Protein AF-A0A2M8EP92-F1 (afdb_monomer)

Organism: NCBI:txid1975031

pLDDT: mean 78.0, std 17.04, range [31.64, 97.44]

Structure (mmCIF, N/CA/C/O backbone):
data_AF-A0A2M8EP92-F1
#
_entry.id   AF-A0A2M8EP92-F1
#
loop_
_atom_site.group_PDB
_atom_site.id
_atom_site.type_symbol
_atom_site.label_atom_id
_atom_site.label_alt_id
_atom_site.label_comp_id
_atom_site.label_asym_id
_atom_site.label_entity_id
_atom_site.label_seq_id
_atom_site.pdbx_PDB_ins_code
_atom_site.Cartn_x
_atom_site.Cartn_y
_atom_site.Cartn_z
_atom_site.occupancy
_atom_site.B_iso_or_equiv
_atom_site.auth_seq_id
_atom_site.auth_comp_id
_atom_site.auth_asym_id
_atom_site.auth_atom_id
_atom_site.pdbx_PDB_model_num
ATOM 1 N N . MET A 1 1 ? 5.561 -8.594 29.767 1.00 44.56 1 MET A N 1
ATOM 2 C CA . MET A 1 1 ? 5.387 -9.934 30.389 1.00 44.56 1 MET A CA 1
ATOM 3 C C . MET A 1 1 ? 4.978 -10.988 29.341 1.00 44.56 1 MET A C 1
ATOM 5 O O . MET A 1 1 ? 4.382 -11.993 29.700 1.00 44.56 1 MET A O 1
ATOM 9 N N . GLU A 1 2 ? 5.309 -10.785 28.055 1.00 53.19 2 GLU A N 1
ATOM 10 C CA . GLU A 1 2 ? 4.722 -11.527 26.919 1.00 53.19 2 GLU A CA 1
ATOM 11 C C . GLU A 1 2 ? 5.662 -12.565 26.283 1.00 53.19 2 GLU A C 1
ATOM 13 O O . GLU A 1 2 ? 5.192 -13.522 25.673 1.00 53.19 2 GLU A O 1
ATOM 18 N N . LYS A 1 3 ? 6.978 -12.450 26.498 1.00 52.16 3 LYS A N 1
ATOM 19 C CA . LYS A 1 3 ? 7.992 -13.382 25.977 1.00 52.16 3 LYS A CA 1
ATOM 20 C C . LYS A 1 3 ? 7.687 -14.871 26.226 1.00 52.16 3 LYS A C 1
ATOM 22 O O . LYS A 1 3 ? 7.728 -15.642 25.270 1.00 52.16 3 LYS A O 1
ATOM 27 N N . PRO A 1 4 ? 7.272 -15.298 27.442 1.00 59.50 4 PRO A N 1
ATOM 28 C CA . PRO A 1 4 ? 6.986 -16.712 27.701 1.00 59.50 4 PRO A CA 1
ATOM 29 C C . PRO A 1 4 ? 5.768 -17.232 26.922 1.00 59.50 4 PRO A C 1
ATOM 31 O O . PRO A 1 4 ? 5.647 -18.431 26.683 1.00 59.50 4 PRO A O 1
ATOM 34 N N . HIS A 1 5 ? 4.844 -16.340 26.547 1.00 67.69 5 HIS A N 1
ATOM 35 C CA . HIS A 1 5 ? 3.663 -16.687 25.762 1.00 67.69 5 HIS A CA 1
ATOM 36 C C . HIS A 1 5 ? 4.029 -16.913 24.291 1.00 67.69 5 HIS A C 1
ATOM 38 O O . HIS A 1 5 ? 3.657 -17.941 23.725 1.00 67.69 5 HIS A O 1
ATOM 44 N N . PHE A 1 6 ? 4.816 -16.006 23.706 1.00 62.62 6 PHE A N 1
ATOM 45 C CA . PHE A 1 6 ? 5.276 -16.125 22.324 1.00 62.62 6 PHE A CA 1
ATOM 46 C C . PHE A 1 6 ? 6.257 -17.288 22.126 1.00 62.62 6 PHE A C 1
ATOM 48 O O . PHE A 1 6 ? 6.136 -18.005 21.140 1.00 62.62 6 PHE A O 1
ATOM 55 N N . GLU A 1 7 ? 7.151 -17.570 23.080 1.00 71.44 7 GLU A N 1
ATOM 56 C CA . GLU A 1 7 ? 8.031 -18.752 23.020 1.00 71.44 7 GLU A CA 1
ATOM 57 C C . GLU A 1 7 ? 7.233 -20.069 23.032 1.00 71.44 7 GLU A C 1
ATOM 59 O O . GLU A 1 7 ? 7.518 -20.995 22.265 1.00 71.44 7 GLU A O 1
ATOM 64 N N . ALA A 1 8 ? 6.182 -20.149 23.855 1.00 72.00 8 ALA A N 1
ATOM 65 C CA . ALA A 1 8 ? 5.292 -21.307 23.885 1.00 72.00 8 ALA A CA 1
ATOM 66 C C . ALA A 1 8 ? 4.497 -21.458 22.576 1.00 72.00 8 ALA A C 1
ATOM 68 O O . ALA A 1 8 ? 4.360 -22.577 22.066 1.00 72.00 8 ALA A O 1
ATOM 69 N N . GLN A 1 9 ? 4.010 -20.346 22.013 1.00 73.19 9 GLN A N 1
ATOM 70 C CA . GLN A 1 9 ? 3.308 -20.334 20.729 1.00 73.19 9 GLN A CA 1
ATOM 71 C C . GLN A 1 9 ? 4.246 -20.748 19.587 1.00 73.19 9 GLN A C 1
ATOM 73 O O . GLN A 1 9 ? 3.890 -21.623 18.800 1.00 73.19 9 GLN A O 1
ATOM 78 N N . PHE A 1 10 ? 5.476 -20.226 19.553 1.00 75.38 10 PHE A N 1
ATOM 79 C CA . PHE A 1 10 ? 6.498 -20.599 18.575 1.00 75.38 10 PHE A CA 1
ATOM 80 C C . PHE A 1 10 ? 6.762 -22.111 18.604 1.00 75.38 10 PHE A C 1
ATOM 82 O O . PHE A 1 10 ? 6.705 -22.781 17.572 1.00 75.38 10 PHE A O 1
ATOM 89 N N . GLY A 1 11 ? 6.964 -22.689 19.794 1.00 76.44 11 GLY A N 1
ATOM 90 C CA . GLY A 1 11 ? 7.165 -24.132 19.949 1.00 76.44 11 GLY A CA 1
ATOM 91 C C . GLY A 1 11 ? 5.977 -24.974 19.459 1.00 76.44 11 GLY A C 1
ATOM 92 O O . GLY A 1 11 ? 6.166 -26.034 18.855 1.00 76.44 11 GLY A O 1
ATOM 93 N N . GLN A 1 12 ? 4.743 -24.513 19.678 1.00 79.56 12 GLN A N 1
ATOM 94 C CA . GLN A 1 12 ? 3.534 -25.203 19.219 1.00 79.56 12 GLN A CA 1
ATOM 95 C C . GLN A 1 12 ? 3.358 -25.122 17.693 1.00 79.56 12 GLN A C 1
ATOM 97 O O . GLN A 1 12 ? 3.038 -26.130 17.047 1.00 79.56 12 GLN A O 1
ATOM 102 N N . THR A 1 13 ? 3.599 -23.953 17.103 1.00 73.81 13 THR A N 1
ATOM 103 C CA . THR A 1 13 ? 3.497 -23.747 15.654 1.00 73.81 13 THR A CA 1
ATOM 104 C C . THR A 1 13 ? 4.608 -24.499 14.916 1.00 73.81 13 THR A C 1
ATOM 106 O O . THR A 1 13 ? 4.336 -25.125 13.890 1.00 73.81 13 THR A O 1
ATOM 109 N N . LYS A 1 14 ? 5.816 -24.592 15.496 1.00 82.50 14 LYS A N 1
ATOM 110 C CA . LYS A 1 14 ? 6.937 -25.398 14.972 1.00 82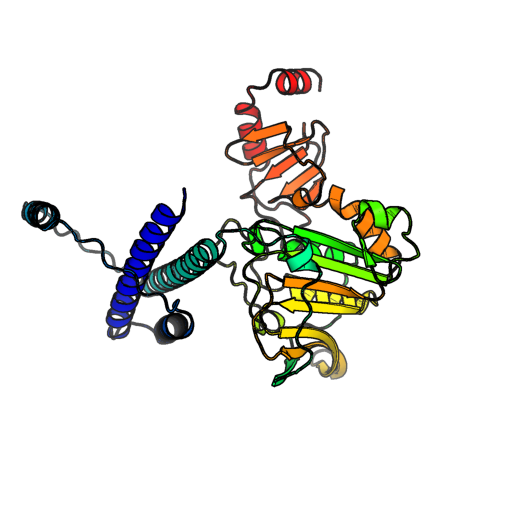.50 14 LYS A CA 1
ATOM 111 C C . LYS A 1 14 ? 6.569 -26.875 14.864 1.00 82.50 14 LYS A C 1
ATOM 113 O O . LYS A 1 14 ? 6.700 -27.466 13.795 1.00 82.50 14 LYS A O 1
ATOM 118 N N . LYS A 1 15 ? 5.974 -27.446 15.917 1.00 83.44 15 LYS A N 1
ATOM 119 C CA . LYS A 1 15 ? 5.465 -28.833 15.898 1.00 83.44 15 LYS A CA 1
ATOM 120 C C . LYS A 1 15 ? 4.376 -29.049 14.846 1.00 83.44 15 LYS A C 1
ATOM 122 O O . LYS A 1 15 ? 4.309 -30.108 14.221 1.00 83.44 15 LYS A O 1
ATOM 127 N N . THR A 1 16 ? 3.514 -28.055 14.641 1.00 76.94 16 THR A N 1
ATOM 128 C CA . THR A 1 16 ? 2.451 -28.121 13.625 1.00 76.94 16 THR A CA 1
ATOM 129 C C . THR A 1 16 ? 3.028 -28.100 12.208 1.00 76.94 16 THR A C 1
ATOM 131 O O . THR A 1 16 ? 2.568 -28.865 11.353 1.00 76.94 16 THR A O 1
ATOM 134 N N . LEU A 1 17 ? 4.065 -27.290 11.973 1.00 77.44 17 LEU A N 1
ATOM 135 C CA . LEU A 1 17 ? 4.796 -27.245 10.710 1.00 77.44 17 LEU A CA 1
ATOM 136 C C . LEU A 1 17 ? 5.496 -28.582 10.422 1.00 77.44 17 LEU A C 1
ATOM 138 O O . LEU A 1 17 ? 5.323 -29.136 9.339 1.00 77.44 17 LEU A O 1
ATOM 142 N N . GLU A 1 18 ? 6.225 -29.136 11.392 1.00 83.44 18 GLU A N 1
ATOM 143 C CA . GLU A 1 18 ? 6.926 -30.423 11.258 1.00 83.44 18 GLU A CA 1
ATOM 144 C C . GLU A 1 18 ? 5.960 -31.580 10.966 1.00 83.44 18 GLU A C 1
ATOM 146 O O . GLU A 1 18 ? 6.184 -32.373 10.050 1.00 83.44 18 GLU A O 1
ATOM 151 N N . SER A 1 19 ? 4.837 -31.633 11.688 1.00 79.19 19 SER A N 1
ATOM 152 C CA . SER A 1 19 ? 3.772 -32.613 11.455 1.00 79.19 19 SER A CA 1
ATOM 153 C C . SER A 1 19 ? 3.184 -32.501 10.044 1.00 79.19 19 SER A C 1
ATOM 155 O O . SER A 1 19 ? 2.993 -33.509 9.362 1.00 79.19 19 SER A O 1
ATOM 157 N N . SER A 1 20 ? 2.962 -31.275 9.563 1.00 73.00 20 SER A N 1
ATOM 158 C CA . SER A 1 20 ? 2.414 -31.044 8.222 1.00 73.00 20 SER A CA 1
ATOM 159 C C . SER A 1 20 ? 3.435 -31.374 7.122 1.00 73.00 20 SER A C 1
ATOM 161 O O . SER A 1 20 ? 3.061 -31.984 6.124 1.00 73.00 20 SER A O 1
ATOM 163 N N . ARG A 1 21 ? 4.735 -31.093 7.324 1.00 82.19 21 ARG A N 1
ATOM 164 C CA . ARG A 1 21 ? 5.821 -31.536 6.421 1.00 82.19 21 ARG A CA 1
ATOM 165 C C . ARG A 1 21 ? 5.873 -33.059 6.307 1.00 82.19 21 ARG A C 1
ATOM 167 O O . ARG A 1 21 ? 5.971 -33.582 5.197 1.00 82.19 21 ARG A O 1
ATOM 174 N N . ALA A 1 22 ? 5.771 -33.765 7.434 1.00 81.12 22 ALA A N 1
ATOM 175 C CA . ALA A 1 22 ? 5.728 -35.224 7.448 1.00 81.12 22 ALA A CA 1
ATOM 176 C C . ALA A 1 22 ? 4.495 -35.760 6.699 1.00 81.12 22 ALA A C 1
ATOM 178 O O . ALA A 1 22 ? 4.620 -36.672 5.881 1.00 81.12 22 ALA A O 1
ATOM 179 N N . GLU A 1 23 ? 3.320 -35.156 6.909 1.00 79.25 23 GLU A N 1
ATOM 180 C CA . GLU A 1 23 ? 2.096 -35.537 6.196 1.00 79.25 23 GLU A CA 1
ATOM 181 C C . GLU A 1 23 ? 2.206 -35.281 4.683 1.00 79.25 23 GLU A C 1
ATOM 183 O O . GLU A 1 23 ? 1.798 -36.138 3.901 1.00 79.25 23 GLU A O 1
ATOM 188 N N . ILE A 1 24 ? 2.822 -34.173 4.245 1.00 76.94 24 ILE A N 1
ATOM 189 C CA . ILE A 1 24 ? 3.097 -33.915 2.819 1.00 76.94 24 ILE A CA 1
ATOM 190 C C . ILE A 1 24 ? 4.031 -34.982 2.241 1.00 76.94 24 ILE A C 1
ATOM 192 O O . ILE A 1 24 ? 3.778 -35.490 1.147 1.00 76.94 24 ILE A O 1
ATOM 196 N N . GLY A 1 25 ? 5.092 -35.340 2.969 1.00 78.94 25 GLY A N 1
ATOM 197 C CA . GLY A 1 25 ? 6.029 -36.385 2.559 1.00 78.94 25 GLY A CA 1
ATOM 198 C C . GLY A 1 25 ? 5.345 -37.735 2.334 1.00 78.94 25 GLY A C 1
ATOM 199 O O . GLY A 1 25 ? 5.641 -38.417 1.355 1.00 78.94 25 GLY A O 1
ATOM 200 N N . GLU A 1 26 ? 4.387 -38.102 3.188 1.00 82.81 26 GLU A N 1
ATOM 201 C CA . GLU A 1 26 ? 3.560 -39.301 3.005 1.00 82.81 26 GLU A CA 1
ATOM 202 C C . GLU A 1 26 ? 2.553 -39.152 1.854 1.00 82.81 26 GLU A C 1
ATOM 204 O O . GLU A 1 26 ? 2.328 -40.096 1.096 1.00 82.81 26 GLU A O 1
ATOM 209 N N . PHE A 1 27 ? 1.973 -37.965 1.668 1.00 78.50 27 PHE A N 1
ATOM 210 C CA . PHE A 1 27 ? 1.012 -37.704 0.593 1.00 78.50 27 PHE A CA 1
ATOM 211 C C . PHE A 1 27 ? 1.658 -37.775 -0.800 1.00 78.50 27 PHE A C 1
ATOM 213 O O . PHE A 1 27 ? 1.076 -38.332 -1.727 1.00 78.50 27 PHE A O 1
ATOM 220 N N . LEU A 1 28 ? 2.901 -37.302 -0.938 1.00 78.50 28 LEU A N 1
ATOM 221 C CA . LEU A 1 28 ? 3.693 -37.378 -2.173 1.00 78.50 28 LEU A CA 1
ATOM 222 C C . LEU A 1 28 ? 4.060 -38.815 -2.590 1.00 78.50 28 LEU A C 1
ATOM 224 O O . LEU A 1 28 ? 4.405 -39.045 -3.754 1.00 78.50 28 LEU A O 1
ATOM 228 N N . LYS A 1 29 ? 3.989 -39.787 -1.673 1.00 83.81 29 LYS A N 1
ATOM 229 C CA . LYS A 1 29 ? 4.219 -41.212 -1.970 1.00 83.81 29 LYS A CA 1
ATOM 230 C C . LYS A 1 29 ? 2.990 -41.903 -2.569 1.00 83.81 29 LYS A C 1
ATOM 232 O O . LYS A 1 29 ? 3.108 -43.031 -3.035 1.00 83.81 29 LYS A O 1
ATOM 237 N N . GLN A 1 30 ? 1.820 -41.260 -2.567 1.00 80.06 30 GLN A N 1
ATOM 238 C CA . GLN A 1 30 ? 0.596 -41.847 -3.111 1.00 80.06 30 GLN A CA 1
ATOM 239 C C . GLN A 1 30 ? 0.603 -41.813 -4.646 1.00 80.06 30 GLN A C 1
ATOM 241 O O . GLN A 1 30 ? 0.799 -40.762 -5.256 1.00 80.06 30 GLN A O 1
ATOM 246 N N . GLU A 1 31 ? 0.345 -42.962 -5.278 1.00 64.25 31 GLU A N 1
ATOM 247 C CA . GLU A 1 31 ? 0.307 -43.103 -6.746 1.00 64.25 31 GLU A CA 1
ATOM 248 C C . GLU A 1 31 ? -0.888 -42.386 -7.394 1.00 64.25 31 GLU A C 1
ATOM 250 O O . GLU A 1 31 ? -0.853 -42.053 -8.573 1.00 64.25 31 GLU A O 1
ATOM 255 N N . THR A 1 32 ? -1.944 -42.116 -6.624 1.00 75.00 32 THR A N 1
ATOM 256 C CA . THR A 1 32 ? -3.181 -41.473 -7.094 1.00 75.00 32 THR A CA 1
ATOM 257 C C . THR A 1 32 ? -3.122 -39.944 -7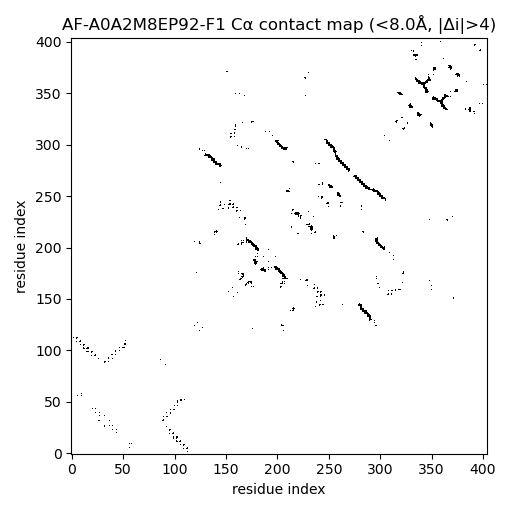.098 1.00 75.00 32 THR A C 1
ATOM 259 O O . THR A 1 32 ? -4.133 -39.301 -7.377 1.00 75.00 32 THR A O 1
ATOM 262 N N . LEU A 1 33 ? -1.984 -39.352 -6.727 1.00 71.44 33 LEU A N 1
ATOM 263 C CA . LEU A 1 33 ? -1.804 -37.904 -6.687 1.00 71.44 33 LEU A CA 1
ATOM 264 C C . LEU A 1 33 ? -1.516 -37.370 -8.093 1.00 71.44 33 LEU A C 1
ATOM 266 O O . LEU A 1 33 ? -0.592 -37.842 -8.756 1.00 71.44 33 LEU A O 1
ATOM 270 N N . ASP A 1 34 ? -2.282 -36.373 -8.533 1.00 73.94 34 ASP A N 1
ATOM 271 C CA . ASP A 1 34 ? -2.039 -35.748 -9.829 1.00 73.94 34 ASP A CA 1
ATOM 272 C C . ASP A 1 34 ? -0.737 -34.921 -9.844 1.00 73.94 34 ASP A C 1
ATOM 274 O O . ASP A 1 34 ? -0.210 -34.497 -8.810 1.00 73.94 34 ASP A O 1
ATOM 278 N N . GLU A 1 35 ? -0.201 -34.690 -11.043 1.00 64.88 35 GLU A N 1
ATOM 279 C CA . GLU A 1 35 ? 1.079 -33.998 -11.224 1.00 64.88 35 GLU A CA 1
ATOM 280 C C . GLU A 1 35 ? 1.039 -32.538 -10.738 1.00 64.88 35 GLU A C 1
ATOM 282 O O . GLU A 1 35 ? 2.035 -32.011 -10.245 1.00 64.88 35 GLU A O 1
ATOM 287 N N . ARG A 1 36 ? -0.118 -31.868 -10.822 1.00 61.09 36 ARG A N 1
ATOM 288 C CA . ARG A 1 36 ? -0.257 -30.467 -10.391 1.00 61.09 36 ARG A CA 1
ATOM 289 C C . ARG A 1 36 ? -0.182 -30.355 -8.871 1.00 61.09 36 ARG A C 1
ATOM 291 O O . ARG A 1 36 ? 0.466 -29.447 -8.349 1.00 61.09 36 ARG A O 1
ATOM 298 N N . ASP A 1 37 ? -0.818 -31.281 -8.173 1.00 59.56 37 ASP A N 1
ATOM 299 C CA . ASP A 1 37 ? -0.817 -31.395 -6.723 1.00 59.56 37 ASP A CA 1
ATOM 300 C C . ASP A 1 37 ? 0.555 -31.827 -6.206 1.00 59.56 37 ASP A C 1
ATOM 302 O O . ASP A 1 37 ? 1.039 -31.276 -5.214 1.00 59.56 37 ASP A O 1
ATOM 306 N N . ARG A 1 38 ? 1.229 -32.735 -6.924 1.00 67.69 38 ARG A N 1
ATOM 307 C CA . ARG A 1 38 ? 2.617 -33.128 -6.651 1.00 67.69 38 ARG A CA 1
ATOM 308 C C . ARG A 1 38 ? 3.555 -31.921 -6.728 1.00 67.69 38 ARG A C 1
ATOM 310 O O . ARG A 1 38 ? 4.249 -31.634 -5.755 1.00 67.69 38 ARG A O 1
ATOM 317 N N . VAL A 1 39 ? 3.503 -31.150 -7.819 1.00 60.16 39 VAL A N 1
ATOM 318 C CA . VAL A 1 39 ? 4.294 -29.915 -7.983 1.00 60.16 39 VAL A CA 1
ATOM 319 C C . VAL A 1 39 ? 3.989 -28.896 -6.879 1.00 60.16 39 VAL A C 1
ATOM 321 O O . VAL A 1 39 ? 4.915 -28.297 -6.325 1.00 60.16 39 VAL A O 1
ATOM 324 N N . ARG A 1 40 ? 2.712 -28.705 -6.517 1.00 68.56 40 ARG A N 1
ATOM 325 C CA . ARG A 1 40 ? 2.307 -27.785 -5.438 1.00 68.56 40 ARG A CA 1
ATOM 326 C C . ARG A 1 40 ? 2.942 -28.175 -4.107 1.00 68.56 40 ARG A C 1
ATOM 328 O O . ARG A 1 40 ? 3.570 -27.338 -3.465 1.00 68.56 40 ARG A O 1
ATOM 335 N N . LEU A 1 41 ? 2.794 -29.434 -3.708 1.00 59.31 41 LEU A N 1
ATOM 336 C CA . LEU A 1 41 ? 3.291 -29.946 -2.434 1.00 59.31 41 LEU A CA 1
ATOM 337 C C . LEU A 1 41 ? 4.823 -29.945 -2.358 1.00 59.31 41 LEU A C 1
ATOM 339 O O . LEU A 1 41 ? 5.383 -29.560 -1.333 1.00 59.31 41 LEU A O 1
ATOM 343 N N . THR A 1 42 ? 5.513 -30.280 -3.450 1.00 59.62 42 THR A N 1
ATOM 344 C CA . THR A 1 42 ? 6.976 -30.164 -3.528 1.00 59.62 42 THR A CA 1
ATOM 345 C C . THR A 1 42 ? 7.436 -28.715 -3.372 1.00 59.62 42 THR A C 1
ATOM 347 O O . THR A 1 42 ? 8.385 -28.449 -2.635 1.00 59.62 42 THR A O 1
ATOM 350 N N . ARG A 1 43 ? 6.739 -27.756 -3.994 1.00 52.78 43 ARG A N 1
ATOM 351 C CA . ARG A 1 43 ? 7.050 -26.329 -3.842 1.00 52.78 43 ARG A CA 1
ATOM 352 C C . ARG A 1 43 ? 6.838 -25.847 -2.407 1.00 52.78 43 ARG A C 1
ATOM 354 O O . ARG A 1 43 ? 7.641 -25.065 -1.915 1.00 52.78 43 ARG A O 1
ATOM 361 N N . VAL A 1 44 ? 5.800 -26.331 -1.721 1.00 53.50 44 VAL A N 1
ATOM 362 C CA . VAL A 1 44 ? 5.573 -26.038 -0.295 1.00 53.50 44 VAL A CA 1
ATOM 363 C C . VAL A 1 44 ? 6.741 -26.533 0.559 1.00 53.50 44 VAL A C 1
ATOM 365 O O . VAL A 1 44 ? 7.238 -25.767 1.378 1.00 53.50 44 VAL A O 1
ATOM 368 N N . LEU A 1 45 ? 7.234 -27.757 0.337 1.00 61.34 45 LEU A N 1
ATOM 369 C CA . LEU A 1 45 ? 8.395 -28.277 1.073 1.00 61.34 45 LEU A CA 1
ATOM 370 C C . LEU A 1 45 ? 9.656 -27.430 0.844 1.00 61.34 45 LEU A C 1
ATOM 372 O O . LEU A 1 45 ? 10.321 -27.060 1.811 1.00 61.34 45 LEU A O 1
ATOM 376 N N . GLN A 1 46 ? 9.932 -27.042 -0.404 1.00 55.41 46 GLN A N 1
ATOM 377 C CA . GLN A 1 46 ? 11.059 -26.160 -0.734 1.00 55.41 46 GLN A CA 1
ATOM 378 C C . GLN A 1 46 ? 10.957 -24.795 -0.039 1.00 55.41 46 GLN A C 1
ATOM 380 O O . GLN A 1 46 ? 11.961 -24.266 0.431 1.00 55.41 46 GLN A O 1
ATOM 385 N N . LEU A 1 47 ? 9.750 -24.224 0.054 1.00 45.56 47 LEU A N 1
ATOM 386 C CA . LEU A 1 47 ? 9.519 -22.984 0.799 1.00 45.56 47 LEU A CA 1
ATOM 387 C C . LEU A 1 47 ? 9.777 -23.184 2.297 1.00 45.56 47 LEU A C 1
ATOM 389 O O . LEU A 1 47 ? 10.435 -22.353 2.911 1.00 45.56 47 LEU A O 1
ATOM 393 N N . THR A 1 48 ? 9.310 -24.290 2.884 1.00 60.03 48 THR A N 1
ATOM 394 C CA . THR A 1 48 ? 9.566 -24.553 4.307 1.00 60.03 48 THR A CA 1
ATOM 395 C C . THR A 1 48 ? 11.046 -24.728 4.615 1.00 60.03 48 THR A C 1
ATOM 397 O O . THR A 1 48 ? 11.492 -24.234 5.635 1.00 60.03 48 THR A O 1
ATOM 400 N N . GLU A 1 49 ? 11.821 -25.373 3.744 1.00 65.50 49 GLU A N 1
ATOM 401 C CA . GLU A 1 49 ? 13.267 -25.535 3.952 1.00 65.50 49 GLU A CA 1
ATOM 402 C C . GLU A 1 49 ? 14.028 -24.221 3.812 1.00 65.50 49 GLU A C 1
ATOM 404 O O . GLU A 1 49 ? 14.978 -23.982 4.546 1.00 65.50 49 GLU A O 1
ATOM 409 N N . ARG A 1 50 ? 13.598 -23.362 2.887 1.00 49.72 50 ARG A N 1
ATOM 410 C CA . ARG A 1 50 ? 14.275 -22.098 2.602 1.00 49.72 50 ARG A CA 1
ATOM 411 C C . ARG A 1 50 ? 13.996 -21.004 3.632 1.00 49.72 50 ARG A C 1
ATOM 413 O O . ARG A 1 50 ? 14.831 -20.128 3.803 1.00 49.72 50 ARG A O 1
ATOM 420 N N . TYR A 1 51 ? 12.815 -21.013 4.243 1.00 47.56 51 TYR A N 1
ATOM 421 C CA . TYR A 1 51 ? 12.303 -19.879 5.022 1.00 47.56 51 TYR A CA 1
ATOM 422 C C . TYR A 1 51 ? 11.955 -20.234 6.474 1.00 47.56 51 TYR A C 1
ATOM 424 O O . TYR A 1 51 ? 11.271 -19.463 7.151 1.00 47.56 51 TYR A O 1
ATOM 432 N N . GLN A 1 52 ? 12.365 -21.414 6.945 1.00 64.19 52 GLN A N 1
ATOM 433 C CA . GLN A 1 52 ? 12.195 -21.807 8.340 1.00 64.19 52 GLN A CA 1
ATOM 434 C C . GLN A 1 52 ? 13.100 -20.947 9.240 1.00 64.19 52 GLN A C 1
ATOM 436 O O . GLN A 1 52 ? 14.284 -20.829 8.939 1.00 64.19 52 GLN A O 1
ATOM 441 N N . PRO A 1 53 ? 12.583 -20.395 10.353 1.00 61.62 53 PRO A N 1
ATOM 442 C CA . PRO A 1 53 ? 13.415 -19.634 11.278 1.00 61.62 53 PRO A CA 1
ATOM 443 C C . PRO A 1 53 ? 14.513 -20.501 11.916 1.00 61.62 53 PRO A C 1
ATOM 445 O O . PRO A 1 53 ? 14.243 -21.641 12.313 1.00 61.62 53 PRO A O 1
ATOM 448 N N . GLU A 1 54 ? 15.728 -19.962 12.071 1.00 57.75 54 GLU A N 1
ATOM 449 C CA . GLU A 1 54 ? 16.921 -20.679 12.575 1.00 57.75 54 GLU A CA 1
ATOM 450 C C . GLU A 1 54 ? 16.928 -20.901 14.104 1.00 57.75 54 GLU A C 1
ATOM 452 O O . GLU A 1 54 ? 17.935 -21.282 14.700 1.00 57.75 54 GLU A O 1
ATOM 457 N N . ARG A 1 55 ? 15.789 -20.704 14.774 1.00 62.88 55 ARG A N 1
ATOM 458 C CA . ARG A 1 55 ? 15.694 -20.739 16.235 1.00 62.88 55 ARG A CA 1
ATOM 459 C C . ARG A 1 55 ? 15.525 -22.155 16.799 1.00 62.88 55 ARG A C 1
ATOM 461 O O . ARG A 1 55 ? 14.543 -22.868 16.526 1.00 62.88 55 ARG A O 1
ATOM 468 N N . GLU A 1 56 ? 16.461 -22.551 17.658 1.00 56.47 56 GLU A N 1
ATOM 469 C CA . GLU A 1 56 ? 16.326 -23.715 18.536 1.00 56.47 56 GLU A CA 1
ATOM 470 C C . GLU A 1 56 ? 15.499 -23.344 19.775 1.00 56.47 56 GLU A C 1
ATOM 472 O O . GLU A 1 56 ? 15.725 -22.321 20.416 1.00 56.47 56 GLU A O 1
ATOM 477 N N . VAL A 1 57 ? 14.506 -24.170 20.103 1.00 55.34 57 VAL A N 1
ATOM 478 C CA . VAL A 1 57 ? 13.663 -23.998 21.294 1.00 55.34 57 VAL A CA 1
ATOM 479 C C . VAL A 1 57 ? 13.947 -25.177 22.206 1.00 55.34 57 VAL A C 1
ATOM 481 O O . VAL A 1 57 ? 13.856 -26.320 21.754 1.00 55.34 57 VAL A O 1
ATOM 484 N N . GLU A 1 58 ? 14.259 -24.927 23.477 1.00 46.00 58 GLU A N 1
ATOM 485 C CA . GLU A 1 58 ? 14.343 -26.001 24.466 1.00 46.00 58 GLU A CA 1
ATOM 486 C C . GLU A 1 58 ? 12.973 -26.679 24.606 1.00 46.00 58 GLU A C 1
ATOM 488 O O . GLU A 1 58 ? 11.967 -26.037 24.922 1.00 46.00 58 GLU A O 1
ATOM 493 N N . GLU A 1 59 ? 12.905 -27.991 24.361 1.00 42.44 59 GLU A N 1
ATOM 494 C CA . GLU A 1 59 ? 11.652 -28.719 24.531 1.00 42.44 59 GLU A CA 1
ATOM 495 C C . GLU A 1 59 ? 11.184 -28.635 25.994 1.00 42.44 59 GLU A C 1
ATOM 497 O O . GLU A 1 59 ? 11.924 -29.023 26.908 1.00 42.44 59 GLU A O 1
ATOM 502 N N . PRO A 1 60 ? 9.938 -28.200 26.263 1.00 44.00 60 PRO A N 1
ATOM 503 C CA . PRO A 1 60 ? 9.420 -28.222 27.619 1.00 44.00 60 PRO A CA 1
ATOM 504 C C . PRO A 1 60 ? 9.380 -29.674 28.100 1.00 44.00 60 PRO A C 1
ATOM 506 O O . PRO A 1 60 ? 8.773 -30.530 27.454 1.00 44.00 60 PRO A O 1
ATOM 509 N N . LYS A 1 61 ? 10.021 -29.958 29.243 1.00 37.97 61 LYS A N 1
ATOM 510 C CA . LYS A 1 61 ? 10.043 -31.285 29.881 1.00 37.97 61 LYS A CA 1
ATOM 511 C C . LYS A 1 61 ? 8.611 -31.766 30.142 1.00 37.97 61 LYS A C 1
ATOM 513 O O . LYS A 1 61 ? 8.009 -31.451 31.168 1.00 37.97 61 LYS A O 1
ATOM 518 N N . VAL A 1 62 ? 8.048 -32.534 29.209 1.00 43.22 62 VAL A N 1
ATOM 519 C CA . VAL A 1 62 ? 6.691 -33.074 29.337 1.00 43.22 62 VAL A CA 1
ATOM 520 C C . VAL A 1 62 ? 6.683 -34.127 30.441 1.00 43.22 62 VAL A C 1
ATOM 522 O O . VAL A 1 62 ? 7.409 -35.122 30.402 1.00 43.22 62 VAL A O 1
ATOM 525 N N . ASN A 1 63 ? 5.834 -33.912 31.442 1.00 46.47 63 ASN A N 1
ATOM 526 C CA . ASN A 1 63 ? 5.644 -34.840 32.547 1.00 46.47 63 ASN A CA 1
ATOM 527 C C . ASN A 1 63 ? 4.977 -36.129 32.017 1.00 46.47 63 ASN A C 1
ATOM 529 O O . ASN A 1 63 ? 3.806 -36.113 31.628 1.00 46.47 63 ASN A O 1
ATOM 533 N N . LYS A 1 64 ? 5.739 -37.236 31.980 1.00 45.53 64 LYS A N 1
ATOM 534 C CA . LYS A 1 64 ? 5.412 -38.541 31.350 1.00 45.53 64 LYS A CA 1
ATOM 535 C C . LYS A 1 64 ? 4.059 -39.155 31.755 1.00 45.53 64 LYS A C 1
ATOM 537 O O . LYS A 1 64 ? 3.575 -40.066 31.094 1.00 45.53 64 LYS A O 1
ATOM 542 N N . TRP A 1 65 ? 3.431 -38.655 32.815 1.00 44.62 65 TRP A N 1
ATOM 543 C CA . TRP A 1 65 ? 2.125 -39.111 33.290 1.00 44.62 65 TRP A CA 1
ATOM 544 C C . TRP A 1 65 ? 0.939 -38.651 32.427 1.00 44.62 65 TRP A C 1
ATOM 546 O O . TRP A 1 65 ? -0.042 -39.383 32.319 1.00 44.62 65 TRP A O 1
ATOM 556 N N . ARG A 1 66 ? 1.010 -37.482 31.767 1.00 43.78 66 ARG A N 1
ATOM 557 C CA . ARG A 1 66 ? -0.099 -36.990 30.918 1.00 43.78 66 ARG A CA 1
ATOM 558 C C . ARG A 1 66 ? -0.231 -37.762 29.600 1.00 43.78 66 ARG A C 1
ATOM 560 O O . ARG A 1 66 ? -1.347 -38.079 29.202 1.00 43.78 66 ARG A O 1
ATOM 567 N N . SER A 1 67 ? 0.883 -38.147 28.973 1.00 48.12 67 SER A N 1
ATOM 568 C CA . SER A 1 67 ? 0.870 -38.944 27.734 1.00 48.12 67 SER A CA 1
ATOM 569 C C . SER A 1 67 ? 0.363 -40.377 27.949 1.00 48.12 67 SER A C 1
ATOM 571 O O . SER A 1 67 ? -0.230 -40.972 27.046 1.00 48.12 67 SER A O 1
ATOM 573 N N . TYR A 1 68 ? 0.532 -40.923 29.158 1.00 47.91 68 TYR A N 1
ATOM 574 C CA . TYR A 1 68 ? 0.016 -42.243 29.531 1.00 47.91 68 TYR A CA 1
ATOM 575 C C . TYR A 1 68 ? -1.518 -42.254 29.680 1.00 47.91 68 TYR A C 1
ATOM 577 O O . TYR A 1 68 ? -2.185 -43.226 29.331 1.00 47.91 68 TYR A O 1
ATOM 585 N N . LEU A 1 69 ? -2.106 -41.144 30.140 1.00 46.81 69 LEU A N 1
ATOM 586 C CA . LEU A 1 69 ? -3.560 -41.002 30.269 1.00 46.81 69 LEU A CA 1
ATOM 587 C C . LEU A 1 69 ? -4.254 -40.809 28.912 1.00 46.81 69 LEU A C 1
ATOM 589 O O . LEU A 1 69 ? -5.318 -41.383 28.682 1.00 46.81 69 LEU A O 1
ATOM 593 N N . GLU A 1 70 ? -3.636 -40.072 27.984 1.00 46.94 70 GLU A N 1
ATOM 594 C CA . GLU A 1 70 ? -4.160 -39.913 26.618 1.00 46.94 70 GLU A CA 1
ATOM 595 C C . GLU A 1 70 ? -4.099 -41.211 25.801 1.00 46.94 70 GLU A C 1
ATOM 597 O O . GLU A 1 70 ? -4.982 -41.481 24.984 1.00 46.94 70 GLU A O 1
ATOM 602 N N . SER A 1 71 ? -3.085 -42.046 26.041 1.00 49.62 71 SER A N 1
ATOM 603 C CA . SER A 1 71 ? -2.977 -43.362 25.404 1.00 49.62 71 SER A CA 1
ATOM 604 C C . SER A 1 71 ? -3.970 -44.371 25.989 1.00 49.62 71 SER A C 1
ATOM 606 O O . SER A 1 71 ? -4.568 -45.125 25.223 1.00 49.62 71 SER A O 1
ATOM 608 N N . ALA A 1 72 ? -4.252 -44.328 27.296 1.00 43.41 72 ALA A N 1
ATOM 609 C CA . ALA A 1 72 ? -5.273 -45.173 27.922 1.00 43.41 72 ALA A CA 1
ATOM 610 C C . ALA A 1 72 ? -6.703 -44.865 27.427 1.00 43.41 72 ALA A C 1
ATOM 612 O O . ALA A 1 72 ? -7.502 -45.782 27.233 1.00 43.41 72 ALA A O 1
ATOM 613 N N . TYR A 1 73 ? -7.017 -43.597 27.134 1.00 44.53 73 TYR A N 1
ATOM 614 C CA . TYR A 1 73 ? -8.331 -43.198 26.605 1.00 44.53 73 TYR A CA 1
ATOM 615 C C . TYR A 1 73 ? -8.592 -43.643 25.154 1.00 44.53 73 TYR A C 1
ATOM 617 O O . TYR A 1 73 ? -9.747 -43.709 24.733 1.00 44.53 73 TYR A O 1
ATOM 625 N N . ARG A 1 74 ? -7.552 -44.011 24.388 1.00 49.56 74 ARG A N 1
ATOM 626 C CA . ARG A 1 74 ? -7.690 -44.536 23.014 1.00 49.56 74 ARG A CA 1
ATOM 627 C C . ARG A 1 74 ? -8.060 -46.026 22.943 1.00 49.56 74 ARG A C 1
ATOM 629 O O . ARG A 1 74 ? -8.343 -46.508 21.851 1.00 49.56 74 ARG A O 1
ATOM 636 N N . PHE A 1 75 ? -8.097 -46.745 24.069 1.00 42.81 75 PHE A N 1
ATOM 637 C CA . PHE A 1 75 ? -8.382 -48.190 24.115 1.00 42.81 75 PHE A CA 1
ATOM 638 C C . PHE A 1 75 ? -9.843 -48.565 24.433 1.00 42.81 75 PHE A C 1
ATOM 640 O O . PHE A 1 75 ? -10.145 -49.744 24.622 1.00 42.81 75 PHE A O 1
ATOM 647 N N . LEU A 1 76 ? -10.783 -47.612 24.439 1.00 37.41 76 LEU A N 1
ATOM 648 C CA . LEU A 1 76 ? -12.214 -47.934 24.509 1.00 37.41 76 LEU A CA 1
ATOM 649 C C . LEU A 1 76 ? -12.769 -48.284 23.112 1.00 37.41 76 LEU A C 1
ATOM 651 O O . LEU A 1 76 ? -12.584 -47.512 22.168 1.00 37.41 76 LEU A O 1
ATOM 655 N N . PRO A 1 77 ? -13.474 -49.420 22.942 1.00 37.88 77 PRO A N 1
ATOM 656 C CA . PRO A 1 77 ? -13.944 -49.856 21.634 1.00 37.88 77 PRO A CA 1
ATOM 657 C C . PRO A 1 77 ? -15.184 -49.060 21.212 1.00 37.88 77 PRO A C 1
ATOM 659 O O . PRO A 1 77 ? -16.299 -49.355 21.646 1.00 37.88 77 PRO A O 1
ATOM 662 N N . SER A 1 78 ? -15.025 -48.081 20.318 1.00 36.12 78 SER A N 1
ATOM 663 C CA . SER A 1 78 ? -16.165 -47.484 19.617 1.00 36.12 78 SER A CA 1
ATOM 664 C C . SER A 1 78 ? -16.467 -48.253 18.321 1.00 36.12 78 SER A C 1
ATOM 666 O O . SER A 1 78 ? -15.665 -48.384 17.395 1.00 36.12 78 SER A O 1
ATOM 668 N N . ARG A 1 79 ? -17.667 -48.837 18.287 1.00 34.81 79 ARG A N 1
ATOM 669 C CA . ARG A 1 79 ? -18.271 -49.509 17.133 1.00 34.81 79 ARG A CA 1
ATOM 670 C C . ARG A 1 79 ? -18.766 -48.476 16.118 1.00 34.81 79 ARG A C 1
ATOM 672 O O . ARG A 1 79 ? -19.740 -47.785 16.394 1.00 34.81 79 ARG A O 1
ATOM 679 N N . LYS A 1 80 ? -18.184 -48.491 14.917 1.00 32.69 80 LYS A N 1
ATOM 680 C CA . LYS A 1 80 ? -18.827 -48.677 13.592 1.00 32.69 80 LYS A CA 1
ATOM 681 C C . LYS A 1 80 ? -17.899 -48.102 12.518 1.00 32.69 80 LYS A C 1
ATOM 683 O O . LYS A 1 80 ? -17.662 -46.902 12.471 1.00 32.69 80 LYS A O 1
ATOM 688 N N . LYS A 1 81 ? -17.411 -48.971 11.627 1.00 39.94 81 LYS A N 1
ATOM 689 C CA . LYS A 1 81 ? -16.809 -48.566 10.352 1.00 39.94 81 LYS A CA 1
ATOM 690 C C . LYS A 1 81 ? -17.908 -47.914 9.505 1.00 39.94 81 LYS A C 1
ATOM 692 O O . LYS A 1 81 ? -18.724 -48.631 8.930 1.00 39.94 81 LYS A O 1
ATOM 697 N N . SER A 1 82 ? -17.954 -46.585 9.452 1.00 31.64 82 SER A N 1
ATOM 698 C CA . SER A 1 82 ? -18.575 -45.901 8.320 1.00 31.64 82 SER A CA 1
ATOM 699 C C . SER A 1 82 ? -17.597 -45.969 7.149 1.00 31.64 82 SER A C 1
ATOM 701 O O . SER A 1 82 ? -16.386 -45.800 7.311 1.00 31.64 82 SER A O 1
ATOM 703 N N . GLN A 1 83 ? -18.111 -46.302 5.969 1.00 33.75 83 GLN A N 1
ATOM 704 C CA . GLN A 1 83 ? -17.367 -46.175 4.723 1.00 33.75 83 GLN A CA 1
ATOM 705 C C . GLN A 1 83 ? -16.945 -44.709 4.585 1.00 33.75 83 GLN A C 1
ATOM 707 O O . GLN A 1 83 ? -17.799 -43.822 4.582 1.00 33.75 83 GLN A O 1
ATOM 712 N N . LYS A 1 84 ? -15.633 -44.449 4.533 1.00 36.94 84 LYS A N 1
ATOM 713 C CA . LYS A 1 84 ? -15.129 -43.104 4.252 1.00 36.94 84 LYS A CA 1
ATOM 714 C C . LYS A 1 84 ? -15.545 -42.741 2.824 1.00 36.94 84 LYS A C 1
ATOM 716 O O . LYS A 1 84 ? -15.274 -43.539 1.922 1.00 36.94 84 LYS A O 1
ATOM 721 N N . PRO A 1 85 ? -16.200 -41.591 2.601 1.00 38.16 85 PRO A N 1
ATOM 722 C CA . PRO A 1 85 ? -16.398 -41.101 1.251 1.00 38.16 85 PRO A CA 1
ATOM 723 C C . PRO A 1 85 ? -15.018 -40.844 0.643 1.00 38.16 85 PRO A C 1
ATOM 725 O O . PRO A 1 85 ? -14.067 -40.523 1.359 1.00 38.16 85 PRO A O 1
ATOM 728 N N . ILE A 1 86 ? -14.905 -41.033 -0.668 1.00 42.53 86 ILE A N 1
ATOM 729 C CA . ILE A 1 86 ? -13.729 -40.642 -1.442 1.00 42.53 86 ILE A CA 1
ATOM 730 C C . ILE A 1 86 ? -13.621 -39.118 -1.303 1.00 42.53 86 ILE A C 1
ATOM 732 O O . ILE A 1 86 ? -14.273 -38.366 -2.023 1.00 42.53 86 ILE A O 1
ATOM 736 N N . GLU A 1 87 ? -12.880 -38.665 -0.292 1.00 51.59 87 GLU A N 1
ATOM 737 C CA . GLU A 1 87 ? -12.458 -37.278 -0.170 1.00 51.59 87 GLU A CA 1
ATOM 738 C C . GLU A 1 87 ? -11.654 -36.949 -1.421 1.00 51.59 87 GLU A C 1
ATOM 740 O O . GLU A 1 87 ? -10.763 -37.699 -1.823 1.00 51.59 87 GLU A O 1
ATOM 745 N N . ASN A 1 88 ? -12.015 -35.843 -2.061 1.00 64.69 88 ASN A N 1
ATOM 746 C CA . ASN A 1 88 ? -11.369 -35.359 -3.265 1.00 64.69 88 ASN A CA 1
ATOM 747 C C . ASN A 1 88 ? -9.881 -35.135 -2.932 1.00 64.69 88 ASN A C 1
ATOM 749 O O . ASN A 1 88 ? -9.551 -34.187 -2.220 1.00 64.69 88 ASN A O 1
ATOM 753 N N . ILE A 1 89 ? -9.002 -36.048 -3.370 1.00 61.97 89 ILE A N 1
ATOM 754 C CA . ILE A 1 89 ? -7.561 -36.088 -3.038 1.00 61.97 89 ILE A CA 1
ATOM 755 C C . ILE A 1 89 ? -6.916 -34.718 -3.274 1.00 61.97 89 ILE A C 1
ATOM 757 O O . ILE A 1 89 ? -6.081 -34.279 -2.483 1.00 61.97 89 ILE A O 1
ATOM 761 N N . SER A 1 90 ? -7.409 -33.998 -4.285 1.00 59.44 90 SER A N 1
ATOM 762 C CA . SER A 1 90 ? -6.998 -32.633 -4.578 1.00 59.44 90 SER A CA 1
ATOM 763 C C . SER A 1 90 ? -7.408 -31.616 -3.511 1.00 59.44 90 SER A C 1
ATOM 765 O O . SER A 1 90 ? -6.576 -30.849 -3.044 1.00 59.44 90 SER A O 1
ATOM 767 N N . ALA A 1 91 ? -8.642 -31.648 -3.001 1.00 63.06 91 ALA A N 1
ATOM 768 C CA . ALA A 1 91 ? -9.043 -30.762 -1.903 1.00 63.06 91 ALA A CA 1
ATOM 769 C C . ALA A 1 91 ? -8.176 -30.979 -0.649 1.00 63.06 91 ALA A C 1
ATOM 771 O O . ALA A 1 91 ? -7.817 -30.024 0.037 1.00 63.06 91 ALA A O 1
ATOM 772 N N . ARG A 1 92 ? -7.779 -32.228 -0.379 1.00 66.62 92 ARG A N 1
ATOM 773 C CA . ARG A 1 92 ? -6.879 -32.548 0.734 1.00 66.62 92 ARG A CA 1
ATOM 774 C C . ARG A 1 92 ? -5.447 -32.063 0.487 1.00 66.62 92 ARG A C 1
ATOM 776 O O . ARG A 1 92 ? -4.833 -31.553 1.421 1.00 66.62 92 ARG A O 1
ATOM 783 N N . SER A 1 93 ? -4.933 -32.163 -0.742 1.00 59.75 93 SER A N 1
ATOM 784 C CA . SER A 1 93 ? -3.613 -31.623 -1.105 1.00 59.75 93 SER A CA 1
ATOM 785 C C . SER A 1 93 ? -3.569 -30.094 -0.963 1.00 59.75 93 SER A C 1
ATOM 787 O O . SER A 1 93 ? -2.590 -29.552 -0.450 1.00 59.75 93 SER A O 1
ATOM 789 N N . TYR A 1 94 ? -4.654 -29.404 -1.332 1.00 61.59 94 TYR A N 1
ATOM 790 C CA . TYR A 1 94 ? -4.836 -27.966 -1.123 1.00 61.59 94 TYR A CA 1
ATOM 791 C C . TYR A 1 94 ? -4.854 -27.582 0.359 1.00 61.59 94 TYR A C 1
ATOM 793 O O . TYR A 1 94 ? -4.044 -26.759 0.774 1.00 61.59 94 TYR A O 1
ATOM 801 N N . LEU A 1 95 ? -5.711 -28.209 1.170 1.00 64.06 95 LEU A N 1
ATOM 802 C CA . LEU A 1 95 ? -5.807 -27.906 2.605 1.00 64.06 95 LEU A CA 1
ATOM 803 C C . LEU A 1 95 ? -4.483 -28.157 3.338 1.00 64.06 95 LEU A C 1
ATOM 805 O O . LEU A 1 95 ? -4.107 -27.406 4.237 1.00 64.06 95 LEU A O 1
ATOM 809 N N . LEU A 1 96 ? -3.757 -29.204 2.942 1.00 63.72 96 LEU A N 1
ATOM 810 C CA . LEU A 1 96 ? -2.466 -29.538 3.529 1.00 63.72 96 LEU A CA 1
ATOM 811 C C . LEU A 1 96 ? -1.374 -28.528 3.138 1.00 63.72 96 LEU A C 1
ATOM 813 O O . LEU A 1 96 ? -0.578 -28.124 3.989 1.00 63.72 96 LEU A O 1
ATOM 817 N N . ALA A 1 97 ? -1.365 -28.079 1.879 1.00 49.03 97 ALA A N 1
ATOM 818 C CA . ALA A 1 97 ? -0.495 -27.002 1.415 1.00 49.03 97 ALA A CA 1
ATOM 819 C C . ALA A 1 97 ? -0.772 -25.690 2.169 1.00 49.03 97 ALA A C 1
ATOM 821 O O . ALA A 1 97 ? 0.160 -25.069 2.680 1.00 49.03 97 ALA A O 1
ATOM 822 N N . GLU A 1 98 ? -2.045 -25.302 2.289 1.00 57.25 98 GLU A N 1
ATOM 823 C CA . GLU A 1 98 ? -2.466 -24.086 2.994 1.00 57.25 98 GLU A CA 1
ATOM 824 C C . GLU A 1 98 ? -2.072 -24.114 4.467 1.00 57.25 98 GLU A C 1
ATOM 826 O O . GLU A 1 98 ? -1.440 -23.175 4.947 1.00 57.25 98 GLU A O 1
ATOM 831 N N . LYS A 1 99 ? -2.368 -25.211 5.174 1.00 64.44 99 LYS A N 1
ATOM 832 C CA . LYS A 1 99 ? -1.999 -25.379 6.584 1.00 64.44 99 LYS A CA 1
ATOM 833 C C . LYS A 1 99 ? -0.490 -25.239 6.794 1.00 64.44 99 LYS A C 1
ATOM 835 O O . LYS A 1 99 ? -0.062 -24.556 7.718 1.00 64.44 99 LYS A O 1
ATOM 840 N N . THR A 1 100 ? 0.311 -25.861 5.928 1.00 54.53 100 THR A N 1
ATOM 841 C CA . THR A 1 100 ? 1.779 -25.838 6.034 1.00 54.53 100 THR A CA 1
ATOM 842 C C . THR A 1 100 ? 2.332 -24.430 5.814 1.00 54.53 100 THR A C 1
ATOM 844 O O . THR A 1 100 ? 3.180 -23.974 6.578 1.00 54.53 100 THR A O 1
ATOM 847 N N . ILE A 1 101 ? 1.816 -23.710 4.812 1.00 51.22 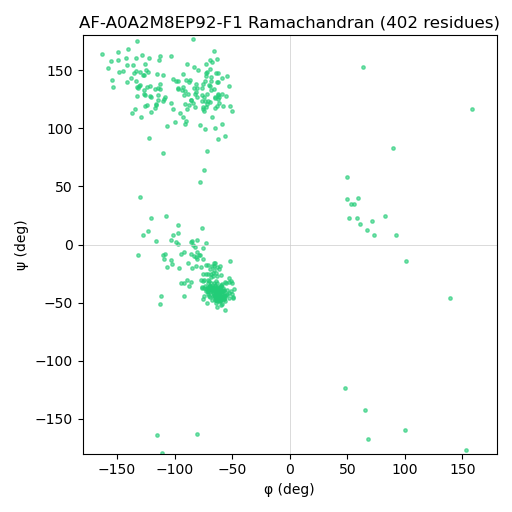101 ILE A N 1
ATOM 848 C CA . ILE A 1 101 ? 2.194 -22.315 4.554 1.00 51.22 101 ILE A CA 1
ATOM 849 C C . ILE A 1 101 ? 1.752 -21.408 5.710 1.00 51.22 101 ILE A C 1
ATOM 851 O O . ILE A 1 101 ? 2.531 -20.565 6.145 1.00 51.22 101 ILE A O 1
ATOM 855 N N . ALA A 1 102 ? 0.533 -21.578 6.225 1.00 57.44 102 ALA A N 1
ATOM 856 C CA . ALA A 1 102 ? 0.019 -20.783 7.337 1.00 57.44 102 ALA A CA 1
ATOM 857 C C . ALA A 1 102 ? 0.876 -20.953 8.600 1.00 57.44 102 ALA A C 1
ATOM 859 O O . ALA A 1 102 ? 1.256 -19.959 9.211 1.00 57.44 102 ALA A O 1
ATOM 860 N N . SER A 1 103 ? 1.261 -22.189 8.944 1.00 55.25 103 SER A N 1
ATOM 861 C CA . SER A 1 103 ? 2.162 -22.449 10.075 1.00 55.25 103 SER A CA 1
ATOM 862 C C . SER A 1 103 ? 3.555 -21.843 9.877 1.00 55.25 103 SER A C 1
ATOM 864 O O . SER A 1 103 ? 4.137 -21.349 10.837 1.00 55.25 103 SER A O 1
ATOM 866 N N . LEU A 1 104 ? 4.089 -21.840 8.650 1.00 52.56 104 LEU A N 1
ATOM 867 C CA . LEU A 1 104 ? 5.367 -21.185 8.349 1.00 52.56 104 LEU A CA 1
ATOM 868 C C . LEU A 1 104 ? 5.281 -19.662 8.539 1.00 52.56 104 LEU A C 1
ATOM 870 O O . LEU A 1 104 ? 6.153 -19.078 9.173 1.00 52.56 104 LEU A O 1
ATOM 874 N N . ARG A 1 105 ? 4.210 -19.031 8.042 1.00 57.38 105 ARG A N 1
ATOM 875 C CA . ARG A 1 105 ? 3.966 -17.587 8.211 1.00 57.38 105 ARG A CA 1
ATOM 876 C C . ARG A 1 105 ? 3.808 -17.203 9.674 1.00 57.38 105 ARG A C 1
ATOM 878 O O . ARG A 1 105 ? 4.378 -16.216 10.121 1.00 57.38 105 ARG A O 1
ATOM 885 N N . GLU A 1 106 ? 3.030 -17.984 10.417 1.00 64.38 106 GLU A N 1
ATOM 886 C CA . GLU A 1 106 ? 2.812 -17.742 11.838 1.00 64.38 106 GLU A CA 1
ATOM 887 C C . GLU A 1 106 ? 4.124 -17.863 12.624 1.00 64.38 106 GLU A C 1
ATOM 889 O O . GLU A 1 106 ? 4.378 -17.032 13.488 1.00 64.38 106 GLU A O 1
ATOM 894 N N . LEU A 1 107 ? 4.996 -18.819 12.285 1.00 66.12 107 LEU A N 1
ATOM 895 C CA . LEU A 1 107 ? 6.328 -18.914 12.889 1.00 66.12 107 LEU A CA 1
ATOM 896 C C . LEU A 1 107 ? 7.188 -17.686 12.625 1.00 66.12 107 LEU A C 1
ATOM 898 O O . LEU A 1 107 ? 7.784 -17.181 13.564 1.00 66.12 107 LEU A O 1
ATOM 902 N N . GLN A 1 108 ? 7.228 -17.197 11.387 1.00 59.06 108 GLN A N 1
ATOM 903 C CA . GLN A 1 108 ? 7.978 -15.985 11.044 1.00 59.06 108 GLN A CA 1
ATOM 904 C C . GLN A 1 108 ? 7.449 -14.765 11.794 1.00 59.06 108 GLN A C 1
ATOM 906 O O . GLN A 1 108 ? 8.220 -13.975 12.318 1.00 59.06 108 GLN A O 1
ATOM 911 N N . HIS A 1 109 ? 6.129 -14.638 11.897 1.00 60.09 109 HIS A N 1
ATOM 912 C CA . HIS A 1 109 ? 5.502 -13.554 12.638 1.00 60.09 109 HIS A CA 1
ATOM 913 C C . HIS A 1 109 ? 5.767 -13.647 14.148 1.00 60.09 109 HIS A C 1
ATOM 915 O O . HIS A 1 109 ? 5.989 -12.627 14.791 1.00 60.09 109 HIS A O 1
ATOM 921 N N . ILE A 1 110 ? 5.754 -14.848 14.735 1.00 62.34 110 ILE A N 1
ATOM 922 C CA . ILE A 1 110 ? 6.107 -15.023 16.149 1.00 62.34 110 ILE A CA 1
ATOM 923 C C . ILE A 1 110 ? 7.600 -14.763 16.367 1.00 62.34 110 ILE A C 1
ATOM 925 O O . ILE A 1 110 ? 7.947 -14.159 17.375 1.00 62.34 110 ILE A O 1
ATOM 929 N N . ASP A 1 111 ? 8.471 -15.180 15.445 1.00 60.25 111 ASP A N 1
ATOM 930 C CA . ASP A 1 111 ? 9.908 -14.906 15.542 1.00 60.25 111 ASP A CA 1
ATOM 931 C C . ASP A 1 111 ? 10.190 -13.407 15.467 1.00 60.25 111 ASP A C 1
ATOM 933 O O . ASP A 1 111 ? 10.820 -12.865 16.366 1.00 60.25 111 ASP A O 1
ATOM 937 N N . PHE A 1 112 ? 9.577 -12.721 14.500 1.00 56.91 112 PHE A N 1
ATOM 938 C CA . PHE A 1 112 ? 9.596 -11.266 14.386 1.00 56.91 112 PHE A CA 1
ATOM 939 C C . PHE A 1 112 ? 9.078 -10.578 15.657 1.00 56.91 112 PHE A C 1
ATOM 941 O O . PHE A 1 112 ? 9.699 -9.650 16.163 1.00 56.91 112 PHE A O 1
ATOM 948 N N . LYS A 1 113 ? 7.973 -11.058 16.244 1.00 59.38 113 LYS A N 1
ATOM 949 C CA . LYS A 1 113 ? 7.459 -10.534 17.523 1.00 59.38 113 LYS A CA 1
ATOM 950 C C . LYS A 1 113 ? 8.388 -10.792 18.706 1.00 59.38 113 LYS A C 1
ATOM 952 O O . LYS A 1 113 ? 8.421 -9.997 19.638 1.00 59.38 113 LYS A O 1
ATOM 957 N N . LEU A 1 114 ? 9.112 -11.907 18.696 1.00 60.03 114 LEU A N 1
ATOM 958 C CA . LEU A 1 114 ? 10.123 -12.219 19.704 1.00 60.03 114 LEU A CA 1
ATOM 959 C C . LEU A 1 114 ? 11.409 -11.399 19.504 1.00 60.03 114 LEU A C 1
ATOM 961 O O . LEU A 1 114 ? 12.131 -11.200 20.480 1.00 60.03 114 LEU A O 1
ATOM 965 N N . GLU A 1 115 ? 11.698 -10.952 18.280 1.00 56.19 115 GLU A N 1
ATOM 966 C CA . GLU A 1 115 ? 12.758 -9.985 17.961 1.00 56.19 115 GLU A CA 1
ATOM 967 C C . GLU A 1 115 ? 12.348 -8.546 18.334 1.00 56.19 115 GLU A C 1
ATOM 969 O O . GLU A 1 115 ? 13.163 -7.794 18.867 1.00 56.19 115 GLU A O 1
ATOM 974 N N . GLN A 1 116 ? 11.072 -8.177 18.163 1.00 54.53 116 GLN A N 1
ATOM 975 C CA . GLN A 1 116 ? 10.491 -6.880 18.541 1.00 54.53 116 GLN A CA 1
ATOM 976 C C . GLN A 1 116 ? 10.184 -6.738 20.051 1.00 54.53 116 GLN A C 1
ATOM 978 O O . GLN A 1 116 ? 9.087 -6.342 20.444 1.00 54.53 116 GLN A O 1
ATOM 983 N N . GLU A 1 117 ? 11.147 -6.970 20.948 1.00 45.12 117 GLU A N 1
ATOM 984 C CA . GLU A 1 117 ? 10.940 -6.660 22.381 1.00 45.12 117 GLU A CA 1
ATOM 985 C C . GLU A 1 117 ? 10.945 -5.147 22.714 1.00 45.12 117 GLU A C 1
ATOM 987 O O . GLU A 1 117 ? 10.754 -4.780 23.876 1.00 45.12 117 GLU A O 1
ATOM 992 N N . SER A 1 118 ? 11.095 -4.254 21.726 1.00 46.16 118 SER A N 1
ATOM 993 C CA . SER A 1 118 ? 11.117 -2.795 21.938 1.00 46.16 118 SER A CA 1
ATOM 994 C C . SER A 1 118 ? 10.224 -1.953 21.016 1.00 46.16 118 SER A C 1
ATOM 996 O O . SER A 1 118 ? 10.061 -0.768 21.301 1.00 46.16 118 SER A O 1
ATOM 998 N N . GLY A 1 119 ? 9.626 -2.526 19.961 1.00 52.22 119 GLY A N 1
ATOM 999 C CA . GLY A 1 119 ? 9.016 -1.745 18.872 1.00 52.22 119 GLY A CA 1
ATOM 1000 C C . GLY A 1 119 ? 10.066 -0.916 18.112 1.00 52.22 119 GLY A C 1
ATOM 1001 O O . GLY A 1 119 ? 11.116 -0.579 18.658 1.00 52.22 119 GLY A O 1
ATOM 1002 N N . PHE A 1 120 ? 9.829 -0.616 16.837 1.00 61.47 120 PHE A N 1
ATOM 1003 C CA . PHE A 1 120 ? 10.694 0.311 16.101 1.00 61.47 120 PHE A CA 1
ATOM 1004 C C . PHE A 1 120 ? 10.135 1.722 16.243 1.00 61.47 120 PHE A C 1
ATOM 1006 O O . PHE A 1 120 ? 8.936 1.944 16.072 1.00 61.47 120 PHE A O 1
ATOM 1013 N N . SER A 1 121 ? 10.986 2.687 16.578 1.00 68.81 121 SER A N 1
ATOM 1014 C CA . SER A 1 121 ? 10.561 4.083 16.612 1.00 68.81 121 SER A CA 1
ATOM 1015 C C . SER A 1 121 ? 10.278 4.592 15.197 1.00 68.81 121 SER A C 1
ATOM 1017 O O . SER A 1 121 ? 10.898 4.172 14.219 1.00 68.81 121 SER A O 1
ATOM 1019 N N . GLU A 1 122 ? 9.360 5.551 15.084 1.00 75.81 122 GLU A N 1
ATOM 1020 C CA . GLU A 1 122 ? 9.067 6.214 13.811 1.00 75.81 122 GLU A CA 1
ATOM 1021 C C . GLU A 1 122 ? 10.345 6.767 13.147 1.00 75.81 122 GLU A C 1
ATOM 1023 O O . GLU A 1 122 ? 10.523 6.648 11.934 1.00 75.81 122 GLU A O 1
ATOM 1028 N N . GLU A 1 123 ? 11.247 7.362 13.933 1.00 80.56 123 GLU A N 1
ATOM 1029 C CA . GLU A 1 123 ? 12.492 7.933 13.415 1.00 80.56 123 GLU A CA 1
ATOM 1030 C C . GLU A 1 123 ? 13.421 6.860 12.840 1.00 80.56 123 GLU A C 1
ATOM 1032 O O . GLU A 1 123 ? 13.999 7.083 11.775 1.00 80.56 123 GLU A O 1
ATOM 1037 N N . GLU A 1 124 ? 13.524 5.693 13.483 1.00 79.75 124 GLU A N 1
ATOM 1038 C CA . GLU A 1 124 ? 14.292 4.558 12.959 1.00 79.75 124 GLU A CA 1
ATOM 1039 C C . GLU A 1 124 ? 13.722 4.093 11.617 1.00 79.75 124 GLU A C 1
ATOM 1041 O O . GLU A 1 124 ? 14.463 3.991 10.641 1.00 79.75 124 GLU A O 1
ATOM 1046 N N . VAL A 1 125 ? 12.403 3.893 11.521 1.00 81.44 125 VAL A N 1
ATOM 1047 C CA . VAL A 1 125 ? 11.771 3.384 10.292 1.00 81.44 125 VAL A CA 1
ATOM 1048 C C . VAL A 1 125 ? 11.782 4.404 9.159 1.00 81.44 125 VAL A C 1
ATOM 1050 O O . VAL A 1 125 ? 11.862 4.017 7.996 1.00 81.44 125 VAL A O 1
ATOM 1053 N N . LEU A 1 126 ? 11.719 5.706 9.437 1.00 81.12 126 LEU A N 1
ATOM 1054 C CA . LEU A 1 126 ? 11.690 6.738 8.395 1.00 81.12 126 LEU A CA 1
ATOM 1055 C C . LEU A 1 126 ? 13.074 7.186 7.932 1.00 81.12 126 LEU A C 1
ATOM 1057 O O . LEU A 1 126 ? 13.246 7.477 6.743 1.00 81.12 126 LEU A O 1
ATOM 1061 N N . ASN A 1 127 ? 14.037 7.242 8.853 1.00 82.31 127 ASN A N 1
ATOM 1062 C CA . ASN A 1 127 ? 15.377 7.763 8.596 1.00 82.31 127 ASN A CA 1
ATOM 1063 C C . ASN A 1 127 ? 16.425 6.663 8.424 1.00 82.31 127 ASN A C 1
ATOM 1065 O O . ASN A 1 127 ? 17.591 6.995 8.235 1.00 82.31 127 ASN A O 1
ATOM 1069 N N . GLN A 1 128 ? 16.037 5.377 8.442 1.00 84.31 128 GLN A N 1
ATOM 1070 C CA . GLN A 1 128 ? 16.946 4.281 8.096 1.00 84.31 128 GLN A CA 1
ATOM 1071 C C . GLN A 1 128 ? 17.634 4.579 6.762 1.00 84.31 128 GLN A C 1
ATOM 1073 O O . GLN A 1 128 ? 16.969 4.662 5.716 1.00 84.31 128 GLN A O 1
ATOM 1078 N N . GLU A 1 129 ? 18.951 4.750 6.824 1.00 85.06 129 GLU A N 1
ATOM 1079 C CA . GLU A 1 129 ? 19.801 4.867 5.652 1.00 85.06 129 GLU A CA 1
ATOM 1080 C C . GLU A 1 129 ? 19.849 3.517 4.946 1.00 85.06 129 GLU A C 1
ATOM 1082 O O . GLU A 1 129 ? 19.963 2.462 5.577 1.00 85.06 129 GLU A O 1
ATOM 1087 N N . ARG A 1 130 ? 19.730 3.548 3.620 1.00 87.25 130 ARG A N 1
ATOM 1088 C CA . ARG A 1 130 ? 19.869 2.342 2.812 1.00 87.25 130 ARG A CA 1
ATOM 1089 C C . ARG A 1 130 ? 21.333 2.166 2.418 1.00 87.25 130 ARG A C 1
ATOM 1091 O O . ARG A 1 130 ? 21.982 3.162 2.084 1.00 87.25 130 ARG A O 1
ATOM 1098 N N . PRO A 1 131 ? 21.838 0.924 2.408 1.00 85.62 131 PRO A N 1
ATOM 1099 C CA . PRO A 1 131 ? 23.147 0.621 1.855 1.00 85.62 131 PRO A CA 1
ATOM 1100 C C . PRO A 1 131 ? 23.272 1.165 0.429 1.00 85.62 131 PRO A C 1
ATOM 1102 O O . PRO A 1 131 ? 22.344 1.073 -0.377 1.00 85.62 131 PRO A O 1
ATOM 1105 N N . SER A 1 132 ? 24.417 1.773 0.124 1.00 86.38 132 SER A N 1
ATOM 1106 C CA . SER A 1 132 ? 24.715 2.294 -1.214 1.00 86.38 132 SER A CA 1
ATOM 1107 C C . SER A 1 132 ? 25.275 1.224 -2.150 1.00 86.38 132 SER A C 1
ATOM 1109 O O . SER A 1 132 ? 25.224 1.393 -3.368 1.00 86.38 132 SER A O 1
ATOM 1111 N N . GLU A 1 133 ? 25.806 0.138 -1.590 1.00 92.50 133 GLU A N 1
ATOM 1112 C CA . GLU A 1 133 ? 26.347 -0.992 -2.334 1.00 92.50 133 GLU A CA 1
ATOM 1113 C C . GLU A 1 133 ? 25.215 -1.862 -2.893 1.00 92.50 133 GLU A C 1
ATOM 1115 O O . GLU A 1 133 ? 24.350 -2.343 -2.159 1.00 92.50 133 GLU A O 1
ATOM 1120 N N . VAL A 1 134 ? 25.234 -2.049 -4.213 1.00 93.62 134 VAL A N 1
ATOM 1121 C CA . VAL A 1 134 ? 24.291 -2.891 -4.952 1.00 93.62 134 VAL A CA 1
ATOM 1122 C C . VAL A 1 134 ? 24.989 -4.208 -5.272 1.00 93.62 134 VAL A C 1
ATOM 1124 O O . VAL A 1 134 ? 25.971 -4.224 -6.014 1.00 93.62 134 VAL A O 1
ATOM 1127 N N . GLU A 1 135 ? 24.482 -5.315 -4.734 1.00 93.44 135 GLU A N 1
ATOM 1128 C CA . GLU A 1 135 ? 25.008 -6.656 -5.018 1.00 93.44 135 GLU A CA 1
ATOM 1129 C C . GLU A 1 135 ? 24.563 -7.157 -6.392 1.00 93.44 135 GLU A C 1
ATOM 1131 O O . GLU A 1 135 ? 25.305 -7.852 -7.093 1.00 93.44 135 GLU A O 1
ATOM 1136 N N . ARG A 1 136 ? 23.324 -6.833 -6.777 1.00 94.81 136 ARG A N 1
ATOM 1137 C CA . ARG A 1 136 ? 22.735 -7.289 -8.036 1.00 94.81 136 ARG A CA 1
ATOM 1138 C C . ARG A 1 136 ? 21.675 -6.326 -8.539 1.00 94.81 136 ARG A C 1
ATOM 1140 O O . ARG A 1 136 ? 20.756 -5.977 -7.811 1.00 94.81 136 ARG A O 1
ATOM 1147 N N . GLU A 1 137 ? 21.729 -6.036 -9.829 1.00 96.12 137 GLU A N 1
ATOM 1148 C CA . GLU A 1 137 ? 20.655 -5.360 -10.552 1.00 96.12 137 GLU A CA 1
ATOM 1149 C C . GLU A 1 137 ? 19.845 -6.375 -11.366 1.00 96.12 137 GLU A C 1
ATOM 1151 O O . GLU A 1 137 ? 20.392 -7.319 -11.946 1.00 96.12 137 GLU A O 1
ATOM 1156 N N . GLU A 1 138 ? 18.532 -6.186 -11.437 1.00 95.94 138 GLU A N 1
ATOM 1157 C CA . GLU A 1 138 ? 17.678 -6.925 -12.360 1.00 95.94 138 GLU A CA 1
ATOM 1158 C C . GLU A 1 138 ? 16.565 -6.049 -12.940 1.00 95.94 138 GLU A C 1
ATOM 1160 O O . GLU A 1 138 ? 16.212 -4.992 -12.419 1.00 95.94 138 GLU A O 1
ATOM 1165 N N . THR A 1 139 ? 15.996 -6.498 -14.058 1.00 95.94 139 THR A N 1
ATOM 1166 C CA . THR A 1 139 ? 14.783 -5.906 -14.623 1.00 95.94 139 THR A CA 1
ATOM 1167 C C . THR A 1 139 ? 13.656 -6.920 -14.558 1.00 95.94 139 THR A C 1
ATOM 1169 O O . THR A 1 139 ? 13.770 -8.028 -15.084 1.00 95.94 139 THR A O 1
ATOM 1172 N N . LEU A 1 140 ? 12.555 -6.521 -13.932 1.00 94.12 140 LEU A N 1
ATOM 1173 C CA . LEU A 1 140 ? 11.352 -7.322 -13.799 1.00 94.12 140 LEU A CA 1
ATOM 1174 C C . LEU A 1 140 ? 10.262 -6.778 -14.721 1.00 94.12 140 LEU A C 1
ATOM 1176 O O . LEU A 1 140 ? 9.598 -5.786 -14.416 1.00 94.12 140 LEU A O 1
ATOM 1180 N N . ASP A 1 141 ? 10.065 -7.446 -15.853 1.00 93.12 141 ASP A N 1
ATOM 1181 C CA . ASP A 1 141 ? 8.981 -7.124 -16.779 1.00 93.12 141 ASP A CA 1
ATOM 1182 C C . ASP A 1 141 ? 7.639 -7.631 -16.223 1.00 93.12 141 ASP A C 1
ATOM 1184 O O . ASP A 1 141 ? 7.531 -8.762 -15.739 1.00 93.12 141 ASP A O 1
ATOM 1188 N N . THR A 1 142 ? 6.582 -6.824 -16.340 1.00 90.88 142 THR A N 1
ATOM 1189 C CA . THR A 1 142 ? 5.215 -7.254 -16.002 1.00 90.88 142 THR A CA 1
ATOM 1190 C C . THR A 1 142 ? 4.397 -7.553 -17.254 1.00 90.88 142 THR A C 1
ATOM 1192 O O . THR A 1 142 ? 4.702 -7.083 -18.344 1.00 90.88 142 THR A O 1
ATOM 1195 N N . SER A 1 143 ? 3.287 -8.277 -17.123 1.00 87.69 143 SER A N 1
ATOM 1196 C CA . SER A 1 143 ? 2.326 -8.441 -18.224 1.00 87.69 143 SER A CA 1
ATOM 1197 C C . SER A 1 143 ? 1.453 -7.201 -18.479 1.00 87.69 143 SER A C 1
ATOM 1199 O O . SER A 1 143 ? 0.647 -7.209 -19.410 1.00 87.69 143 SER A O 1
ATOM 1201 N N . LEU A 1 144 ? 1.583 -6.141 -17.672 1.00 90.00 144 LEU A N 1
ATOM 1202 C CA . LEU A 1 144 ? 0.728 -4.960 -17.742 1.00 90.00 144 LEU A CA 1
ATOM 1203 C C . LEU A 1 144 ? 1.329 -3.888 -18.649 1.00 90.00 144 LEU A C 1
ATOM 1205 O O . LEU A 1 144 ? 2.506 -3.547 -18.565 1.00 90.00 144 LEU A O 1
ATOM 1209 N N . THR A 1 145 ? 0.487 -3.300 -19.493 1.00 93.00 145 THR A N 1
ATOM 1210 C CA . THR A 1 145 ? 0.821 -2.068 -20.219 1.00 93.00 145 THR A CA 1
ATOM 1211 C C . THR A 1 145 ? 0.422 -0.849 -19.403 1.00 93.00 145 THR A C 1
ATOM 1213 O O . THR A 1 145 ? -0.561 -0.910 -18.664 1.00 93.00 145 THR A O 1
ATOM 1216 N N . LEU A 1 146 ? 1.064 0.294 -19.637 1.00 93.25 146 LEU A N 1
ATOM 1217 C CA . LEU A 1 146 ? 0.657 1.559 -19.032 1.00 93.25 146 LEU A CA 1
ATOM 1218 C C . LEU A 1 146 ? -0.764 1.987 -19.409 1.00 93.25 146 LEU A C 1
ATOM 1220 O O . LEU A 1 146 ? -1.340 2.783 -18.695 1.00 93.25 146 LEU A O 1
ATOM 1224 N N . GLU A 1 147 ? -1.385 1.463 -20.465 1.00 91.12 147 GLU A N 1
ATOM 1225 C CA . GLU A 1 147 ? -2.785 1.788 -20.795 1.00 91.12 147 GLU A CA 1
ATOM 1226 C C . GLU A 1 147 ? -3.812 0.902 -20.061 1.00 91.12 147 GLU A C 1
ATOM 1228 O O . GLU A 1 147 ? -5.015 1.172 -20.108 1.00 91.12 147 GLU A O 1
ATOM 1233 N N . TYR A 1 148 ? -3.364 -0.144 -19.355 1.00 87.56 148 TYR A N 1
ATOM 1234 C CA . TYR A 1 148 ? -4.254 -1.059 -18.641 1.00 87.56 148 TYR A CA 1
ATOM 1235 C C . TYR A 1 148 ? -4.992 -0.321 -17.509 1.00 87.56 148 TYR A C 1
ATOM 1237 O O . TYR A 1 148 ? -4.380 0.370 -16.692 1.00 87.56 148 TYR A O 1
ATOM 1245 N N . GLU A 1 149 ? -6.328 -0.427 -17.516 1.00 85.56 149 GLU A N 1
ATOM 1246 C CA . GLU A 1 149 ? -7.271 0.218 -16.580 1.00 85.56 149 GLU A CA 1
ATOM 1247 C C . GLU A 1 149 ? -7.112 1.737 -16.398 1.00 85.56 149 GLU A C 1
ATOM 1249 O O . GLU A 1 149 ? -7.583 2.308 -15.413 1.00 85.56 149 GLU A O 1
ATOM 1254 N N . LYS A 1 150 ? -6.517 2.432 -17.372 1.00 88.62 150 LYS A N 1
ATOM 1255 C CA . LYS A 1 150 ? -6.306 3.889 -17.331 1.00 88.62 150 LYS A CA 1
ATOM 1256 C C . LYS A 1 150 ? -7.562 4.703 -16.998 1.00 88.62 150 LYS A C 1
ATOM 1258 O O . LYS A 1 150 ? -7.463 5.749 -16.375 1.00 88.62 150 LYS A O 1
ATOM 1263 N N . LYS A 1 151 ? -8.748 4.221 -17.385 1.00 86.81 151 LYS A N 1
ATOM 1264 C CA . LYS A 1 151 ? -10.034 4.889 -17.107 1.00 86.81 151 LYS A CA 1
ATOM 1265 C C . LYS A 1 151 ? -10.451 4.846 -15.633 1.00 86.81 151 LYS A C 1
ATOM 1267 O O . LYS A 1 151 ? -11.220 5.701 -15.215 1.00 86.81 151 LYS A O 1
ATOM 1272 N N . ASN A 1 152 ? -9.974 3.855 -14.881 1.00 83.38 152 ASN A N 1
ATOM 1273 C CA . ASN A 1 152 ? -10.379 3.593 -13.497 1.00 83.38 152 ASN A CA 1
ATOM 1274 C C . ASN A 1 152 ? -9.266 3.926 -12.484 1.00 83.38 152 ASN A C 1
ATOM 1276 O O . ASN A 1 152 ? -9.525 3.982 -11.285 1.00 83.38 152 ASN A O 1
ATOM 1280 N N . TRP A 1 153 ? -8.033 4.145 -12.957 1.00 87.38 153 TRP A N 1
ATOM 1281 C CA . TRP A 1 153 ? -6.838 4.334 -12.131 1.00 87.38 153 TRP A CA 1
ATOM 1282 C C . TRP A 1 153 ? -6.157 5.674 -12.418 1.00 87.38 153 TRP A C 1
ATOM 1284 O O . TRP A 1 153 ? -5.297 5.760 -13.300 1.00 87.38 153 TRP A O 1
ATOM 1294 N N . GLY A 1 154 ? -6.542 6.694 -11.650 1.00 89.31 154 GLY A N 1
ATOM 1295 C CA . GLY A 1 154 ? -5.903 8.015 -11.622 1.00 89.31 154 GLY A CA 1
ATOM 1296 C C . GLY A 1 154 ? -5.251 8.323 -10.270 1.00 89.31 154 GLY A C 1
ATOM 1297 O O . GLY A 1 154 ? -5.079 7.430 -9.438 1.00 89.31 154 GLY A O 1
ATOM 1298 N N . VAL A 1 155 ? -4.939 9.600 -10.042 1.00 92.94 155 VAL A N 1
ATOM 1299 C CA . VAL A 1 155 ? -4.231 10.116 -8.854 1.00 92.94 155 VAL A CA 1
ATOM 1300 C C . VAL A 1 155 ? -4.807 9.621 -7.520 1.00 92.94 155 VAL A C 1
ATOM 1302 O O . VAL A 1 155 ? -4.053 9.149 -6.674 1.00 92.94 155 VAL A O 1
ATOM 1305 N N . GLU A 1 156 ? -6.133 9.634 -7.347 1.00 91.62 156 GLU A N 1
ATOM 1306 C CA . GLU A 1 156 ? -6.789 9.128 -6.128 1.00 91.62 156 GLU A CA 1
ATOM 1307 C C . GLU A 1 156 ? -6.407 7.677 -5.815 1.00 91.62 156 GLU A C 1
ATOM 1309 O O . GLU A 1 156 ? -6.098 7.343 -4.670 1.00 91.62 156 GLU A O 1
ATOM 1314 N N . ARG A 1 157 ? -6.369 6.808 -6.832 1.00 89.50 157 ARG A N 1
ATOM 1315 C CA . ARG A 1 157 ? -5.939 5.417 -6.649 1.00 89.50 157 ARG A CA 1
ATOM 1316 C C . ARG A 1 157 ? -4.451 5.326 -6.356 1.00 89.50 157 ARG A C 1
ATOM 1318 O O . ARG A 1 157 ? -4.067 4.499 -5.541 1.00 89.50 157 ARG A O 1
ATOM 1325 N N . VAL A 1 158 ? -3.620 6.183 -6.950 1.00 93.12 158 VAL A N 1
ATOM 1326 C CA . VAL A 1 158 ? -2.188 6.224 -6.619 1.00 93.12 158 VAL A CA 1
ATOM 1327 C C . VAL A 1 158 ? -1.989 6.535 -5.133 1.00 93.12 158 VAL A C 1
ATOM 1329 O O . VAL A 1 158 ? -1.255 5.811 -4.466 1.00 93.12 158 VAL A O 1
ATOM 1332 N N . CYS A 1 159 ? -2.687 7.536 -4.585 1.00 93.06 159 CYS A N 1
ATOM 1333 C CA . CYS A 1 159 ? -2.611 7.855 -3.157 1.00 93.06 159 CYS A CA 1
ATOM 1334 C C . CYS A 1 159 ? -3.155 6.718 -2.275 1.00 93.06 159 CYS A C 1
ATOM 1336 O O . CYS A 1 159 ? -2.480 6.289 -1.338 1.00 93.06 159 CYS A O 1
ATOM 1338 N N . LEU A 1 160 ? -4.361 6.212 -2.568 1.00 91.00 160 LEU A N 1
ATOM 1339 C CA . LEU A 1 160 ? -5.020 5.192 -1.743 1.00 91.00 160 LEU A CA 1
ATOM 1340 C C . LEU A 1 160 ? -4.297 3.843 -1.777 1.00 91.00 160 LEU A C 1
ATOM 1342 O O . LEU A 1 160 ? -4.064 3.253 -0.725 1.00 91.00 160 LEU A O 1
ATOM 1346 N N . ASP A 1 161 ? -3.938 3.340 -2.959 1.00 88.88 161 ASP A N 1
ATOM 1347 C CA . ASP A 1 161 ? -3.194 2.083 -3.084 1.00 88.88 161 ASP A CA 1
ATOM 1348 C C . ASP A 1 161 ? -1.732 2.240 -2.657 1.00 88.88 161 ASP A C 1
ATOM 1350 O O . ASP A 1 161 ? -1.133 1.258 -2.217 1.00 88.88 161 ASP A O 1
ATOM 1354 N N . GLY A 1 162 ? -1.183 3.457 -2.744 1.00 90.25 162 GLY A N 1
ATOM 1355 C CA . GLY A 1 162 ? 0.116 3.815 -2.187 1.00 90.25 162 GLY A CA 1
ATOM 1356 C C . GLY A 1 162 ? 0.167 3.515 -0.695 1.00 90.25 162 GLY A C 1
ATOM 1357 O O . GLY A 1 162 ? 0.979 2.702 -0.284 1.00 90.25 162 GLY A O 1
ATOM 1358 N N . VAL A 1 163 ? -0.754 4.072 0.101 1.00 91.56 163 VAL A N 1
ATOM 1359 C CA . VAL A 1 163 ? -0.792 3.826 1.556 1.00 91.56 163 VAL A CA 1
ATOM 1360 C C . VAL A 1 163 ? -1.337 2.449 1.932 1.00 91.56 163 VAL A C 1
ATOM 1362 O O . VAL A 1 163 ? -0.919 1.878 2.933 1.00 91.56 163 VAL A O 1
ATOM 1365 N N . GLN A 1 164 ? -2.259 1.881 1.152 1.00 86.94 164 GLN A N 1
ATOM 1366 C CA . GLN A 1 164 ? -2.934 0.638 1.528 1.00 86.94 164 GLN A CA 1
ATOM 1367 C C . GLN A 1 164 ? -1.961 -0.520 1.785 1.00 86.94 164 GLN A C 1
ATOM 1369 O O . GLN A 1 164 ? -2.187 -1.297 2.710 1.00 86.94 164 GLN A O 1
ATOM 1374 N N . ASN A 1 165 ? -0.902 -0.644 0.980 1.00 84.06 165 ASN A N 1
ATOM 1375 C CA . ASN A 1 165 ? 0.077 -1.721 1.151 1.00 84.06 165 ASN A CA 1
ATOM 1376 C C . ASN A 1 165 ? 0.863 -1.609 2.468 1.00 84.06 165 ASN A C 1
ATOM 1378 O O . ASN A 1 165 ? 1.343 -2.626 2.954 1.00 84.06 165 ASN A O 1
ATOM 1382 N N . HIS A 1 166 ? 0.919 -0.409 3.050 1.00 89.50 166 HIS A N 1
ATOM 1383 C CA . HIS A 1 166 ? 1.576 -0.101 4.319 1.00 89.50 166 HIS A CA 1
ATOM 1384 C C . HIS A 1 166 ? 0.630 -0.220 5.526 1.00 89.50 166 HIS A C 1
ATOM 1386 O O . HIS A 1 166 ? 1.059 -0.094 6.667 1.00 89.50 166 HIS A O 1
ATOM 1392 N N . LEU A 1 167 ? -0.672 -0.454 5.315 1.00 85.31 167 LEU A N 1
ATOM 1393 C CA . LEU A 1 167 ? -1.610 -0.591 6.430 1.00 85.31 167 LEU A CA 1
ATOM 1394 C C . LEU A 1 167 ? -1.346 -1.881 7.222 1.00 85.31 167 LEU A C 1
ATOM 1396 O O . LEU A 1 167 ? -1.113 -2.914 6.594 1.00 85.31 167 LEU A O 1
ATOM 1400 N N . PRO A 1 168 ? -1.518 -1.878 8.559 1.00 75.12 168 PRO A N 1
ATOM 1401 C CA . PRO A 1 168 ? -1.286 -3.045 9.422 1.00 75.12 168 PRO A CA 1
ATOM 1402 C C . PRO A 1 168 ? -1.925 -4.358 8.939 1.00 75.12 168 PRO A C 1
ATOM 1404 O O . PRO A 1 168 ? -1.317 -5.426 9.000 1.00 75.12 168 PRO A O 1
ATOM 1407 N N . SER A 1 169 ? -3.138 -4.288 8.371 1.00 71.12 169 SER A N 1
ATOM 1408 C CA . SER A 1 169 ? -3.858 -5.451 7.814 1.00 71.12 169 SER A CA 1
ATOM 1409 C C . SER A 1 169 ? -3.100 -6.165 6.685 1.00 71.12 169 SER A C 1
ATOM 1411 O O . SER A 1 169 ? -3.315 -7.355 6.413 1.00 71.12 169 SER A O 1
ATOM 1413 N N . ASP A 1 170 ? -2.246 -5.411 5.999 1.00 75.19 170 ASP A N 1
ATOM 1414 C CA . ASP A 1 170 ? -1.582 -5.766 4.758 1.00 75.19 170 ASP A CA 1
ATOM 1415 C C . ASP A 1 170 ? -0.072 -5.947 4.952 1.00 75.19 170 ASP A C 1
ATOM 1417 O O . ASP A 1 170 ? 0.458 -6.937 4.449 1.00 75.19 170 ASP A O 1
ATOM 1421 N N . SER A 1 171 ? 0.588 -5.042 5.681 1.00 76.94 171 SER A N 1
ATOM 1422 C CA . SER A 1 171 ? 2.027 -5.084 5.977 1.00 76.94 171 SER A CA 1
ATOM 1423 C C . SER A 1 171 ? 2.385 -6.017 7.133 1.00 76.94 171 SER A C 1
ATOM 1425 O O . SER A 1 171 ? 3.541 -6.415 7.266 1.00 76.94 171 SER A O 1
ATOM 1427 N N . LYS A 1 172 ? 1.399 -6.372 7.970 1.00 76.00 172 LYS A N 1
ATOM 1428 C CA . LYS A 1 172 ? 1.597 -7.059 9.259 1.00 76.00 172 LYS A CA 1
ATOM 1429 C C . LYS A 1 172 ? 2.448 -6.260 10.259 1.00 76.00 172 LYS A C 1
ATOM 1431 O O . LYS A 1 172 ? 2.937 -6.847 11.218 1.00 76.00 172 LYS A O 1
ATOM 1436 N N . GLY A 1 173 ? 2.601 -4.955 10.031 1.00 73.12 173 GLY A N 1
ATOM 1437 C CA . GLY A 1 173 ? 3.163 -4.004 10.991 1.00 73.12 173 GLY A CA 1
ATOM 1438 C C . GLY A 1 173 ? 2.121 -3.492 11.983 1.00 73.12 173 GLY A C 1
ATOM 1439 O O . GLY A 1 173 ? 0.934 -3.818 11.881 1.00 73.12 173 GLY A O 1
ATOM 1440 N N . GLU A 1 174 ? 2.559 -2.675 12.934 1.00 72.81 174 GLU A N 1
ATOM 1441 C CA . GLU A 1 174 ? 1.695 -1.978 13.891 1.00 72.81 174 GLU A CA 1
ATOM 1442 C C . GLU A 1 174 ? 1.349 -0.567 13.402 1.00 72.81 174 GLU A C 1
ATOM 1444 O O . GLU A 1 174 ? 0.235 -0.071 13.617 1.00 72.81 174 GLU A O 1
ATOM 1449 N N . HIS A 1 175 ? 2.278 0.068 12.690 1.00 79.06 175 HIS A N 1
ATOM 1450 C CA . HIS A 1 175 ? 2.209 1.476 12.353 1.00 79.06 175 HIS A CA 1
ATOM 1451 C C . HIS A 1 175 ? 2.324 1.733 10.852 1.00 79.06 175 HIS A C 1
ATOM 1453 O O . HIS A 1 175 ? 2.960 1.011 10.088 1.00 79.06 175 HIS A O 1
ATOM 1459 N N . VAL A 1 176 ? 1.670 2.815 10.434 1.00 87.94 176 VAL A N 1
ATOM 1460 C CA . VAL A 1 176 ? 1.739 3.364 9.083 1.00 87.94 176 VAL A CA 1
ATOM 1461 C C . VAL A 1 176 ? 2.000 4.859 9.188 1.00 87.94 176 VAL A C 1
ATOM 1463 O O . VAL A 1 176 ? 1.365 5.560 9.979 1.00 87.94 176 VAL A O 1
ATOM 1466 N N . TRP A 1 177 ? 2.906 5.364 8.361 1.00 90.56 177 TRP A N 1
ATOM 1467 C CA . TRP A 1 177 ? 3.279 6.771 8.340 1.00 90.56 177 TRP A CA 1
ATOM 1468 C C . TRP A 1 177 ? 3.154 7.358 6.945 1.00 90.56 177 TRP A C 1
ATOM 1470 O O . TRP A 1 177 ? 3.436 6.711 5.936 1.00 90.56 177 TRP A O 1
ATOM 1480 N N . VAL A 1 178 ? 2.768 8.632 6.907 1.00 94.38 178 VAL A N 1
ATOM 1481 C CA . VAL A 1 178 ? 2.804 9.460 5.701 1.00 94.38 178 VAL A CA 1
ATOM 1482 C C . VAL A 1 178 ? 3.630 10.698 5.986 1.00 94.38 178 VAL A C 1
ATOM 1484 O O . VAL A 1 178 ? 3.297 11.473 6.888 1.00 94.38 178 VAL A O 1
ATOM 1487 N N . ARG A 1 179 ? 4.714 10.891 5.242 1.00 94.25 179 ARG A N 1
ATOM 1488 C CA . ARG A 1 179 ? 5.633 12.017 5.429 1.00 94.25 179 ARG A CA 1
ATOM 1489 C C . ARG A 1 179 ? 5.902 12.712 4.110 1.00 94.25 179 ARG A C 1
ATOM 1491 O O . ARG A 1 179 ? 5.896 12.082 3.056 1.00 94.25 179 ARG A O 1
ATOM 1498 N N . CYS A 1 180 ? 6.135 14.013 4.178 1.00 96.75 180 CYS A N 1
ATOM 1499 C CA . CYS A 1 180 ? 6.512 14.816 3.022 1.00 96.75 180 CYS A CA 1
ATOM 1500 C C . CYS A 1 180 ? 7.943 15.305 3.203 1.00 96.75 180 CYS A C 1
ATOM 1502 O O . CYS A 1 180 ? 8.313 15.719 4.299 1.00 96.75 180 CYS A O 1
ATOM 1504 N N . LEU A 1 181 ? 8.740 15.267 2.144 1.00 96.12 181 LEU A N 1
ATOM 1505 C CA . LEU A 1 181 ? 10.045 15.906 2.114 1.00 96.12 181 LEU A CA 1
ATOM 1506 C C . LEU A 1 181 ? 9.840 17.383 1.779 1.00 96.12 181 LEU A C 1
ATOM 1508 O O . LEU A 1 181 ? 9.317 17.697 0.712 1.00 96.12 181 LEU A O 1
ATOM 1512 N N . VAL A 1 182 ? 10.227 18.271 2.691 1.00 95.81 182 VAL A N 1
ATOM 1513 C CA . VAL A 1 182 ? 10.133 19.726 2.519 1.00 95.81 182 VAL A CA 1
ATOM 1514 C C . VAL A 1 182 ? 11.447 20.351 2.969 1.00 95.81 182 VAL A C 1
ATOM 1516 O O . VAL A 1 182 ? 11.822 20.234 4.140 1.00 95.81 182 VAL A O 1
ATOM 1519 N N . GLY A 1 183 ? 12.173 20.998 2.054 1.00 91.44 183 GLY A N 1
ATOM 1520 C CA . GLY A 1 183 ? 13.460 21.624 2.364 1.00 91.44 183 GLY A CA 1
ATOM 1521 C C . GLY A 1 183 ? 14.488 20.619 2.889 1.00 91.44 183 GLY A C 1
ATOM 1522 O O . GLY A 1 183 ? 15.189 20.896 3.866 1.00 91.44 183 GLY A O 1
ATOM 1523 N N . GLY A 1 184 ? 14.519 19.421 2.295 1.00 90.44 184 GLY A N 1
ATOM 1524 C CA . GLY A 1 184 ? 15.421 18.331 2.679 1.00 90.44 184 GLY A CA 1
ATOM 1525 C C . GLY A 1 184 ? 15.094 17.616 3.998 1.00 90.44 184 GLY A C 1
ATOM 1526 O O . GLY A 1 184 ? 15.899 16.803 4.450 1.00 90.44 184 GLY A O 1
ATOM 1527 N N . LYS A 1 185 ? 13.944 17.887 4.632 1.00 92.50 185 LYS A N 1
ATOM 1528 C CA . LYS A 1 185 ? 13.514 17.215 5.872 1.00 92.50 185 LYS A CA 1
ATOM 1529 C C . LYS A 1 185 ? 12.178 16.505 5.702 1.00 92.50 185 LYS A C 1
ATOM 1531 O O . LYS A 1 185 ? 11.247 17.067 5.131 1.00 92.50 185 LYS A O 1
ATOM 1536 N N . TRP A 1 186 ? 12.081 15.286 6.229 1.00 93.25 186 TRP A N 1
ATOM 1537 C CA . TRP A 1 186 ? 10.819 14.554 6.314 1.00 93.25 186 TRP A CA 1
ATOM 1538 C C . TRP A 1 186 ? 9.964 15.133 7.439 1.00 93.25 186 TRP A C 1
ATOM 1540 O O . TRP A 1 186 ? 10.367 15.114 8.598 1.00 93.25 186 TRP A O 1
ATOM 1550 N N . VAL A 1 187 ? 8.793 15.657 7.089 1.00 93.75 187 VAL A N 1
ATOM 1551 C CA . VAL A 1 187 ? 7.846 16.290 8.014 1.00 93.75 187 VAL A CA 1
ATOM 1552 C C . VAL A 1 187 ? 6.480 15.607 7.967 1.00 93.75 187 VAL A C 1
ATOM 1554 O O . VAL A 1 187 ? 6.141 14.902 7.008 1.00 93.75 187 VAL A O 1
ATOM 1557 N N . SER A 1 188 ? 5.685 15.808 9.017 1.00 91.75 188 SER A N 1
ATOM 1558 C CA . SER A 1 188 ? 4.306 15.315 9.107 1.00 91.75 188 SER A CA 1
ATOM 1559 C C . SER A 1 188 ? 3.397 15.929 8.030 1.00 91.75 188 SER A C 1
ATOM 1561 O O . SER A 1 188 ? 3.684 16.999 7.492 1.00 91.75 188 SER A O 1
ATOM 1563 N N . LEU A 1 189 ? 2.256 15.290 7.731 1.00 91.62 189 LEU A N 1
ATOM 1564 C CA . LEU A 1 189 ? 1.245 15.875 6.834 1.00 91.62 189 LEU A CA 1
ATOM 1565 C C . LEU A 1 189 ? 0.737 17.234 7.342 1.00 91.62 189 LEU A C 1
ATOM 1567 O O . LEU A 1 189 ? 0.512 18.146 6.549 1.00 91.62 189 LEU A O 1
ATOM 1571 N N . THR A 1 190 ? 0.586 17.390 8.659 1.00 90.38 190 THR A N 1
ATOM 1572 C CA . THR A 1 190 ? 0.140 18.641 9.287 1.00 90.38 190 THR A CA 1
ATOM 1573 C C . THR A 1 190 ? 1.114 19.788 9.037 1.00 90.38 190 THR A C 1
ATOM 1575 O O . THR A 1 190 ? 0.685 20.893 8.705 1.00 90.38 190 THR A O 1
ATOM 1578 N N . GLU A 1 191 ? 2.417 19.536 9.149 1.00 92.06 191 GLU A N 1
ATOM 1579 C CA . GLU A 1 191 ? 3.450 20.525 8.826 1.00 92.06 191 GLU A CA 1
ATOM 1580 C C . GLU A 1 191 ? 3.533 20.781 7.319 1.00 92.06 191 GLU A C 1
ATOM 1582 O O . GLU A 1 191 ? 3.561 21.935 6.888 1.00 92.06 191 GLU A O 1
ATOM 1587 N N . ALA A 1 192 ? 3.493 19.720 6.509 1.00 93.88 192 ALA A N 1
ATOM 1588 C CA . ALA A 1 192 ? 3.545 19.812 5.053 1.00 93.88 192 ALA A CA 1
ATOM 1589 C C . ALA A 1 192 ? 2.398 20.655 4.475 1.00 93.88 192 ALA A C 1
ATOM 1591 O O . ALA A 1 192 ? 2.606 21.397 3.520 1.00 93.88 192 ALA A O 1
ATOM 1592 N N . ARG A 1 193 ? 1.203 20.623 5.088 1.00 93.31 193 ARG A N 1
ATOM 1593 C CA . ARG A 1 193 ? 0.058 21.471 4.699 1.00 93.31 193 ARG A CA 1
ATOM 1594 C C . ARG A 1 193 ? 0.384 22.962 4.694 1.00 93.31 193 ARG A C 1
ATOM 1596 O O . ARG A 1 193 ? -0.175 23.693 3.883 1.00 93.31 193 ARG A O 1
ATOM 1603 N N . GLN A 1 194 ? 1.260 23.419 5.588 1.00 93.31 194 GLN A N 1
ATOM 1604 C CA . GLN A 1 194 ? 1.643 24.833 5.678 1.00 93.31 194 GLN A CA 1
ATOM 1605 C C . GLN A 1 194 ? 2.625 25.244 4.576 1.00 93.31 194 GLN A C 1
ATOM 1607 O O . GLN A 1 194 ? 2.767 26.431 4.297 1.00 93.31 194 GLN A O 1
ATOM 1612 N N . LYS A 1 195 ? 3.293 24.267 3.956 1.00 93.75 195 LYS A N 1
ATOM 1613 C CA . LYS A 1 195 ? 4.333 24.439 2.936 1.00 93.75 195 LYS A CA 1
ATOM 1614 C C . LYS A 1 195 ? 4.053 23.561 1.720 1.00 93.75 195 LYS A C 1
ATOM 1616 O O . LYS A 1 195 ? 4.947 22.922 1.175 1.00 93.75 195 LYS A O 1
ATOM 1621 N N . LYS A 1 196 ? 2.779 23.497 1.328 1.00 92.75 196 LYS A N 1
ATOM 1622 C CA . LYS A 1 196 ? 2.285 22.574 0.302 1.00 92.75 196 LYS A CA 1
ATOM 1623 C C . LYS A 1 196 ? 3.064 22.691 -1.015 1.00 92.75 196 LYS A C 1
ATOM 1625 O O . LYS A 1 196 ? 3.367 21.675 -1.631 1.00 92.75 196 LYS A O 1
ATOM 1630 N N . ASP A 1 197 ? 3.419 23.913 -1.398 1.00 92.31 197 ASP A N 1
ATOM 1631 C CA . ASP A 1 197 ? 4.108 24.209 -2.660 1.00 92.31 197 ASP A CA 1
ATOM 1632 C C . ASP A 1 197 ? 5.613 23.877 -2.624 1.00 92.31 197 ASP A C 1
ATOM 1634 O O . ASP A 1 197 ? 6.279 23.894 -3.655 1.00 92.31 197 ASP A O 1
ATOM 1638 N N . GLU A 1 198 ? 6.155 23.556 -1.445 1.00 94.62 198 GLU A N 1
ATOM 1639 C CA . GLU A 1 198 ? 7.561 23.190 -1.227 1.00 94.62 198 GLU A CA 1
ATOM 1640 C C . GLU A 1 198 ? 7.755 21.667 -1.087 1.00 94.62 198 GLU A C 1
ATOM 1642 O O . GLU A 1 198 ? 8.836 21.212 -0.716 1.00 94.62 198 GLU A O 1
ATOM 1647 N N . ILE A 1 199 ? 6.715 20.859 -1.332 1.00 96.81 199 ILE A N 1
ATOM 1648 C CA . ILE A 1 199 ? 6.790 19.400 -1.187 1.00 96.81 199 ILE A CA 1
ATOM 1649 C C . ILE A 1 199 ? 7.588 18.791 -2.348 1.00 96.81 199 ILE A C 1
ATOM 1651 O O . ILE A 1 199 ? 7.159 18.792 -3.499 1.00 96.81 199 ILE A O 1
ATOM 1655 N N . GLU A 1 200 ? 8.735 18.199 -2.019 1.00 96.50 200 GLU A N 1
ATOM 1656 C CA . GLU A 1 200 ? 9.675 17.592 -2.969 1.00 96.50 200 GLU A CA 1
ATOM 1657 C C . GLU A 1 200 ? 9.404 16.096 -3.196 1.00 96.50 200 GLU A C 1
ATOM 1659 O O . GLU A 1 200 ? 9.631 15.561 -4.287 1.00 96.50 200 GLU A O 1
ATOM 1664 N N . ALA A 1 201 ? 8.925 15.405 -2.159 1.00 97.06 201 ALA A N 1
ATOM 1665 C CA . ALA A 1 201 ? 8.594 13.985 -2.200 1.00 97.06 201 ALA A CA 1
ATOM 1666 C C . ALA A 1 201 ? 7.548 13.621 -1.143 1.00 97.06 201 ALA A C 1
ATOM 1668 O O . ALA A 1 201 ? 7.405 14.296 -0.125 1.00 97.06 201 ALA A O 1
ATOM 1669 N N . VAL A 1 202 ? 6.841 12.517 -1.367 1.00 97.19 202 VAL A N 1
ATOM 1670 C CA . VAL A 1 202 ? 5.847 11.965 -0.438 1.00 97.19 202 VAL A CA 1
ATOM 1671 C C . VAL A 1 202 ? 6.194 10.515 -0.170 1.00 97.19 202 VAL A C 1
ATOM 1673 O O . VAL A 1 202 ? 6.378 9.751 -1.109 1.00 97.19 202 VAL A O 1
ATOM 1676 N N . ARG A 1 203 ? 6.259 10.123 1.097 1.00 96.31 203 ARG A N 1
ATOM 1677 C CA . ARG A 1 203 ? 6.612 8.772 1.520 1.00 96.31 203 ARG A CA 1
ATOM 1678 C C . ARG A 1 203 ? 5.488 8.157 2.332 1.00 96.31 203 ARG A C 1
ATOM 1680 O O . ARG A 1 203 ? 5.056 8.731 3.331 1.00 96.31 203 ARG A O 1
ATOM 1687 N N . PHE A 1 204 ? 5.073 6.970 1.914 1.00 95.69 204 PHE A N 1
ATOM 1688 C CA . PHE A 1 204 ? 4.316 6.032 2.729 1.00 95.69 204 PHE A CA 1
ATOM 1689 C C . PHE A 1 204 ? 5.290 5.011 3.312 1.00 95.69 204 PHE A C 1
ATOM 1691 O O . PHE A 1 204 ? 6.159 4.529 2.587 1.00 95.69 204 PHE A O 1
ATOM 1698 N N . ALA A 1 205 ? 5.184 4.724 4.605 1.00 93.94 205 ALA A N 1
ATOM 1699 C CA . ALA A 1 205 ? 6.055 3.776 5.290 1.00 93.94 205 ALA A CA 1
ATOM 1700 C C . ALA A 1 205 ? 5.276 2.945 6.312 1.00 93.94 205 ALA A C 1
ATOM 1702 O O . ALA A 1 205 ? 4.262 3.407 6.836 1.00 93.94 205 ALA A O 1
ATOM 1703 N N . ASP A 1 206 ? 5.779 1.755 6.609 1.00 90.44 206 ASP A N 1
ATOM 1704 C CA . ASP A 1 206 ? 5.299 0.867 7.671 1.00 90.44 206 ASP A CA 1
ATOM 1705 C C . ASP A 1 206 ? 6.469 0.182 8.375 1.00 90.44 206 ASP A C 1
ATOM 1707 O O . ASP A 1 206 ? 7.592 0.218 7.880 1.00 90.44 206 ASP A O 1
ATOM 1711 N N . ASP A 1 207 ? 6.183 -0.457 9.504 1.00 83.19 207 ASP A N 1
ATOM 1712 C CA . ASP A 1 207 ? 7.103 -1.262 10.315 1.00 83.19 207 ASP A CA 1
ATOM 1713 C C . ASP A 1 207 ? 6.824 -2.775 10.218 1.00 83.19 207 ASP A C 1
ATOM 1715 O O . ASP A 1 207 ? 7.126 -3.539 11.134 1.00 83.19 207 ASP A O 1
ATOM 1719 N N . GLY A 1 208 ? 6.200 -3.212 9.126 1.00 83.38 208 GLY A N 1
ATOM 1720 C CA . GLY A 1 208 ? 5.799 -4.592 8.907 1.00 83.38 208 GLY A CA 1
ATOM 1721 C C . GLY A 1 208 ? 6.918 -5.510 8.428 1.00 83.38 208 GLY A C 1
ATOM 1722 O O . GLY A 1 208 ? 8.109 -5.221 8.506 1.00 83.38 208 GLY A O 1
ATOM 1723 N N . VAL A 1 209 ? 6.520 -6.660 7.885 1.00 80.38 209 VAL A N 1
ATOM 1724 C CA . VAL A 1 209 ? 7.457 -7.716 7.448 1.00 80.38 209 VAL A CA 1
ATOM 1725 C C . VAL A 1 209 ? 8.051 -7.469 6.053 1.00 80.38 209 VAL A C 1
ATOM 1727 O O . VAL A 1 209 ? 8.849 -8.262 5.544 1.00 80.38 209 VAL A O 1
ATOM 1730 N N . GLY A 1 210 ? 7.624 -6.389 5.397 1.00 84.00 210 GLY A N 1
ATOM 1731 C CA . GLY A 1 210 ? 7.962 -6.108 4.010 1.00 84.00 210 GLY A CA 1
ATOM 1732 C C . GLY A 1 210 ? 7.332 -7.093 3.019 1.00 84.00 210 GLY A C 1
ATOM 1733 O O . GLY A 1 210 ? 6.422 -7.862 3.339 1.00 84.00 210 GLY A O 1
ATOM 1734 N N . PHE A 1 211 ? 7.794 -7.064 1.771 1.00 83.12 211 PHE A N 1
ATOM 1735 C CA . PHE A 1 211 ? 7.296 -7.957 0.728 1.00 83.12 211 PHE A CA 1
ATOM 1736 C C . PHE A 1 211 ? 8.383 -8.381 -0.262 1.00 83.12 211 PHE A C 1
ATOM 1738 O O . PHE A 1 211 ? 9.319 -7.645 -0.561 1.00 83.12 211 PHE A O 1
ATOM 1745 N N . ASP A 1 212 ? 8.219 -9.592 -0.801 1.00 84.94 212 ASP A N 1
ATOM 1746 C CA . ASP A 1 212 ? 9.140 -10.173 -1.781 1.00 84.94 212 ASP A CA 1
ATOM 1747 C C . ASP A 1 212 ? 9.113 -9.383 -3.097 1.00 84.94 212 ASP A C 1
ATOM 1749 O O . ASP A 1 212 ? 8.044 -9.098 -3.653 1.00 84.94 212 ASP A O 1
ATOM 1753 N N . VAL A 1 213 ? 10.300 -9.085 -3.621 1.00 87.12 213 VAL A N 1
ATOM 1754 C CA . VAL A 1 213 ? 10.530 -8.352 -4.872 1.00 87.12 213 VAL A CA 1
ATOM 1755 C C . VAL A 1 213 ? 9.781 -8.938 -6.075 1.00 87.12 213 VAL A C 1
ATOM 1757 O O . VAL A 1 213 ? 9.299 -8.214 -6.946 1.00 87.12 213 VAL A O 1
ATOM 1760 N N . LYS A 1 214 ? 9.573 -10.259 -6.120 1.00 84.69 214 LYS A N 1
ATOM 1761 C CA . LYS A 1 214 ? 8.859 -10.937 -7.214 1.00 84.69 214 LYS A CA 1
ATOM 1762 C C . LYS A 1 214 ? 7.381 -10.576 -7.252 1.00 84.69 214 LYS A C 1
ATOM 1764 O O . LYS A 1 214 ? 6.746 -10.733 -8.299 1.00 84.69 214 LYS A O 1
ATOM 1769 N N . ASN A 1 215 ? 6.831 -10.048 -6.158 1.00 83.31 215 ASN A N 1
ATOM 1770 C CA . ASN A 1 215 ? 5.474 -9.510 -6.136 1.00 83.31 215 ASN A CA 1
ATOM 1771 C C . ASN A 1 215 ? 5.333 -8.268 -7.031 1.00 83.31 215 ASN A C 1
ATOM 1773 O O . ASN A 1 215 ? 4.209 -7.920 -7.393 1.00 83.31 215 ASN A O 1
ATOM 1777 N N . LEU A 1 216 ? 6.431 -7.629 -7.456 1.00 84.81 216 LEU A N 1
ATOM 1778 C CA . LEU A 1 216 ? 6.407 -6.568 -8.4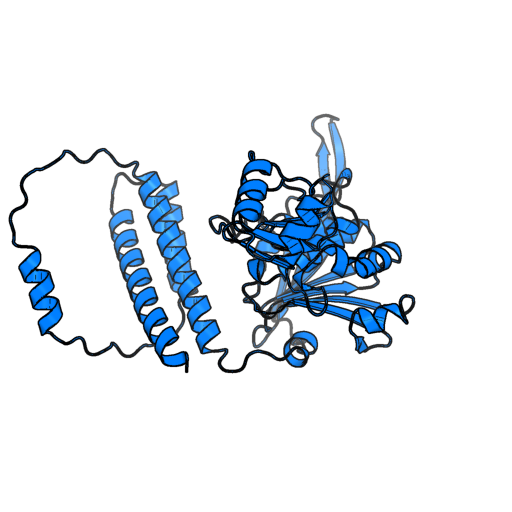69 1.00 84.81 216 LEU A CA 1
ATOM 1779 C C . LEU A 1 216 ? 6.066 -7.115 -9.863 1.00 84.81 216 LEU A C 1
ATOM 1781 O O . LEU A 1 216 ? 5.323 -6.476 -10.602 1.00 84.81 216 LEU A O 1
ATOM 1785 N N . ALA A 1 217 ? 6.521 -8.326 -10.200 1.00 82.44 217 ALA A N 1
ATOM 1786 C CA . ALA A 1 217 ? 6.303 -8.942 -11.512 1.00 82.44 217 ALA A CA 1
ATOM 1787 C C . ALA A 1 217 ? 5.044 -9.819 -11.569 1.00 82.44 217 ALA A C 1
ATOM 1789 O O . ALA A 1 217 ? 4.262 -9.762 -12.520 1.00 82.44 217 ALA A O 1
ATOM 1790 N N . LEU A 1 218 ? 4.831 -10.641 -10.542 1.00 78.62 218 LEU A N 1
ATOM 1791 C CA . LEU A 1 218 ? 3.835 -11.710 -10.573 1.00 78.62 218 LEU A CA 1
ATOM 1792 C C . LEU A 1 218 ? 2.435 -11.200 -10.227 1.00 78.62 218 LEU A C 1
ATOM 1794 O O . LEU A 1 218 ? 2.252 -10.501 -9.231 1.00 78.62 218 LEU A O 1
ATOM 1798 N N . LEU A 1 219 ? 1.422 -11.612 -10.997 1.00 66.75 219 LEU A N 1
ATOM 1799 C CA . LEU A 1 219 ? 0.004 -11.500 -10.618 1.00 66.75 219 LEU A CA 1
ATOM 1800 C C . LEU A 1 219 ? -0.334 -12.555 -9.559 1.00 66.75 219 LEU A C 1
ATOM 1802 O O . LEU A 1 219 ? -1.062 -13.516 -9.797 1.00 66.75 219 LEU A O 1
ATOM 1806 N N . TYR A 1 220 ? 0.303 -12.415 -8.404 1.00 62.88 220 TYR A N 1
ATOM 1807 C CA . TYR A 1 220 ? 0.189 -13.324 -7.283 1.00 62.88 220 TYR A CA 1
ATOM 1808 C C . TYR A 1 220 ? -0.026 -12.506 -6.020 1.00 62.88 220 TYR A C 1
ATOM 1810 O O . TYR A 1 220 ? 0.725 -11.574 -5.737 1.00 62.88 220 TYR A O 1
ATOM 1818 N N . SER A 1 221 ? -1.069 -12.850 -5.268 1.00 61.47 221 SER A N 1
ATOM 1819 C CA . SER A 1 221 ? -1.296 -12.281 -3.949 1.00 61.47 221 SER A CA 1
ATOM 1820 C C . SER A 1 221 ? -0.903 -13.290 -2.888 1.00 61.47 221 SER A C 1
ATOM 1822 O O . SER A 1 221 ? -1.486 -14.370 -2.795 1.00 61.47 221 SER A O 1
ATOM 1824 N N . THR A 1 222 ? 0.034 -12.909 -2.029 1.00 55.81 222 THR A N 1
ATOM 1825 C CA . THR A 1 222 ? 0.326 -13.642 -0.790 1.00 55.81 222 THR A CA 1
ATOM 1826 C C . THR A 1 222 ? -0.856 -13.617 0.186 1.00 55.81 222 THR A C 1
ATOM 1828 O O . THR A 1 222 ? -0.930 -14.467 1.071 1.00 55.81 222 THR A O 1
ATOM 1831 N N . LYS A 1 223 ? -1.814 -12.707 -0.033 1.00 57.03 223 LYS A N 1
ATOM 1832 C CA . LYS A 1 223 ? -3.007 -12.463 0.787 1.00 57.03 223 LYS A CA 1
ATOM 1833 C C . LYS A 1 223 ? -4.181 -13.402 0.457 1.00 57.03 223 LYS A C 1
ATOM 1835 O O . LYS A 1 223 ? -5.247 -13.287 1.057 1.00 57.03 223 LYS A O 1
ATOM 1840 N N . ALA A 1 224 ? -4.023 -14.319 -0.504 1.00 47.84 224 ALA A N 1
ATOM 1841 C CA . ALA A 1 224 ? -5.040 -15.321 -0.821 1.00 47.84 224 ALA A CA 1
ATOM 1842 C C . ALA A 1 224 ? -5.273 -16.248 0.390 1.00 47.84 224 ALA A C 1
ATOM 1844 O O . ALA A 1 224 ? -4.345 -16.907 0.849 1.00 47.84 224 ALA A O 1
ATOM 1845 N N . GLY A 1 225 ? -6.503 -16.262 0.919 1.00 47.28 225 GLY A N 1
ATOM 1846 C CA . GLY A 1 225 ? -6.898 -17.050 2.099 1.00 47.28 225 GLY A CA 1
ATOM 1847 C C . GLY A 1 225 ? -6.977 -16.260 3.413 1.00 47.28 225 GLY A C 1
ATOM 1848 O O . GLY A 1 225 ? -7.616 -16.715 4.360 1.00 47.28 225 GLY A O 1
ATOM 1849 N N . GLU A 1 226 ? -6.424 -15.046 3.469 1.00 52.09 226 GLU A N 1
ATOM 1850 C CA . GLU A 1 226 ? -6.526 -14.175 4.642 1.00 52.09 226 GLU A CA 1
ATOM 1851 C C . GLU A 1 226 ? -7.767 -13.286 4.507 1.00 52.09 226 GLU A C 1
ATOM 1853 O O . GLU A 1 226 ? -7.771 -12.314 3.750 1.00 52.09 226 GLU A O 1
ATOM 1858 N N . LYS A 1 227 ? -8.844 -13.615 5.242 1.00 45.88 227 LYS A N 1
ATOM 1859 C CA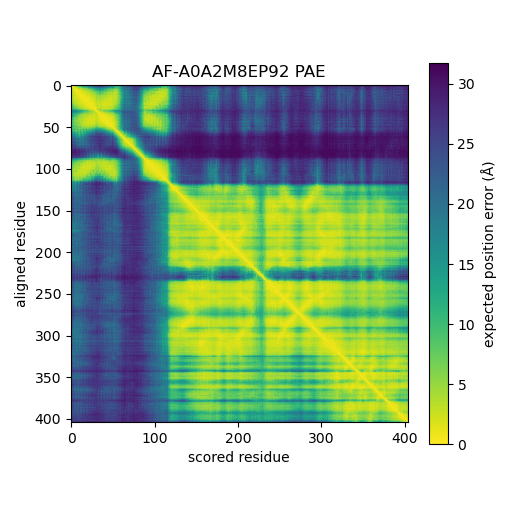 . LYS A 1 227 ? -10.096 -12.825 5.242 1.00 45.88 227 LYS A CA 1
ATOM 1860 C C . LYS A 1 227 ? -9.846 -11.338 5.536 1.00 45.88 227 LYS A C 1
ATOM 1862 O O . LYS A 1 227 ? -10.566 -10.476 5.033 1.00 45.88 227 LYS A O 1
ATOM 1867 N N . GLU A 1 228 ? -8.797 -11.036 6.295 1.00 44.03 228 GLU A N 1
ATOM 1868 C CA . GLU A 1 228 ? -8.446 -9.697 6.772 1.00 44.03 228 GLU A CA 1
ATOM 1869 C C . GLU A 1 228 ? -7.553 -8.899 5.813 1.00 44.03 228 GLU A C 1
ATOM 1871 O O . GLU A 1 228 ? -7.570 -7.673 5.852 1.00 44.03 228 GLU A O 1
ATOM 1876 N N . SER A 1 229 ? -6.903 -9.513 4.825 1.00 45.66 229 SER A N 1
ATOM 1877 C CA . SER A 1 229 ? -5.960 -8.786 3.961 1.00 45.66 229 SER A CA 1
ATOM 1878 C C . SER A 1 229 ? -6.601 -8.222 2.687 1.00 45.66 229 SER A C 1
ATOM 1880 O O . SER A 1 229 ? -7.563 -8.778 2.144 1.00 45.66 229 SER A O 1
ATOM 1882 N N . ARG A 1 230 ? -6.122 -7.061 2.213 1.00 51.25 230 ARG A N 1
ATOM 1883 C CA . ARG A 1 230 ? -6.673 -6.379 1.030 1.00 51.25 230 ARG A CA 1
ATOM 1884 C C . ARG A 1 230 ? -5.862 -6.638 -0.241 1.00 51.25 230 ARG A C 1
ATOM 1886 O O . ARG A 1 230 ? -4.641 -6.563 -0.260 1.00 51.25 230 ARG A O 1
ATOM 1893 N N . GLY A 1 231 ? -6.561 -6.817 -1.364 1.00 51.31 231 GLY A N 1
ATOM 1894 C CA . GLY A 1 231 ? -5.936 -7.017 -2.678 1.00 51.31 231 GLY A CA 1
ATOM 1895 C C . GLY A 1 231 ? -5.676 -8.489 -2.965 1.00 51.31 231 GLY A C 1
ATOM 1896 O O . GLY A 1 231 ? -4.571 -8.996 -2.802 1.00 51.31 231 GLY A O 1
ATOM 1897 N N . GLN A 1 232 ? -6.713 -9.173 -3.434 1.00 49.34 232 GLN A N 1
ATOM 1898 C CA . GLN A 1 232 ? -6.694 -10.619 -3.664 1.00 49.34 232 GLN A CA 1
ATOM 1899 C C . GLN A 1 232 ? -5.907 -11.029 -4.922 1.00 49.34 232 GLN A C 1
ATOM 1901 O O . GLN A 1 232 ? -5.573 -12.197 -5.076 1.00 49.34 232 GLN A O 1
ATOM 1906 N N . PHE A 1 233 ? -5.552 -10.073 -5.789 1.00 52.03 233 PHE A N 1
ATOM 1907 C CA . PHE A 1 233 ? -4.990 -10.357 -7.117 1.00 52.03 233 PHE A CA 1
ATOM 1908 C C . PHE A 1 233 ? -3.491 -10.043 -7.266 1.00 52.03 233 PHE A C 1
ATOM 1910 O O . PHE A 1 233 ? -2.903 -10.353 -8.294 1.00 52.03 233 PHE A O 1
ATOM 1917 N N . GLY A 1 234 ? -2.853 -9.398 -6.276 1.00 63.41 234 GLY A N 1
ATOM 1918 C CA . GLY A 1 234 ? -1.448 -8.967 -6.398 1.00 63.41 234 GLY A CA 1
ATOM 1919 C C . GLY A 1 234 ? -1.236 -7.861 -7.446 1.00 63.41 234 GLY A C 1
ATOM 1920 O O . GLY A 1 234 ? -0.108 -7.562 -7.831 1.00 63.41 234 GLY A O 1
ATOM 1921 N N . GLU A 1 235 ? -2.322 -7.254 -7.929 1.00 77.81 235 GLU A N 1
ATOM 1922 C CA . GLU A 1 235 ? -2.316 -6.235 -8.984 1.00 77.81 235 GLU A CA 1
ATOM 1923 C C . GLU A 1 235 ? -2.074 -4.823 -8.448 1.00 77.81 235 GLU A C 1
ATOM 1925 O O . GLU A 1 235 ? -1.448 -4.019 -9.130 1.00 77.81 235 GLU A O 1
ATOM 1930 N N . GLY A 1 236 ? -2.526 -4.521 -7.225 1.00 82.31 236 GLY A N 1
ATOM 1931 C CA . GLY A 1 236 ? -2.636 -3.145 -6.721 1.00 82.31 236 GLY A CA 1
ATOM 1932 C C . GLY A 1 236 ? -1.354 -2.319 -6.846 1.00 82.31 236 GLY A C 1
ATOM 1933 O O . GLY A 1 236 ? -1.396 -1.207 -7.354 1.00 82.31 236 GLY A O 1
ATOM 1934 N N . MET A 1 237 ? -0.207 -2.890 -6.471 1.00 87.56 237 MET A N 1
ATOM 1935 C CA . MET A 1 237 ? 1.090 -2.210 -6.552 1.00 87.56 237 MET A CA 1
ATOM 1936 C C . MET A 1 237 ? 1.531 -1.928 -7.997 1.00 87.56 237 MET A C 1
ATOM 1938 O O . MET A 1 237 ? 2.068 -0.863 -8.283 1.00 87.56 237 MET A O 1
ATOM 1942 N N . LYS A 1 238 ? 1.242 -2.837 -8.934 1.00 90.44 238 LYS A N 1
ATOM 1943 C CA . LYS A 1 238 ? 1.557 -2.654 -10.361 1.00 90.44 238 LYS A CA 1
ATOM 1944 C C . LYS A 1 238 ? 0.632 -1.628 -11.000 1.00 90.44 238 LYS A C 1
ATOM 1946 O O . LYS A 1 238 ? 1.066 -0.802 -11.792 1.00 90.44 238 LYS A O 1
ATOM 1951 N N . MET A 1 239 ? -0.645 -1.672 -10.635 1.00 90.31 239 MET A N 1
ATOM 1952 C CA . MET A 1 239 ? -1.645 -0.716 -11.091 1.00 90.31 239 MET A CA 1
ATOM 1953 C C . MET A 1 239 ? -1.341 0.696 -10.597 1.00 90.31 239 MET A C 1
ATOM 1955 O O . MET A 1 239 ? -1.410 1.643 -11.379 1.00 90.31 239 MET A O 1
ATOM 1959 N N . MET A 1 240 ? -0.943 0.818 -9.329 1.00 92.62 240 MET A N 1
ATOM 1960 C CA . MET A 1 240 ? -0.452 2.059 -8.743 1.00 92.62 240 MET A CA 1
ATOM 1961 C C . MET A 1 240 ? 0.803 2.547 -9.471 1.00 92.62 240 MET A C 1
ATOM 1963 O O . MET A 1 240 ? 0.821 3.696 -9.896 1.00 92.62 240 MET A O 1
ATOM 1967 N N . ALA A 1 241 ? 1.795 1.683 -9.710 1.00 94.81 241 ALA A N 1
ATOM 1968 C CA . ALA A 1 241 ? 3.012 2.046 -10.438 1.00 94.81 241 ALA A CA 1
ATOM 1969 C C . ALA A 1 241 ? 2.722 2.525 -11.871 1.00 94.81 241 ALA A C 1
ATOM 1971 O O . ALA A 1 241 ? 3.221 3.565 -12.295 1.00 94.81 241 ALA A O 1
ATOM 1972 N N . ALA A 1 242 ? 1.871 1.807 -12.612 1.00 94.94 242 ALA A N 1
ATOM 1973 C CA . ALA A 1 242 ? 1.466 2.199 -13.958 1.00 94.94 242 ALA A CA 1
ATOM 1974 C C . ALA A 1 242 ? 0.716 3.538 -13.962 1.00 94.94 242 ALA A C 1
ATOM 1976 O O . ALA A 1 242 ? 0.964 4.375 -14.826 1.00 94.94 242 ALA A O 1
ATOM 1977 N N . ALA A 1 243 ? -0.190 3.749 -13.002 1.00 94.81 243 ALA A N 1
ATOM 1978 C CA . ALA A 1 243 ? -0.895 5.014 -12.842 1.00 94.81 243 ALA A CA 1
ATOM 1979 C C . ALA A 1 243 ? 0.063 6.153 -12.479 1.00 94.81 243 ALA A C 1
ATOM 1981 O O . ALA A 1 243 ? 0.016 7.195 -13.118 1.00 94.81 243 ALA A O 1
ATOM 1982 N N . ALA A 1 244 ? 0.988 5.935 -11.548 1.00 95.50 244 ALA A N 1
ATOM 1983 C CA . ALA A 1 244 ? 1.981 6.923 -11.150 1.00 95.50 244 ALA A CA 1
ATOM 1984 C C . ALA A 1 244 ? 2.841 7.386 -12.336 1.00 95.50 244 ALA A C 1
ATOM 1986 O O . ALA A 1 244 ? 2.968 8.587 -12.559 1.00 95.50 244 ALA A O 1
ATOM 1987 N N . LEU A 1 245 ? 3.326 6.449 -13.161 1.00 95.94 245 LEU A N 1
ATOM 1988 C CA . LEU A 1 245 ? 4.067 6.780 -14.383 1.00 95.94 245 LEU A CA 1
ATOM 1989 C C . LEU A 1 245 ? 3.231 7.591 -15.386 1.00 95.94 245 LEU A C 1
ATOM 1991 O O . LEU A 1 245 ? 3.753 8.510 -16.013 1.00 95.94 245 LEU A O 1
ATOM 1995 N N . ARG A 1 246 ? 1.933 7.284 -15.543 1.00 94.94 246 ARG A N 1
ATOM 1996 C CA . ARG A 1 246 ? 1.030 8.063 -16.413 1.00 94.94 246 ARG A CA 1
ATOM 1997 C C . ARG A 1 246 ? 0.814 9.489 -15.910 1.00 94.94 246 ARG A C 1
ATOM 1999 O O . ARG A 1 246 ? 0.709 10.397 -16.727 1.00 94.94 246 ARG A O 1
ATOM 2006 N N . GLU A 1 247 ? 0.727 9.660 -14.595 1.00 93.31 247 GLU A N 1
ATOM 2007 C CA . GLU A 1 247 ? 0.520 10.954 -13.935 1.00 93.31 247 GLU A CA 1
ATOM 2008 C C . GLU A 1 247 ? 1.822 11.767 -13.805 1.00 93.31 247 GLU A C 1
ATOM 2010 O O . GLU A 1 247 ?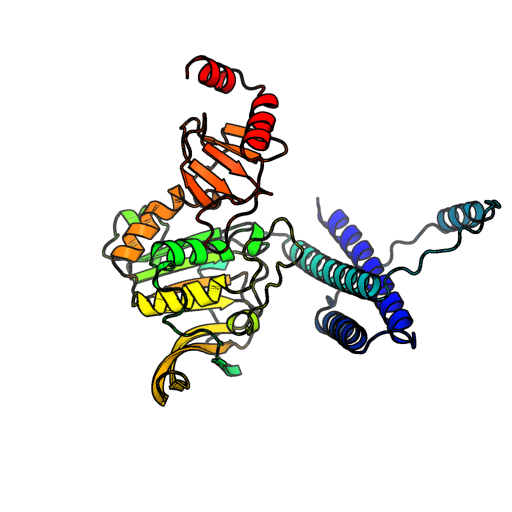 1.818 12.838 -13.206 1.00 93.31 247 GLU A O 1
ATOM 2015 N N . GLY A 1 248 ? 2.940 11.279 -14.357 1.00 92.94 248 GLY A N 1
ATOM 2016 C CA . GLY A 1 248 ? 4.232 11.967 -14.307 1.00 92.94 248 GLY A CA 1
ATOM 2017 C C . GLY A 1 248 ? 4.888 11.962 -12.925 1.00 92.94 248 GLY A C 1
ATOM 2018 O O . GLY A 1 248 ? 5.744 12.801 -12.661 1.00 92.94 248 GLY A O 1
ATOM 2019 N N . LEU A 1 249 ? 4.485 11.041 -12.048 1.00 94.88 249 LEU A N 1
ATOM 2020 C CA . LEU A 1 249 ? 5.114 10.830 -10.748 1.00 94.88 249 LEU A CA 1
ATOM 2021 C C . LEU A 1 249 ? 6.349 9.936 -10.902 1.00 94.88 249 LEU A C 1
ATOM 2023 O O . LEU A 1 249 ? 6.402 9.073 -11.782 1.00 94.88 249 LEU A O 1
ATOM 2027 N N . GLU A 1 250 ? 7.308 10.088 -9.992 1.00 95.75 250 GLU A N 1
ATOM 2028 C CA . GLU A 1 250 ? 8.516 9.260 -9.929 1.00 95.75 250 GLU A CA 1
ATOM 2029 C C . GLU A 1 250 ? 8.465 8.354 -8.683 1.00 95.75 250 GLU A C 1
ATOM 2031 O O . GLU A 1 250 ? 9.060 8.683 -7.656 1.00 95.75 250 GLU A O 1
ATOM 2036 N N . PRO A 1 251 ? 7.706 7.241 -8.712 1.00 96.25 251 PRO A N 1
ATOM 2037 C CA . PRO A 1 251 ? 7.630 6.316 -7.585 1.00 96.25 251 PRO A CA 1
ATOM 2038 C C . PRO A 1 251 ? 8.921 5.493 -7.419 1.00 96.25 251 PRO A C 1
ATOM 2040 O O . PRO A 1 251 ? 9.537 5.054 -8.386 1.00 96.25 251 PRO A O 1
ATOM 2043 N N . GLU A 1 252 ? 9.270 5.208 -6.175 1.00 96.50 252 GLU A N 1
ATOM 2044 C CA . GLU A 1 252 ? 10.314 4.286 -5.740 1.00 96.50 252 GLU A CA 1
ATOM 2045 C C . GLU A 1 252 ? 9.726 3.406 -4.635 1.00 96.50 252 GLU A C 1
ATOM 2047 O O . GLU A 1 252 ? 9.006 3.887 -3.758 1.00 96.50 252 GLU A O 1
ATOM 2052 N N . MET A 1 253 ? 9.985 2.105 -4.705 1.00 95.50 253 MET A N 1
ATOM 2053 C CA . MET A 1 253 ? 9.526 1.126 -3.724 1.00 95.50 253 MET A CA 1
ATOM 2054 C C . MET A 1 253 ? 10.738 0.503 -3.055 1.00 95.50 253 MET A C 1
ATOM 2056 O O . MET A 1 253 ? 11.672 0.099 -3.738 1.00 95.50 253 MET A O 1
ATOM 2060 N N . GLU A 1 254 ? 10.713 0.388 -1.739 1.00 94.75 254 GLU A N 1
ATOM 2061 C CA . GLU A 1 254 ? 11.782 -0.213 -0.952 1.00 94.75 254 GLU A CA 1
ATOM 2062 C C . GLU A 1 254 ? 11.175 -1.214 0.025 1.00 94.75 254 GLU A C 1
ATOM 2064 O O . GLU A 1 254 ? 10.180 -0.924 0.695 1.00 94.75 254 GLU A O 1
ATOM 2069 N N . SER A 1 255 ? 11.774 -2.394 0.120 1.00 92.50 255 SER A N 1
ATOM 2070 C CA . SER A 1 255 ? 11.436 -3.367 1.153 1.00 92.50 255 SER A CA 1
ATOM 2071 C C . SER A 1 255 ? 12.599 -4.326 1.345 1.00 92.50 255 SER A C 1
ATOM 2073 O O . SER A 1 255 ? 13.354 -4.564 0.406 1.00 92.50 255 SER A O 1
ATOM 2075 N N . GLN A 1 256 ? 12.742 -4.886 2.546 1.00 89.44 256 GLN A N 1
ATOM 2076 C CA . GLN A 1 256 ? 13.783 -5.869 2.855 1.00 89.44 256 GLN A CA 1
ATOM 2077 C C . GLN A 1 256 ? 15.172 -5.403 2.362 1.00 89.44 256 GLN A C 1
ATOM 2079 O O . GLN A 1 256 ? 15.642 -4.311 2.687 1.00 89.44 256 GLN A O 1
ATOM 2084 N N . ASP A 1 257 ? 15.834 -6.194 1.539 1.00 92.81 257 ASP A N 1
ATOM 2085 C CA . ASP A 1 257 ? 17.150 -5.963 0.958 1.00 92.81 257 ASP A CA 1
ATOM 2086 C C . ASP A 1 257 ? 17.087 -5.380 -0.464 1.00 92.81 257 ASP A C 1
ATOM 2088 O O . ASP A 1 257 ? 18.079 -5.406 -1.178 1.00 92.81 257 ASP A O 1
ATOM 2092 N N . TRP A 1 258 ? 15.957 -4.825 -0.913 1.00 94.62 258 TRP A N 1
ATOM 2093 C CA . TRP A 1 258 ? 15.834 -4.327 -2.286 1.00 94.62 258 TRP A CA 1
ATOM 2094 C C . TRP A 1 258 ? 15.193 -2.937 -2.390 1.00 94.62 258 TRP A C 1
ATOM 2096 O O . TRP A 1 258 ? 14.513 -2.440 -1.483 1.00 94.62 258 TRP A O 1
ATOM 2106 N N . ARG A 1 259 ? 15.428 -2.286 -3.532 1.00 95.81 259 ARG A N 1
ATOM 2107 C CA . ARG A 1 259 ? 14.690 -1.100 -3.989 1.00 95.81 259 ARG A CA 1
ATOM 2108 C C . ARG A 1 259 ? 14.333 -1.238 -5.463 1.00 95.81 259 ARG A C 1
ATOM 2110 O O . ARG A 1 259 ? 15.071 -1.860 -6.221 1.00 95.81 259 ARG A O 1
ATOM 2117 N N . ALA A 1 260 ? 13.205 -0.678 -5.876 1.00 96.75 260 ALA A N 1
ATOM 2118 C CA . ALA A 1 260 ? 12.726 -0.783 -7.242 1.00 96.75 260 ALA A CA 1
ATOM 2119 C C . ALA A 1 260 ? 12.091 0.508 -7.753 1.00 96.75 260 ALA A C 1
ATOM 2121 O O . ALA A 1 260 ? 11.298 1.153 -7.066 1.00 96.75 260 ALA A O 1
ATOM 2122 N N . LYS A 1 261 ? 12.382 0.830 -9.014 1.00 97.06 261 LYS A N 1
ATOM 2123 C CA . LYS A 1 261 ? 11.787 1.941 -9.759 1.00 97.06 261 LYS A CA 1
ATOM 2124 C C . LYS A 1 261 ? 10.991 1.390 -10.937 1.00 97.06 261 LYS A C 1
ATOM 2126 O O . LYS A 1 261 ? 11.565 0.701 -11.786 1.00 97.06 261 LYS A O 1
ATOM 2131 N N . PRO A 1 262 ? 9.677 1.649 -11.029 1.00 96.75 262 PRO A N 1
ATOM 2132 C CA . PRO A 1 262 ? 8.931 1.297 -12.217 1.00 96.75 262 PRO A CA 1
ATOM 2133 C C . PRO A 1 262 ? 9.379 2.178 -13.384 1.00 96.75 262 PRO A C 1
ATOM 2135 O O . PRO A 1 262 ? 9.626 3.372 -13.238 1.00 96.75 262 PRO A O 1
ATOM 2138 N N . THR A 1 263 ? 9.471 1.577 -14.561 1.00 96.62 263 THR A N 1
ATOM 2139 C CA . THR A 1 263 ? 9.912 2.221 -15.794 1.00 96.62 263 THR A CA 1
ATOM 2140 C C . THR A 1 263 ? 9.025 1.793 -16.966 1.00 96.62 263 THR A C 1
ATOM 2142 O O . THR A 1 263 ? 8.571 0.642 -17.024 1.00 96.62 263 THR A O 1
ATOM 2145 N N . PRO A 1 264 ? 8.738 2.708 -17.909 1.00 96.44 264 PRO A N 1
ATOM 2146 C CA . PRO A 1 264 ? 8.135 2.348 -19.183 1.00 96.44 264 PRO A CA 1
ATOM 2147 C C . PRO A 1 264 ? 9.157 1.618 -20.062 1.00 96.44 264 PRO A C 1
ATOM 2149 O O . PRO A 1 264 ? 10.261 2.111 -20.288 1.00 96.44 264 PRO A O 1
ATOM 2152 N N . LYS A 1 265 ? 8.774 0.459 -20.597 1.00 96.38 265 LYS A N 1
ATOM 2153 C CA . LYS A 1 265 ? 9.548 -0.294 -21.587 1.00 96.38 265 LYS A CA 1
ATOM 2154 C C . LYS A 1 265 ? 8.776 -0.360 -22.895 1.00 96.38 265 LYS A C 1
ATOM 2156 O O . LYS A 1 265 ? 7.666 -0.891 -22.936 1.00 96.38 265 LYS A O 1
ATOM 2161 N N . GLU A 1 266 ? 9.355 0.153 -23.975 1.00 96.44 266 GLU A N 1
ATOM 2162 C CA . GLU A 1 266 ? 8.730 0.059 -25.294 1.00 96.44 266 GLU A CA 1
ATOM 2163 C C . GLU A 1 266 ? 8.775 -1.381 -25.805 1.00 96.44 266 GLU A C 1
ATOM 2165 O O . GLU A 1 266 ? 9.843 -1.980 -25.944 1.00 96.44 266 GLU A O 1
ATOM 2170 N N . VAL A 1 267 ? 7.607 -1.937 -26.119 1.00 95.25 267 VAL A N 1
ATOM 2171 C CA . VAL A 1 267 ? 7.483 -3.274 -26.699 1.00 95.25 267 VAL A CA 1
ATOM 2172 C C . VAL A 1 267 ? 6.668 -3.199 -27.975 1.00 95.25 267 VAL A C 1
ATOM 2174 O O . VAL A 1 267 ? 5.595 -2.598 -28.030 1.00 95.25 267 VAL A O 1
ATOM 2177 N N . LYS A 1 268 ? 7.180 -3.845 -29.020 1.00 95.31 268 LYS A N 1
ATOM 2178 C CA . LYS A 1 268 ? 6.485 -3.993 -30.292 1.00 95.31 268 LYS A CA 1
ATOM 2179 C C . LYS A 1 268 ? 5.610 -5.243 -30.249 1.00 95.31 268 LYS A C 1
ATOM 2181 O O . LYS A 1 268 ? 6.119 -6.349 -30.085 1.00 95.31 268 LYS A O 1
ATOM 2186 N N . ILE A 1 269 ? 4.304 -5.068 -30.420 1.00 92.50 269 ILE A N 1
ATOM 2187 C CA . ILE A 1 269 ? 3.330 -6.157 -30.526 1.00 92.50 269 ILE A CA 1
ATOM 2188 C C . ILE A 1 269 ? 2.692 -6.160 -31.914 1.00 92.50 269 ILE A C 1
ATOM 2190 O O . ILE A 1 269 ? 2.479 -5.106 -32.511 1.00 92.50 269 ILE A O 1
ATOM 2194 N N . TYR A 1 270 ? 2.359 -7.343 -32.423 1.00 93.44 270 TYR A N 1
ATOM 2195 C CA . TYR A 1 270 ? 1.587 -7.471 -33.655 1.00 93.44 270 TYR A CA 1
ATOM 2196 C C . TYR A 1 270 ? 0.096 -7.564 -33.317 1.00 93.44 270 TYR A C 1
ATOM 2198 O O . TYR A 1 270 ? -0.370 -8.569 -32.775 1.00 93.44 270 TYR A O 1
ATOM 2206 N N . ASP A 1 271 ? -0.664 -6.514 -33.630 1.00 90.38 271 ASP A N 1
ATOM 2207 C CA . ASP A 1 271 ? -2.118 -6.511 -33.500 1.00 90.38 271 ASP A CA 1
ATOM 2208 C C . ASP A 1 271 ? -2.715 -7.372 -34.615 1.00 90.38 271 ASP A C 1
ATOM 2210 O O . ASP A 1 271 ? -2.881 -6.935 -35.755 1.00 90.38 271 ASP A O 1
ATOM 2214 N N . THR A 1 272 ? -3.055 -8.614 -34.279 1.00 91.00 272 THR A N 1
ATOM 2215 C CA . THR A 1 272 ? -3.639 -9.581 -35.217 1.00 91.00 272 THR A CA 1
ATOM 2216 C C . THR A 1 272 ? -5.010 -9.159 -35.744 1.00 91.00 272 THR A C 1
ATOM 2218 O O . THR A 1 272 ? -5.379 -9.570 -36.845 1.00 91.00 272 THR A O 1
ATOM 2221 N N . ARG A 1 273 ? -5.762 -8.323 -35.010 1.00 90.94 273 ARG A N 1
ATOM 2222 C CA . ARG A 1 273 ? -7.087 -7.845 -35.438 1.00 90.94 273 ARG A CA 1
ATOM 2223 C C . ARG A 1 273 ? -6.956 -6.793 -36.529 1.00 90.94 273 ARG A C 1
ATOM 2225 O O . ARG A 1 273 ? -7.666 -6.860 -37.527 1.00 90.94 273 ARG A O 1
ATOM 2232 N N . ASN A 1 274 ? -6.024 -5.860 -36.353 1.00 92.75 274 ASN A N 1
ATOM 2233 C CA . ASN A 1 274 ? -5.788 -4.771 -37.302 1.00 92.75 274 ASN A CA 1
ATOM 2234 C C . ASN A 1 274 ? -4.612 -5.034 -38.260 1.00 92.75 274 ASN A C 1
ATOM 2236 O O . ASN A 1 274 ? -4.295 -4.178 -39.084 1.00 92.75 274 ASN A O 1
ATOM 2240 N N . LYS A 1 275 ? -3.976 -6.209 -38.159 1.00 93.06 275 LYS A N 1
ATOM 2241 C CA . LYS A 1 275 ? -2.831 -6.673 -38.961 1.00 93.06 275 LYS A CA 1
ATOM 2242 C C . LYS A 1 275 ? -1.686 -5.663 -39.039 1.00 93.06 275 LYS A C 1
ATOM 2244 O O . LYS A 1 275 ? -1.070 -5.499 -40.092 1.00 93.06 275 LYS A O 1
ATOM 2249 N N . LYS A 1 276 ? -1.402 -4.984 -37.930 1.00 94.81 276 LYS A N 1
ATOM 2250 C CA . LYS A 1 276 ? -0.371 -3.947 -37.861 1.00 94.81 276 LYS A CA 1
ATOM 2251 C C . LYS A 1 276 ? 0.509 -4.135 -36.642 1.00 94.81 276 LYS A C 1
ATOM 2253 O O . LYS A 1 276 ? 0.053 -4.586 -35.594 1.00 94.81 276 LYS A O 1
ATOM 2258 N N . ASP A 1 277 ? 1.756 -3.725 -36.781 1.00 94.44 277 ASP A N 1
ATOM 2259 C CA . ASP A 1 277 ? 2.625 -3.548 -35.634 1.00 94.44 277 ASP A CA 1
ATOM 2260 C C . ASP A 1 277 ? 2.167 -2.338 -34.816 1.00 94.44 277 ASP A C 1
ATOM 2262 O O . ASP A 1 277 ? 1.838 -1.282 -35.362 1.00 94.44 277 ASP A O 1
ATOM 2266 N N . GLN A 1 278 ? 2.165 -2.490 -33.500 1.00 94.06 278 GLN A N 1
ATOM 2267 C CA . GLN A 1 278 ? 1.870 -1.434 -32.549 1.00 94.06 278 GLN A CA 1
ATOM 2268 C C . GLN A 1 278 ? 2.960 -1.402 -31.481 1.00 94.06 278 GLN A C 1
ATOM 2270 O O . GLN A 1 278 ? 3.385 -2.439 -30.977 1.00 94.06 278 GLN A O 1
ATOM 2275 N N . ILE A 1 279 ? 3.400 -0.198 -31.130 1.00 94.12 279 ILE A N 1
ATOM 2276 C CA . ILE A 1 279 ? 4.269 0.024 -29.976 1.00 94.12 279 ILE A CA 1
ATOM 2277 C C . ILE A 1 279 ? 3.370 0.234 -28.760 1.00 94.12 279 ILE A C 1
ATOM 2279 O O . ILE A 1 279 ? 2.424 1.026 -28.806 1.00 94.12 279 ILE A O 1
ATOM 2283 N N . VAL A 1 280 ? 3.645 -0.499 -27.688 1.00 94.00 280 VAL A N 1
ATOM 2284 C CA . VAL A 1 280 ? 2.997 -0.339 -26.385 1.00 94.00 280 VAL A CA 1
ATOM 2285 C C . VAL A 1 280 ? 4.050 -0.076 -25.318 1.00 94.00 280 VAL A C 1
ATOM 2287 O O . VAL A 1 280 ? 5.170 -0.572 -25.405 1.00 94.00 280 VAL A O 1
ATOM 2290 N N . GLN A 1 281 ? 3.677 0.699 -24.303 1.00 96.50 281 GLN A N 1
ATOM 2291 C CA . GLN A 1 281 ? 4.511 0.933 -23.127 1.00 96.50 281 GLN A CA 1
ATOM 2292 C C . GLN A 1 281 ? 4.178 -0.139 -22.088 1.00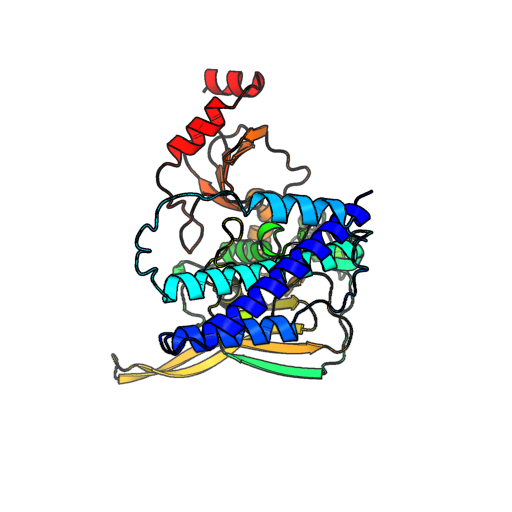 96.50 281 GLN A C 1
ATOM 2294 O O . GLN A 1 281 ? 3.093 -0.124 -21.504 1.00 96.50 281 GLN A O 1
ATOM 2299 N N . GLN A 1 282 ? 5.071 -1.103 -21.901 1.00 95.94 282 GLN A N 1
ATOM 2300 C CA . GLN A 1 282 ? 4.979 -2.129 -20.867 1.00 95.94 282 GLN A CA 1
ATOM 2301 C C . GLN A 1 282 ? 5.491 -1.563 -19.539 1.00 95.94 282 GLN A C 1
ATOM 2303 O O . GLN A 1 282 ? 6.512 -0.880 -19.509 1.00 95.94 282 GLN A O 1
ATOM 2308 N N . LEU A 1 283 ? 4.805 -1.858 -18.434 1.00 96.25 283 LEU A N 1
ATOM 2309 C CA . LEU A 1 283 ? 5.333 -1.594 -17.099 1.00 96.25 283 LEU A CA 1
ATOM 2310 C C . LEU A 1 283 ? 6.436 -2.612 -16.792 1.00 96.25 283 LEU A C 1
ATOM 2312 O O . LEU A 1 283 ? 6.187 -3.821 -16.807 1.00 96.25 283 LEU A O 1
ATOM 2316 N N . SER A 1 284 ? 7.623 -2.116 -16.466 1.00 96.56 284 SER A N 1
ATOM 2317 C CA . SER A 1 284 ? 8.749 -2.910 -15.964 1.00 96.56 284 SER A CA 1
ATOM 2318 C C . SER A 1 284 ? 9.281 -2.286 -14.677 1.00 96.56 284 SER A C 1
ATOM 2320 O O . SER A 1 284 ? 8.985 -1.130 -14.393 1.00 96.56 284 SER A O 1
ATOM 2322 N N . PHE A 1 285 ? 10.058 -3.024 -13.894 1.00 97.25 285 PHE A N 1
ATOM 2323 C CA . PHE A 1 285 ? 10.731 -2.508 -12.702 1.00 97.25 285 PHE A CA 1
ATOM 2324 C C . PHE A 1 285 ? 12.236 -2.698 -12.841 1.00 97.25 285 PHE A C 1
ATOM 2326 O O . PHE A 1 285 ? 12.686 -3.806 -13.120 1.00 97.25 285 PHE A O 1
ATOM 2333 N N . GLN A 1 286 ? 12.998 -1.627 -12.640 1.00 97.44 286 GLN A N 1
ATOM 2334 C CA . GLN A 1 286 ? 14.436 -1.700 -12.394 1.00 97.44 286 GLN A CA 1
ATOM 2335 C C . GLN A 1 286 ? 14.633 -1.927 -10.902 1.00 97.44 286 GLN A C 1
ATOM 2337 O O . GLN A 1 286 ? 14.076 -1.173 -10.105 1.00 97.44 286 GLN A O 1
ATOM 2342 N N . VAL A 1 287 ? 15.343 -2.986 -10.539 1.00 97.12 287 VAL A N 1
ATOM 2343 C CA . VAL A 1 287 ? 15.455 -3.474 -9.166 1.00 97.12 287 VAL A CA 1
ATOM 2344 C C . VAL A 1 287 ? 16.925 -3.573 -8.801 1.00 97.12 287 VAL A C 1
ATOM 2346 O O . VAL A 1 287 ? 17.681 -4.256 -9.490 1.00 97.12 287 VAL A O 1
ATOM 2349 N N . ASP A 1 288 ? 17.276 -2.983 -7.667 1.00 97.19 288 ASP A N 1
ATOM 2350 C CA . ASP A 1 288 ? 18.584 -3.125 -7.044 1.00 97.19 288 ASP A CA 1
ATOM 2351 C C . ASP A 1 288 ? 18.429 -3.981 -5.783 1.00 97.19 288 ASP A C 1
ATOM 2353 O O . ASP A 1 288 ? 17.610 -3.672 -4.913 1.00 97.19 288 ASP A O 1
ATOM 2357 N N . HIS A 1 289 ? 19.223 -5.044 -5.683 1.00 95.25 289 HIS A N 1
ATOM 2358 C CA . HIS A 1 289 ? 19.430 -5.833 -4.469 1.00 95.25 289 HIS A CA 1
ATOM 2359 C C . HIS A 1 289 ? 20.625 -5.235 -3.731 1.00 95.25 289 HIS A C 1
ATOM 2361 O O . HIS A 1 289 ? 21.711 -5.114 -4.301 1.00 95.25 289 HIS A O 1
ATOM 2367 N N . LEU A 1 290 ? 20.401 -4.804 -2.500 1.00 93.56 290 LEU A N 1
ATOM 2368 C CA . LEU A 1 290 ? 21.324 -4.034 -1.682 1.00 93.56 290 LEU A CA 1
ATOM 2369 C C . LEU A 1 290 ? 22.075 -4.961 -0.727 1.00 93.56 290 LEU A C 1
ATOM 2371 O O . LEU A 1 290 ? 21.485 -5.878 -0.162 1.00 93.56 290 LEU A O 1
ATOM 2375 N N . ALA A 1 291 ? 23.363 -4.691 -0.527 1.00 89.94 291 ALA A N 1
ATOM 2376 C CA . ALA A 1 291 ? 24.178 -5.436 0.427 1.00 89.94 291 ALA A CA 1
ATOM 2377 C C . ALA A 1 291 ? 23.801 -5.086 1.875 1.00 89.94 291 ALA A C 1
ATOM 2379 O O . ALA A 1 291 ? 23.489 -3.934 2.169 1.00 89.94 291 ALA A O 1
ATOM 2380 N N . GLY A 1 292 ? 23.928 -6.038 2.801 1.00 86.19 292 GLY A N 1
ATOM 2381 C CA . GLY A 1 292 ? 23.750 -5.807 4.240 1.00 86.19 292 GLY A CA 1
ATOM 2382 C C . GLY A 1 292 ? 22.388 -6.238 4.785 1.00 86.19 292 GLY A C 1
ATOM 2383 O O . GLY A 1 292 ? 21.714 -7.091 4.216 1.00 86.19 292 GLY A O 1
ATOM 2384 N N . GLU A 1 293 ? 22.015 -5.681 5.937 1.00 84.88 293 GLU A N 1
ATOM 2385 C CA . GLU A 1 293 ? 20.803 -6.094 6.648 1.00 84.88 293 GLU A CA 1
ATOM 2386 C C . GLU A 1 293 ? 19.525 -5.584 5.953 1.00 84.88 293 GLU A C 1
ATOM 2388 O O . GLU A 1 293 ? 19.482 -4.430 5.498 1.00 84.88 293 GLU A O 1
ATOM 2393 N N . PRO A 1 294 ? 18.453 -6.399 5.905 1.00 86.75 294 PRO A N 1
ATOM 2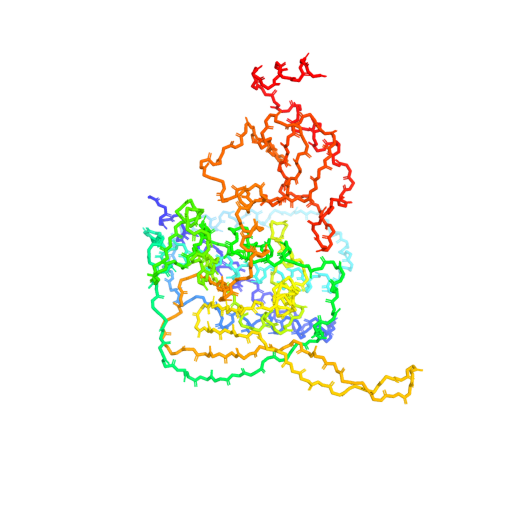394 C CA . PRO A 1 294 ? 17.148 -5.960 5.429 1.00 86.75 294 PRO A CA 1
ATOM 2395 C C . PRO A 1 294 ? 16.646 -4.712 6.171 1.00 86.75 294 PRO A C 1
ATOM 2397 O O . PRO A 1 294 ? 16.859 -4.550 7.374 1.00 86.75 294 PRO A O 1
ATOM 2400 N N . MET A 1 295 ? 15.936 -3.822 5.468 1.00 88.12 295 MET A N 1
ATOM 2401 C CA . MET A 1 295 ? 15.266 -2.707 6.137 1.00 88.12 295 MET A CA 1
ATOM 2402 C C . MET A 1 295 ? 14.128 -3.188 7.022 1.00 88.12 295 MET A C 1
ATOM 2404 O O . MET A 1 295 ? 13.508 -4.222 6.771 1.00 88.12 295 MET A O 1
ATOM 2408 N N . ILE A 1 296 ? 13.800 -2.351 7.996 1.00 86.06 296 ILE A N 1
ATOM 2409 C CA . ILE A 1 296 ? 12.579 -2.495 8.770 1.00 86.06 296 ILE A CA 1
ATOM 2410 C C . ILE A 1 296 ? 11.408 -2.057 7.885 1.00 86.06 296 ILE A C 1
ATOM 2412 O O . ILE A 1 296 ? 11.422 -0.956 7.327 1.00 86.06 296 ILE A O 1
ATOM 2416 N N . GLY A 1 297 ? 10.398 -2.920 7.756 1.00 88.06 297 GLY A N 1
ATOM 2417 C CA . GLY A 1 297 ? 9.173 -2.606 7.032 1.00 88.06 297 GLY A CA 1
ATOM 2418 C C . GLY A 1 297 ? 9.348 -2.379 5.536 1.00 88.06 297 GLY A C 1
ATOM 2419 O O . GLY A 1 297 ? 10.082 -3.083 4.829 1.00 88.06 297 GLY A O 1
ATOM 2420 N N . SER A 1 298 ? 8.591 -1.416 5.019 1.00 91.94 298 SER A N 1
ATOM 2421 C CA . SER A 1 298 ? 8.656 -1.028 3.616 1.00 91.94 298 SER A CA 1
ATOM 2422 C C . SER A 1 298 ? 8.339 0.448 3.422 1.00 91.94 298 SER A C 1
ATOM 2424 O O . SER A 1 298 ? 7.713 1.089 4.268 1.00 91.94 298 SER A O 1
ATOM 2426 N N . ARG A 1 299 ? 8.785 1.005 2.293 1.00 94.62 299 ARG A N 1
ATOM 2427 C CA . ARG A 1 299 ? 8.532 2.396 1.908 1.00 94.62 299 ARG A CA 1
ATOM 2428 C C . ARG A 1 299 ? 8.095 2.478 0.452 1.00 94.62 299 ARG A C 1
ATOM 2430 O O . ARG A 1 299 ? 8.655 1.812 -0.413 1.00 94.62 299 ARG A O 1
ATOM 2437 N N . THR A 1 300 ? 7.135 3.350 0.179 1.00 95.94 300 THR A N 1
ATOM 2438 C CA . THR A 1 300 ? 6.815 3.812 -1.173 1.00 95.94 300 THR A CA 1
ATOM 2439 C C . THR A 1 300 ? 6.994 5.321 -1.207 1.00 95.94 300 THR A C 1
ATOM 2441 O O . THR A 1 300 ? 6.254 6.049 -0.541 1.00 95.94 300 THR A O 1
ATOM 2444 N N . THR A 1 301 ? 7.969 5.797 -1.976 1.00 96.75 301 THR A N 1
ATOM 2445 C CA . THR A 1 301 ? 8.280 7.221 -2.114 1.00 96.75 301 THR A CA 1
ATOM 2446 C C . THR A 1 301 ? 7.880 7.708 -3.502 1.00 96.75 301 THR A C 1
ATOM 2448 O O . THR A 1 301 ? 8.323 7.165 -4.500 1.00 96.75 301 THR A O 1
ATOM 2451 N N . PHE A 1 302 ? 7.056 8.747 -3.585 1.00 97.19 302 PHE A N 1
ATOM 2452 C CA . PHE A 1 302 ? 6.745 9.461 -4.821 1.00 97.19 302 PHE A CA 1
ATOM 2453 C C . PHE A 1 302 ? 7.587 10.729 -4.871 1.00 97.19 302 PHE A C 1
ATOM 2455 O O . PHE A 1 302 ? 7.310 11.692 -4.152 1.00 97.19 302 PHE A O 1
ATOM 2462 N N . HIS A 1 303 ? 8.622 10.724 -5.704 1.00 95.50 303 HIS A N 1
ATOM 2463 C CA . HIS A 1 303 ? 9.427 11.907 -5.977 1.00 95.50 303 HIS A CA 1
ATOM 2464 C C . HIS A 1 303 ? 8.713 12.817 -6.977 1.00 95.50 303 HIS A C 1
ATOM 2466 O O . HIS A 1 303 ? 7.945 12.344 -7.822 1.00 95.50 303 HIS A O 1
ATOM 2472 N N . LYS A 1 304 ? 8.975 14.126 -6.865 1.00 91.56 304 LYS A N 1
ATOM 2473 C CA . LYS A 1 304 ? 8.396 15.171 -7.725 1.00 91.56 304 LYS A CA 1
ATOM 2474 C C . LYS A 1 304 ? 6.870 15.043 -7.841 1.00 91.56 304 LYS A C 1
ATOM 2476 O O . LYS A 1 304 ? 6.345 14.858 -8.942 1.00 91.56 304 LYS A O 1
ATOM 2481 N N . PRO A 1 305 ? 6.143 15.082 -6.712 1.00 95.00 305 PRO A N 1
ATOM 2482 C CA . PRO A 1 305 ? 4.703 14.914 -6.735 1.00 95.00 305 PRO A CA 1
ATOM 2483 C C . PRO A 1 305 ? 4.044 16.041 -7.537 1.00 95.00 305 PRO A C 1
ATOM 2485 O O . PRO A 1 305 ? 4.427 17.205 -7.435 1.00 95.00 305 PRO A O 1
ATOM 2488 N N . THR A 1 306 ? 3.033 15.702 -8.334 1.00 95.50 306 THR A N 1
ATOM 2489 C CA . THR A 1 306 ? 2.234 16.704 -9.048 1.00 95.50 306 THR A CA 1
ATOM 2490 C C . THR A 1 306 ? 1.309 17.445 -8.086 1.00 95.50 306 THR A C 1
ATOM 2492 O O . THR A 1 306 ? 0.910 16.899 -7.059 1.00 95.50 306 THR A O 1
ATOM 2495 N N . GLU A 1 307 ? 0.901 18.669 -8.433 1.00 94.69 307 GLU A N 1
ATOM 2496 C CA . GLU A 1 307 ? -0.032 19.459 -7.611 1.00 94.69 307 GLU A CA 1
ATOM 2497 C C . GLU A 1 307 ? -1.326 18.684 -7.310 1.00 94.69 307 GLU A C 1
ATOM 2499 O O . GLU A 1 307 ? -1.760 18.626 -6.162 1.00 94.69 307 GLU A O 1
ATOM 2504 N N . VAL A 1 308 ? -1.872 17.991 -8.317 1.00 95.44 308 VAL A N 1
ATOM 2505 C CA . VAL A 1 308 ? -3.076 17.156 -8.182 1.00 95.44 308 VAL A CA 1
ATOM 2506 C C . VAL A 1 308 ? -2.854 16.008 -7.191 1.00 95.44 308 VAL A C 1
ATOM 2508 O O . VAL A 1 308 ? -3.739 15.704 -6.392 1.00 95.44 308 VAL A O 1
ATOM 2511 N N . PHE A 1 309 ? -1.675 15.377 -7.208 1.00 96.19 309 PHE A N 1
ATOM 2512 C CA . PHE A 1 309 ? -1.317 14.336 -6.241 1.00 96.19 309 PHE A CA 1
ATOM 2513 C C . PHE A 1 309 ? -1.179 14.892 -4.828 1.00 96.19 309 PHE A C 1
ATOM 2515 O O . PHE A 1 309 ? -1.678 14.286 -3.882 1.00 96.19 309 PHE A O 1
ATOM 2522 N N . VAL A 1 310 ? -0.560 16.063 -4.676 1.00 96.38 310 VAL A N 1
ATOM 2523 C CA . VAL A 1 310 ? -0.453 16.731 -3.378 1.00 96.38 310 VAL A CA 1
ATOM 2524 C C . VAL A 1 310 ? -1.835 17.125 -2.849 1.00 96.38 310 VAL A C 1
ATOM 2526 O O . VAL A 1 310 ? -2.118 16.892 -1.678 1.00 96.38 310 VAL A O 1
ATOM 2529 N N . ASP A 1 311 ? -2.722 17.673 -3.680 1.00 95.19 311 ASP A N 1
ATOM 2530 C CA . ASP A 1 311 ? -4.097 18.011 -3.290 1.00 95.19 311 ASP A CA 1
ATOM 2531 C C . ASP A 1 311 ? -4.866 16.808 -2.750 1.00 95.19 311 ASP A C 1
ATOM 2533 O O . ASP A 1 311 ? -5.501 16.877 -1.692 1.00 95.19 311 ASP A O 1
ATOM 2537 N N . GLU A 1 312 ? -4.772 15.693 -3.466 1.00 95.19 312 GLU A N 1
ATOM 2538 C CA . GLU A 1 312 ? -5.394 14.435 -3.089 1.00 95.19 312 GLU A CA 1
ATOM 2539 C C . GLU A 1 312 ? -4.787 13.877 -1.790 1.00 95.19 312 GLU A C 1
ATOM 2541 O O . GLU A 1 312 ? -5.518 13.514 -0.863 1.00 95.19 312 GLU A O 1
ATOM 2546 N N . LEU A 1 313 ? -3.457 13.922 -1.657 1.00 95.31 313 LEU A N 1
ATOM 2547 C CA . LEU A 1 313 ? -2.742 13.557 -0.435 1.00 95.31 313 LEU A CA 1
ATOM 2548 C C . LEU A 1 313 ? -3.209 14.375 0.773 1.00 95.31 313 LEU A C 1
ATOM 2550 O O . LEU A 1 313 ? -3.387 13.818 1.855 1.00 95.31 313 LEU A O 1
ATOM 2554 N N . MET A 1 314 ? -3.468 15.676 0.620 1.00 94.50 314 MET A N 1
ATOM 2555 C CA . MET A 1 314 ? -3.925 16.510 1.740 1.00 94.50 314 MET A CA 1
ATOM 2556 C C . MET A 1 314 ? -5.284 16.069 2.297 1.00 94.50 314 MET A C 1
ATOM 2558 O O . MET A 1 314 ? -5.605 16.394 3.445 1.00 94.50 314 MET A O 1
ATOM 2562 N N . GLN A 1 315 ? -6.063 15.304 1.528 1.00 92.81 315 GLN A N 1
ATOM 2563 C CA . GLN A 1 315 ? -7.339 14.727 1.948 1.00 92.81 315 GLN A CA 1
ATOM 2564 C C . GLN A 1 315 ? -7.226 13.271 2.428 1.00 92.81 315 GLN A C 1
ATOM 2566 O O . GLN A 1 315 ? -8.243 12.698 2.828 1.00 92.81 315 GLN A O 1
ATOM 2571 N N . ILE A 1 316 ? -6.032 12.664 2.431 1.00 92.69 316 ILE A N 1
ATOM 2572 C CA . ILE A 1 316 ? -5.865 11.222 2.669 1.00 92.69 316 ILE A CA 1
ATOM 2573 C C . ILE A 1 316 ? -6.397 10.777 4.037 1.00 92.69 316 ILE A C 1
ATOM 2575 O O . ILE A 1 316 ? -7.026 9.729 4.137 1.00 92.69 316 ILE A O 1
ATOM 2579 N N . GLU A 1 317 ? -6.271 11.609 5.074 1.00 90.69 317 GLU A N 1
ATOM 2580 C CA . GLU A 1 317 ? -6.796 11.341 6.424 1.00 90.69 317 GLU A CA 1
ATOM 2581 C C . GLU A 1 317 ? -8.331 11.231 6.438 1.00 90.69 317 GLU A C 1
ATOM 2583 O O . GLU A 1 317 ? -8.924 10.512 7.241 1.00 90.69 317 GLU A O 1
ATOM 2588 N N . LYS A 1 318 ? -9.029 11.891 5.507 1.00 90.19 318 LYS A N 1
ATOM 2589 C CA . LYS A 1 318 ? -10.482 11.713 5.372 1.00 90.19 318 LYS A CA 1
ATOM 2590 C C . LYS A 1 318 ? -10.820 10.338 4.802 1.00 90.19 318 LYS A C 1
ATOM 2592 O O . LYS A 1 318 ? -11.869 9.797 5.151 1.00 90.19 318 LYS A O 1
ATOM 2597 N N . LYS A 1 319 ? -9.938 9.778 3.970 1.00 92.12 319 LYS A N 1
ATOM 2598 C CA . LYS A 1 319 ? -10.141 8.518 3.249 1.00 92.12 319 LYS A CA 1
ATOM 2599 C C . LYS A 1 319 ? -9.524 7.306 3.951 1.00 92.12 319 LYS A C 1
ATOM 2601 O O . LYS A 1 319 ? -9.960 6.192 3.688 1.00 92.12 319 LYS A O 1
ATOM 2606 N N . VAL A 1 320 ? -8.565 7.497 4.853 1.00 91.62 320 VAL A N 1
ATOM 2607 C CA . VAL A 1 320 ? -7.845 6.412 5.534 1.00 91.62 320 VAL A CA 1
ATOM 2608 C C . VAL A 1 320 ? -7.868 6.643 7.040 1.00 91.62 320 VAL A C 1
ATOM 2610 O O . VAL A 1 320 ? -7.227 7.556 7.552 1.00 91.62 320 VAL A O 1
ATOM 2613 N N . LEU A 1 321 ? -8.617 5.801 7.756 1.00 86.06 321 LEU A N 1
ATOM 2614 C CA . LEU A 1 321 ? -8.870 5.959 9.191 1.00 86.06 321 LEU A CA 1
ATOM 2615 C C . LEU A 1 321 ? -7.599 5.825 10.031 1.00 86.06 321 LEU A C 1
ATOM 2617 O O . LEU A 1 321 ? -7.443 6.572 10.988 1.00 86.06 321 LEU A O 1
ATOM 2621 N N . ALA A 1 322 ? -6.673 4.948 9.630 1.00 83.31 322 ALA A N 1
ATOM 2622 C CA . ALA A 1 322 ? -5.390 4.758 10.312 1.00 83.31 322 ALA A CA 1
ATOM 2623 C C . ALA A 1 322 ? -4.515 6.026 10.332 1.00 83.31 322 ALA A C 1
ATOM 2625 O O . ALA A 1 322 ? -3.636 6.146 11.175 1.00 83.31 322 ALA A O 1
ATOM 2626 N N . LEU A 1 323 ? -4.767 6.975 9.425 1.00 85.38 323 LEU A N 1
ATOM 2627 C CA . LEU A 1 323 ? -4.046 8.245 9.361 1.00 85.38 323 LEU A CA 1
ATOM 2628 C C . LEU A 1 323 ? -4.753 9.379 10.106 1.00 85.38 323 LEU A C 1
ATOM 2630 O O . LEU A 1 323 ? -4.197 10.466 10.224 1.00 85.38 323 LEU A O 1
ATOM 2634 N N . ARG A 1 324 ? -5.987 9.174 10.581 1.00 81.94 324 ARG A N 1
ATOM 2635 C CA . ARG A 1 324 ? -6.691 10.206 11.345 1.00 81.94 324 ARG A CA 1
ATOM 2636 C C . ARG A 1 324 ? -6.058 10.325 12.720 1.00 81.94 324 ARG A C 1
ATOM 2638 O O . ARG A 1 324 ? -6.069 9.376 13.505 1.00 81.94 324 ARG A O 1
ATOM 2645 N N . GLU A 1 325 ? -5.579 11.521 13.028 1.00 73.31 325 GLU A N 1
ATOM 2646 C CA . GLU A 1 325 ? -5.056 11.824 14.350 1.00 73.31 325 GLU A CA 1
ATOM 2647 C C . GLU A 1 325 ? -6.115 11.519 15.421 1.00 73.31 325 GLU A C 1
ATOM 2649 O O . GLU A 1 325 ? -7.264 11.961 15.330 1.00 73.31 325 GLU A O 1
ATOM 2654 N N . ASN A 1 326 ? -5.733 10.739 16.434 1.00 65.56 326 ASN A N 1
ATOM 2655 C CA . ASN A 1 326 ? -6.619 10.321 17.520 1.00 65.56 326 ASN A CA 1
ATOM 2656 C C . ASN A 1 326 ? -7.899 9.608 17.049 1.00 65.56 326 ASN A C 1
ATOM 2658 O O . ASN A 1 326 ? -8.951 9.761 17.682 1.00 65.56 326 ASN A O 1
ATOM 2662 N N . TYR A 1 327 ? -7.830 8.829 15.962 1.00 76.19 327 TYR A N 1
ATOM 2663 C CA . TYR A 1 327 ? -8.966 8.034 15.507 1.00 76.19 327 TYR A CA 1
ATOM 2664 C C . TYR A 1 327 ? -9.530 7.178 16.644 1.00 76.19 327 TYR A C 1
ATOM 2666 O O . TYR A 1 327 ? -8.849 6.330 17.219 1.00 76.19 327 TYR A O 1
ATOM 2674 N N . ARG A 1 328 ? -10.801 7.418 16.971 1.00 71.75 328 ARG A N 1
ATOM 2675 C CA . ARG A 1 328 ? -11.565 6.618 17.922 1.00 71.75 328 ARG A CA 1
ATOM 2676 C C . ARG A 1 328 ? -12.956 6.404 17.345 1.00 71.75 328 ARG A C 1
ATOM 2678 O O . ARG A 1 328 ? -13.690 7.389 17.217 1.00 71.75 328 ARG A O 1
ATOM 2685 N N . PRO A 1 329 ? -13.332 5.166 16.993 1.00 78.75 329 PRO A N 1
ATOM 2686 C CA . PRO A 1 329 ? -14.698 4.892 16.582 1.00 78.75 329 PRO A CA 1
ATOM 2687 C C . PRO A 1 329 ? -15.660 5.267 17.713 1.00 78.75 329 PRO A C 1
ATOM 2689 O O . PRO A 1 329 ? -15.377 5.078 18.898 1.00 78.75 329 PRO A O 1
ATOM 2692 N N . VAL A 1 330 ? -16.824 5.802 17.346 1.00 78.88 330 VAL A N 1
ATOM 2693 C CA . VAL A 1 330 ? -17.890 6.140 18.301 1.00 78.88 330 VAL A CA 1
ATOM 2694 C C . VAL A 1 330 ? -18.491 4.870 18.907 1.00 78.88 330 VAL A C 1
ATOM 2696 O O . VAL A 1 330 ? -19.031 4.903 20.010 1.00 78.88 330 VAL A O 1
ATOM 2699 N N . PHE A 1 331 ? -18.402 3.752 18.187 1.00 79.19 331 PHE A N 1
ATOM 2700 C CA . PHE A 1 331 ? -18.817 2.439 18.658 1.00 79.19 331 PHE A CA 1
ATOM 2701 C C . PHE A 1 331 ? -18.048 1.334 17.933 1.00 79.19 331 PHE A C 1
ATOM 2703 O O . PHE A 1 331 ? -17.850 1.423 16.723 1.00 79.19 331 PHE A O 1
ATOM 2710 N N . VAL A 1 332 ? -17.692 0.278 18.663 1.00 76.88 332 VAL A N 1
ATOM 2711 C CA . VAL A 1 332 ? -17.084 -0.944 18.124 1.00 76.88 332 VAL A CA 1
ATOM 2712 C C . VAL A 1 332 ? -18.041 -2.098 18.393 1.00 76.88 332 VAL A C 1
ATOM 2714 O O . VAL A 1 332 ? -18.342 -2.396 19.549 1.00 76.88 332 VAL A O 1
ATOM 2717 N N . GLY A 1 333 ? -18.542 -2.714 17.326 1.00 69.88 333 GLY A N 1
ATOM 2718 C CA . GLY A 1 333 ? -19.424 -3.877 17.377 1.00 69.88 333 GLY A CA 1
ATOM 2719 C C . GLY A 1 333 ? -18.746 -5.141 16.857 1.00 69.88 333 GLY A C 1
ATOM 2720 O O . GLY A 1 333 ? -17.599 -5.134 16.419 1.00 69.88 333 GLY A O 1
ATOM 2721 N N . THR A 1 334 ? -19.484 -6.249 16.850 1.00 73.62 334 THR A N 1
ATOM 2722 C CA . THR A 1 334 ? -18.949 -7.565 16.454 1.00 73.62 334 THR A CA 1
ATOM 2723 C C . THR A 1 334 ? -18.700 -7.723 14.954 1.00 73.62 334 THR A C 1
ATOM 2725 O O . THR A 1 334 ? -18.028 -8.662 14.539 1.00 73.62 334 THR A O 1
ATOM 2728 N N . THR A 1 335 ? -19.294 -6.863 14.123 1.00 75.00 335 THR A N 1
ATOM 2729 C CA . THR A 1 335 ? -19.240 -6.961 12.646 1.00 75.00 335 THR A CA 1
ATOM 2730 C C . THR A 1 335 ? -18.774 -5.675 11.971 1.00 75.00 335 THR A C 1
ATOM 2732 O O . THR A 1 335 ? -18.850 -5.552 10.749 1.00 75.00 335 THR A O 1
ATOM 2735 N N . GLY A 1 336 ? -18.318 -4.705 12.761 1.00 82.19 336 GLY A N 1
ATOM 2736 C CA . GLY A 1 336 ? -17.876 -3.408 12.277 1.00 82.19 336 GLY A CA 1
ATOM 2737 C C . GLY A 1 336 ? -18.038 -2.318 13.325 1.00 82.19 336 GLY A C 1
ATOM 2738 O O . GLY A 1 336 ? -18.463 -2.556 14.457 1.00 82.19 336 GLY A O 1
ATOM 2739 N N . GLU A 1 337 ? -17.719 -1.103 12.911 1.00 86.31 337 GLU A N 1
ATOM 2740 C CA . GLU A 1 337 ? -17.614 0.066 13.771 1.00 86.31 337 GLU A CA 1
ATOM 2741 C C . GLU A 1 337 ? -18.494 1.200 13.250 1.00 86.31 337 GLU A C 1
ATOM 2743 O O . GLU A 1 337 ? -18.767 1.307 12.051 1.00 86.31 337 GLU A O 1
ATOM 2748 N N . ILE A 1 338 ? -18.894 2.090 14.156 1.00 86.00 338 ILE A N 1
ATOM 2749 C CA . ILE A 1 338 ? -19.406 3.412 13.801 1.00 86.00 338 ILE A CA 1
ATOM 2750 C C . ILE A 1 338 ? -18.237 4.386 13.879 1.00 86.00 338 ILE A C 1
ATOM 2752 O O . ILE A 1 338 ? -17.721 4.660 14.962 1.00 86.00 338 ILE A O 1
ATOM 2756 N N . VAL A 1 339 ? -17.838 4.913 12.725 1.00 85.81 339 VAL A N 1
ATOM 2757 C CA . VAL A 1 339 ? -16.681 5.807 12.579 1.00 85.81 339 VAL A CA 1
ATOM 2758 C C . VAL A 1 339 ? -16.991 7.177 13.168 1.00 85.81 339 VAL A C 1
ATOM 2760 O O . VAL A 1 339 ? -16.231 7.690 13.981 1.00 85.81 339 VAL A O 1
ATOM 2763 N N . ASP A 1 340 ? -18.125 7.755 12.779 1.00 84.50 340 ASP A N 1
ATOM 2764 C CA . ASP A 1 340 ? -18.579 9.072 13.208 1.00 84.50 340 ASP A CA 1
ATOM 2765 C C . ASP A 1 340 ? -20.114 9.129 13.246 1.00 84.50 340 ASP A C 1
ATOM 2767 O O . ASP A 1 340 ? -20.818 8.248 12.748 1.00 84.50 340 ASP A O 1
ATOM 2771 N N . ARG A 1 341 ? -20.651 10.169 13.895 1.00 83.94 341 ARG A N 1
ATOM 2772 C CA . ARG A 1 341 ? -22.106 10.402 13.980 1.00 83.94 341 ARG A CA 1
ATOM 2773 C C . ARG A 1 341 ? -22.675 11.032 12.702 1.00 83.94 341 ARG A C 1
ATOM 2775 O O . ARG A 1 341 ? -23.899 11.188 12.580 1.00 83.94 341 ARG A O 1
ATOM 2782 N N . GLU A 1 342 ? -21.802 11.442 11.789 1.00 83.81 342 GLU A N 1
ATOM 2783 C CA . GLU A 1 342 ? -22.198 11.981 10.500 1.00 83.81 342 GLU A CA 1
ATOM 2784 C C . GLU A 1 342 ? -22.708 10.832 9.634 1.00 83.81 342 GLU A C 1
ATOM 2786 O O . GLU A 1 342 ? -22.340 9.676 9.797 1.00 83.81 342 GLU A O 1
ATOM 2791 N N . SER A 1 343 ? -23.674 11.117 8.772 1.00 82.19 343 SER A N 1
ATOM 2792 C CA . SER A 1 343 ? -24.185 10.120 7.836 1.00 82.19 343 SER A CA 1
ATOM 2793 C C . SER A 1 343 ? -23.330 10.138 6.586 1.00 82.19 343 SER A C 1
ATOM 2795 O O . SER A 1 343 ? -23.056 11.224 6.076 1.00 82.19 343 SER A O 1
ATOM 2797 N N . GLY A 1 344 ? -23.053 8.979 6.002 1.00 83.38 344 GLY A N 1
ATOM 2798 C CA . GLY A 1 344 ? -22.663 8.949 4.598 1.00 83.38 344 GLY A CA 1
ATOM 2799 C C . GLY A 1 344 ? -21.550 7.983 4.282 1.00 83.38 344 GLY A C 1
ATOM 2800 O O . GLY A 1 344 ? -21.647 7.269 3.293 1.00 83.38 344 GLY A O 1
ATOM 2801 N N . SER A 1 345 ? -20.492 7.967 5.084 1.00 92.88 345 SER A N 1
ATOM 2802 C CA . SER A 1 345 ? -19.224 7.395 4.637 1.00 92.88 345 SER A CA 1
ATOM 2803 C C . SER A 1 345 ? -19.110 5.922 5.000 1.00 92.88 345 SER A C 1
ATOM 2805 O O . SER A 1 345 ? -19.292 5.533 6.153 1.00 92.88 345 SER A O 1
ATOM 2807 N N . LEU A 1 346 ? -18.787 5.094 4.011 1.00 92.38 346 LEU A N 1
ATOM 2808 C CA . LEU A 1 346 ? -18.529 3.675 4.209 1.00 92.38 346 LEU A CA 1
ATOM 2809 C C . LEU A 1 346 ? -17.048 3.392 4.008 1.00 92.38 346 LEU A C 1
ATOM 2811 O O . LEU A 1 346 ? -16.482 3.653 2.942 1.00 92.38 346 LEU A O 1
ATOM 2815 N N . PHE A 1 347 ? -16.457 2.815 5.041 1.00 90.88 347 PHE A N 1
ATOM 2816 C CA . PHE A 1 347 ? -15.091 2.340 5.082 1.00 90.88 347 PHE A CA 1
ATOM 2817 C C . PHE A 1 347 ? -15.100 0.815 5.119 1.00 90.88 347 PHE A C 1
ATOM 2819 O O . PHE A 1 347 ? -15.987 0.189 5.702 1.00 90.88 347 PHE A O 1
ATOM 2826 N N . VAL A 1 348 ? -14.109 0.209 4.485 1.00 86.25 348 VAL A N 1
ATOM 2827 C CA . VAL A 1 348 ? -13.849 -1.225 4.598 1.00 86.25 348 VAL A CA 1
ATOM 2828 C C . VAL A 1 348 ? -12.402 -1.380 5.028 1.00 86.25 348 VAL A C 1
ATOM 2830 O O . VAL A 1 348 ? -11.511 -0.908 4.314 1.00 86.25 348 VAL A O 1
ATOM 2833 N N . LYS A 1 349 ? -12.176 -2.001 6.191 1.00 78.88 349 LYS A N 1
ATOM 2834 C CA . LYS A 1 349 ? -10.883 -2.204 6.872 1.00 78.88 349 LYS A CA 1
ATOM 2835 C C . LYS A 1 349 ? -10.133 -0.895 7.190 1.00 78.88 349 LYS A C 1
ATOM 2837 O O . LYS A 1 349 ? -8.902 -0.834 7.194 1.00 78.88 349 LYS A O 1
ATOM 2842 N N . GLY A 1 350 ? -10.859 0.221 7.268 1.00 82.38 350 GLY A N 1
ATOM 2843 C CA . GLY A 1 350 ? -10.315 1.568 7.475 1.00 82.38 350 GLY A CA 1
ATOM 2844 C C . GLY A 1 350 ? -10.006 2.401 6.221 1.00 82.38 350 GLY A C 1
ATOM 2845 O O . GLY A 1 350 ? -9.425 3.472 6.358 1.00 82.38 350 GLY A O 1
ATOM 2846 N N . ILE A 1 351 ? -10.387 1.965 5.013 1.00 89.12 351 ILE A N 1
ATOM 2847 C CA . ILE A 1 351 ? -10.261 2.750 3.765 1.00 89.12 351 ILE A CA 1
ATOM 2848 C C . ILE A 1 351 ? -11.654 3.096 3.262 1.00 89.12 351 ILE A C 1
ATOM 2850 O O . ILE A 1 351 ? -12.523 2.228 3.198 1.00 89.12 351 ILE A O 1
ATOM 2854 N N . TYR A 1 352 ? -11.848 4.353 2.886 1.00 90.94 352 TYR A N 1
ATOM 2855 C CA . TYR A 1 352 ? -13.068 4.861 2.286 1.00 90.94 352 TYR A CA 1
ATOM 2856 C C . TYR A 1 352 ? -13.339 4.175 0.948 1.00 90.94 352 TYR A C 1
ATOM 2858 O O . TYR A 1 352 ? -12.474 4.117 0.078 1.00 90.94 352 TYR A O 1
ATOM 2866 N N . VAL A 1 353 ? -14.563 3.679 0.785 1.00 88.31 353 VAL A N 1
ATOM 2867 C CA . VAL A 1 353 ? -15.003 2.988 -0.430 1.00 88.31 353 VAL A CA 1
ATOM 2868 C C . VAL A 1 353 ? -16.063 3.801 -1.155 1.00 88.31 353 VAL A C 1
ATOM 2870 O O . VAL A 1 353 ? -15.969 4.006 -2.359 1.00 88.31 353 VAL A O 1
ATOM 2873 N N . SER A 1 354 ? -17.109 4.229 -0.445 1.00 88.06 354 SER A N 1
ATOM 2874 C CA . SER A 1 354 ? -18.250 4.906 -1.067 1.00 88.06 354 SER A CA 1
ATOM 2875 C C . SER A 1 354 ? -19.105 5.657 -0.050 1.00 88.06 354 SER A C 1
ATOM 2877 O O . SER A 1 354 ? -19.042 5.391 1.151 1.00 88.06 354 SER A O 1
ATOM 2879 N N . GLY A 1 355 ? -19.950 6.557 -0.555 1.00 86.44 355 GLY A N 1
ATOM 2880 C CA . GLY A 1 355 ? -20.997 7.212 0.218 1.00 86.44 355 GLY A CA 1
ATOM 2881 C C . GLY A 1 355 ? -22.363 6.535 0.037 1.00 86.44 355 GLY A C 1
ATOM 2882 O O . GLY A 1 355 ? -22.772 6.272 -1.094 1.00 86.44 355 GLY A O 1
ATOM 2883 N N . LYS A 1 356 ? -23.114 6.295 1.118 1.00 83.69 356 LYS A N 1
ATOM 2884 C CA . LYS A 1 356 ? -24.529 5.876 1.083 1.00 83.69 356 LYS A CA 1
ATOM 2885 C C . LYS A 1 356 ? -25.356 6.648 2.106 1.00 83.69 356 LYS A C 1
ATOM 2887 O O . LYS A 1 356 ? -24.849 7.087 3.128 1.00 83.69 356 LYS A O 1
ATOM 2892 N N . LYS A 1 357 ? -26.664 6.783 1.865 1.00 84.69 357 LYS A N 1
ATOM 2893 C CA . LYS A 1 357 ? -27.600 7.373 2.839 1.00 84.69 357 LYS A CA 1
ATOM 2894 C C . LYS A 1 357 ? -27.825 6.416 4.017 1.00 84.69 357 LYS A C 1
ATOM 2896 O O . LYS A 1 357 ? -28.812 5.689 4.050 1.00 84.69 357 LYS A O 1
ATOM 2901 N N . THR A 1 358 ? -26.892 6.404 4.958 1.00 87.12 358 THR A N 1
ATOM 2902 C CA . THR A 1 358 ? -26.940 5.631 6.204 1.00 87.12 358 THR A CA 1
ATOM 2903 C C . THR A 1 358 ? -27.062 6.561 7.410 1.00 87.12 358 THR A C 1
ATOM 2905 O O . THR A 1 358 ? -26.798 7.755 7.308 1.00 87.12 358 THR A O 1
ATOM 2908 N N . LEU A 1 359 ? -27.482 6.041 8.568 1.00 86.94 359 LEU A N 1
ATOM 2909 C CA . LEU A 1 359 ? -27.647 6.847 9.793 1.00 86.94 359 LEU A CA 1
ATOM 2910 C C . LEU A 1 359 ? -26.327 7.470 10.275 1.00 86.94 359 LEU A C 1
ATOM 2912 O O . LEU A 1 359 ? -26.303 8.633 10.696 1.00 86.94 359 LEU A O 1
ATOM 2916 N N . PHE A 1 360 ? -25.258 6.683 10.172 1.00 91.19 360 PHE A N 1
ATOM 2917 C CA . PHE A 1 360 ? -23.894 6.995 10.581 1.00 91.19 360 PHE A CA 1
ATOM 2918 C C . PHE A 1 360 ? -22.895 6.626 9.476 1.00 91.19 360 PHE A C 1
ATOM 2920 O O . PHE A 1 360 ? -23.286 6.017 8.472 1.00 91.19 360 PHE A O 1
ATOM 2927 N N . SER A 1 361 ? -21.622 6.951 9.675 1.00 92.38 361 SER A N 1
ATOM 2928 C CA . SER A 1 361 ? -20.514 6.403 8.898 1.00 92.38 361 SER A CA 1
ATOM 2929 C C . SER A 1 361 ? -20.031 5.105 9.537 1.00 92.38 361 SER A C 1
ATOM 2931 O O . SER A 1 361 ? -19.948 5.002 10.763 1.00 92.38 361 SER A O 1
ATOM 2933 N N . TYR A 1 362 ? -19.707 4.112 8.716 1.00 92.00 362 TYR A N 1
ATOM 2934 C CA . TYR A 1 362 ? -19.397 2.758 9.180 1.00 92.00 362 TYR A CA 1
ATOM 2935 C C . TYR A 1 362 ? -18.060 2.273 8.641 1.00 92.00 362 TYR A C 1
ATOM 2937 O O . TYR A 1 362 ? -17.721 2.574 7.500 1.00 92.00 362 TYR A O 1
ATOM 2945 N N . ASN A 1 363 ? -17.342 1.488 9.442 1.00 88.25 363 ASN A N 1
ATOM 2946 C CA . ASN A 1 363 ? -16.188 0.703 9.012 1.00 88.25 363 ASN A CA 1
ATOM 2947 C C . ASN A 1 363 ? -16.512 -0.793 9.138 1.00 88.25 363 ASN A C 1
ATOM 2949 O O . ASN A 1 363 ? -17.080 -1.215 10.144 1.00 88.25 363 ASN A O 1
ATOM 2953 N N . PHE A 1 364 ? -16.177 -1.588 8.122 1.00 87.00 364 PHE A N 1
ATOM 2954 C CA . PHE A 1 364 ? -16.419 -3.035 8.100 1.00 87.00 364 PHE A CA 1
ATOM 2955 C C . PHE A 1 364 ? -15.127 -3.811 7.863 1.00 87.00 364 PHE A C 1
ATOM 2957 O O . PHE A 1 364 ? -14.388 -3.489 6.936 1.00 87.00 364 PHE A O 1
ATOM 2964 N N . GLU A 1 365 ? -14.904 -4.888 8.612 1.00 75.19 365 GLU A N 1
ATOM 2965 C CA . GLU A 1 365 ? -13.690 -5.708 8.475 1.00 75.19 365 GLU A CA 1
ATOM 2966 C C . GLU A 1 365 ? -13.830 -6.845 7.451 1.00 75.19 365 GLU A C 1
ATOM 2968 O O . GLU A 1 365 ? -12.870 -7.215 6.781 1.00 75.19 365 GLU A O 1
ATOM 2973 N N . ASP A 1 366 ? -15.034 -7.386 7.266 1.00 74.81 366 ASP A N 1
ATOM 2974 C CA . ASP A 1 366 ? -15.279 -8.627 6.516 1.00 74.81 366 ASP A CA 1
ATOM 2975 C C . ASP A 1 366 ? -16.224 -8.439 5.313 1.00 74.81 366 ASP A C 1
ATOM 2977 O O . ASP A 1 366 ? -16.875 -9.380 4.853 1.00 74.81 366 ASP A O 1
ATOM 2981 N N . VAL A 1 367 ? -16.325 -7.208 4.809 1.00 80.88 367 VAL A N 1
ATOM 2982 C CA . VAL A 1 367 ? -17.154 -6.861 3.649 1.00 80.88 367 VAL A CA 1
ATOM 2983 C C . VAL A 1 367 ? -16.340 -6.903 2.357 1.00 80.88 367 VAL A C 1
ATOM 2985 O O . VAL A 1 367 ? -15.250 -6.340 2.265 1.00 80.88 367 VAL A O 1
ATOM 2988 N N . GLU A 1 368 ? -16.901 -7.545 1.332 1.00 78.81 368 GLU A N 1
ATOM 2989 C CA . GLU A 1 368 ? -16.292 -7.624 0.006 1.00 78.81 368 GLU A CA 1
ATOM 2990 C C . GLU A 1 368 ? -16.534 -6.353 -0.816 1.00 78.81 368 GLU A C 1
ATOM 2992 O O . GLU A 1 368 ? -17.653 -5.831 -0.912 1.00 78.81 368 GLU A O 1
ATOM 2997 N N . THR A 1 369 ? -15.466 -5.883 -1.454 1.00 78.44 369 THR A N 1
ATOM 2998 C CA . THR A 1 369 ? -15.469 -4.753 -2.383 1.00 78.44 369 THR A CA 1
ATOM 2999 C C . THR A 1 369 ? -15.146 -5.218 -3.795 1.00 78.44 369 THR A C 1
ATOM 3001 O O . THR A 1 369 ? -14.585 -6.295 -4.004 1.00 78.44 369 THR A O 1
ATOM 3004 N N . ASN A 1 370 ? -15.533 -4.419 -4.789 1.00 77.81 370 ASN A N 1
ATOM 3005 C CA . ASN A 1 370 ? -15.142 -4.696 -6.165 1.00 77.81 370 ASN A CA 1
ATOM 3006 C C . ASN A 1 370 ? -13.617 -4.557 -6.324 1.00 77.81 370 ASN A C 1
ATOM 3008 O O . ASN A 1 370 ? -12.937 -3.990 -5.468 1.00 77.81 370 ASN A O 1
ATOM 3012 N N . ARG A 1 371 ? -13.070 -5.037 -7.448 1.00 71.62 371 ARG A N 1
ATOM 3013 C CA . ARG A 1 371 ? -11.622 -4.991 -7.734 1.00 71.62 371 ARG A CA 1
ATOM 3014 C C . ARG A 1 371 ? -11.021 -3.593 -7.535 1.00 71.62 371 ARG A C 1
ATOM 3016 O O . ARG A 1 371 ? -9.960 -3.469 -6.930 1.00 71.62 371 ARG A O 1
ATOM 3023 N N . ASP A 1 372 ? -11.729 -2.561 -7.997 1.00 72.50 372 ASP A N 1
ATOM 3024 C CA . ASP A 1 372 ? -11.288 -1.162 -7.933 1.00 72.50 372 ASP A CA 1
ATOM 3025 C C . ASP A 1 372 ? -11.618 -0.492 -6.587 1.00 72.50 372 ASP A C 1
ATOM 3027 O O . ASP A 1 372 ? -11.339 0.686 -6.393 1.00 72.50 372 ASP A O 1
ATOM 3031 N N . ARG A 1 373 ? -12.196 -1.242 -5.639 1.00 75.75 373 ARG A N 1
ATOM 3032 C CA . ARG A 1 373 ? -12.426 -0.856 -4.239 1.00 75.75 373 ARG A CA 1
ATOM 3033 C C . ARG A 1 373 ? -13.162 0.474 -4.066 1.00 75.75 373 ARG A C 1
ATOM 3035 O O . ARG A 1 373 ? -12.892 1.211 -3.125 1.00 75.75 373 ARG A O 1
ATOM 3042 N N . ASN A 1 374 ? -14.087 0.768 -4.970 1.00 80.88 374 ASN A N 1
ATOM 3043 C CA . ASN A 1 374 ? -14.935 1.965 -4.958 1.00 80.88 374 ASN A CA 1
ATOM 3044 C C . ASN A 1 374 ? -16.425 1.620 -4.781 1.00 80.88 374 ASN A C 1
ATOM 3046 O O . ASN A 1 374 ? -17.293 2.491 -4.799 1.00 80.88 374 ASN A O 1
ATOM 3050 N N . SER A 1 375 ? -16.741 0.335 -4.609 1.00 83.38 375 SER A N 1
ATOM 3051 C CA . SER A 1 375 ? -18.078 -0.130 -4.268 1.00 83.38 375 SER A CA 1
ATOM 3052 C C . SER A 1 375 ? -18.029 -1.390 -3.410 1.00 83.38 375 SER A C 1
ATOM 3054 O O . SER A 1 375 ? -17.127 -2.222 -3.521 1.00 83.38 375 SER A O 1
ATOM 3056 N N . ILE A 1 376 ? -19.024 -1.519 -2.535 1.00 84.00 376 ILE A N 1
ATOM 3057 C CA . ILE A 1 376 ? -19.292 -2.737 -1.771 1.00 84.00 376 ILE A CA 1
ATOM 3058 C C . ILE A 1 376 ? -20.174 -3.642 -2.633 1.00 84.00 376 ILE A C 1
ATOM 3060 O O . ILE A 1 376 ? -21.252 -3.219 -3.052 1.00 84.00 376 ILE A O 1
ATOM 3064 N N . VAL A 1 377 ? -19.720 -4.873 -2.870 1.00 80.81 377 VAL A N 1
ATOM 3065 C CA . VAL A 1 377 ? -20.437 -5.897 -3.657 1.00 80.81 377 VAL A CA 1
ATOM 3066 C C . VAL A 1 377 ? -21.090 -6.959 -2.783 1.00 80.81 377 VAL A C 1
ATOM 3068 O O . VAL A 1 377 ? -21.943 -7.693 -3.269 1.00 80.81 377 VAL A O 1
ATOM 3071 N N . SER A 1 378 ? -20.747 -7.027 -1.493 1.00 71.44 378 SER A N 1
ATOM 3072 C CA . SER A 1 378 ? -21.383 -7.983 -0.590 1.00 71.44 378 SER A CA 1
ATOM 3073 C C . SER A 1 378 ? -22.886 -7.716 -0.455 1.00 71.44 378 SER A C 1
ATOM 3075 O O . SER A 1 378 ? -23.296 -6.607 -0.088 1.00 71.44 378 SER A O 1
ATOM 3077 N N . GLU A 1 379 ? -23.703 -8.746 -0.655 1.00 72.06 379 GLU A N 1
ATOM 3078 C CA . GLU A 1 379 ? -25.120 -8.702 -0.301 1.00 72.06 379 GLU A CA 1
ATOM 3079 C C . GLU A 1 379 ? -25.304 -8.546 1.222 1.00 72.06 379 GLU A C 1
ATOM 3081 O O . GLU A 1 379 ? -24.519 -9.051 2.028 1.00 72.06 379 GLU A O 1
ATOM 3086 N N . GLY A 1 380 ? -26.366 -7.850 1.640 1.00 77.00 380 GLY A N 1
ATOM 3087 C CA . GLY A 1 380 ? -26.747 -7.765 3.053 1.00 77.00 380 GLY A CA 1
ATOM 3088 C C . GLY A 1 380 ? -26.001 -6.715 3.880 1.00 77.00 380 GLY A C 1
ATOM 3089 O O . GLY A 1 380 ? -25.959 -6.837 5.107 1.00 77.00 380 GLY A O 1
ATOM 3090 N N . LEU A 1 381 ? -25.466 -5.664 3.251 1.00 86.00 381 LEU A N 1
ATOM 3091 C CA . LEU A 1 381 ? -24.921 -4.496 3.956 1.00 86.00 381 LEU A CA 1
ATOM 3092 C C . LEU A 1 381 ? -25.922 -3.936 4.984 1.00 86.00 381 LEU A C 1
ATOM 3094 O O . LEU A 1 381 ? -25.544 -3.619 6.109 1.00 86.00 381 LEU A O 1
ATOM 3098 N N . GLU A 1 382 ? -27.211 -3.890 4.642 1.00 86.94 382 GLU A N 1
ATOM 3099 C CA . GLU A 1 382 ? -28.278 -3.439 5.539 1.00 86.94 382 GLU A CA 1
ATOM 3100 C C . GLU A 1 382 ? -28.400 -4.332 6.778 1.00 86.94 382 GLU A C 1
ATOM 3102 O O . GLU A 1 382 ? -28.600 -3.829 7.881 1.00 86.94 382 GLU A O 1
ATOM 3107 N N . ARG A 1 383 ? -28.237 -5.655 6.626 1.00 86.94 383 ARG A N 1
ATOM 3108 C CA . ARG A 1 383 ? -28.276 -6.603 7.754 1.00 86.94 383 ARG A CA 1
ATOM 3109 C C . ARG A 1 383 ? -27.090 -6.401 8.690 1.00 86.94 383 ARG A C 1
ATOM 3111 O O . ARG A 1 383 ? -27.257 -6.477 9.903 1.00 86.94 383 ARG A O 1
ATOM 3118 N N . ARG A 1 384 ? -25.908 -6.119 8.135 1.00 87.06 384 ARG A N 1
ATOM 3119 C CA . ARG A 1 384 ? -24.695 -5.818 8.911 1.00 87.06 384 ARG A CA 1
ATOM 3120 C C . ARG A 1 384 ? -24.855 -4.518 9.693 1.00 87.06 384 ARG A C 1
ATOM 3122 O O . ARG A 1 384 ? -24.650 -4.508 10.901 1.00 87.06 384 ARG A O 1
ATOM 3129 N N . ILE A 1 385 ? -25.324 -3.458 9.032 1.00 89.50 385 ILE A N 1
ATOM 3130 C CA . ILE A 1 385 ? -25.649 -2.184 9.689 1.00 89.50 385 ILE A CA 1
ATOM 3131 C C . ILE A 1 385 ? -26.685 -2.402 10.796 1.00 89.50 385 ILE A C 1
ATOM 3133 O O . ILE A 1 385 ? -26.491 -1.927 11.911 1.00 89.50 385 ILE A O 1
ATOM 3137 N N . ALA A 1 386 ? -27.754 -3.155 10.522 1.00 88.06 386 ALA A N 1
ATOM 3138 C CA . ALA A 1 386 ? -28.779 -3.457 11.515 1.00 88.06 386 ALA A CA 1
ATOM 3139 C C . ALA A 1 386 ? -28.200 -4.185 12.737 1.00 88.06 386 ALA A C 1
ATOM 3141 O O . ALA A 1 386 ? -28.570 -3.854 13.860 1.00 88.06 386 ALA A O 1
ATOM 3142 N N . LYS A 1 387 ? -27.263 -5.120 12.539 1.00 88.38 387 LYS A N 1
ATOM 3143 C CA . LYS A 1 387 ? -26.586 -5.821 13.635 1.00 88.38 387 LYS A CA 1
ATOM 3144 C C . LYS A 1 387 ? -25.751 -4.867 14.494 1.00 88.38 387 LYS A C 1
ATOM 3146 O O . LYS A 1 387 ? -25.912 -4.868 15.707 1.00 88.38 387 LYS A O 1
ATOM 3151 N N . ILE A 1 388 ? -24.939 -4.005 13.874 1.00 88.12 388 ILE A N 1
ATOM 3152 C CA . ILE A 1 388 ? -24.166 -2.976 14.595 1.00 88.12 388 ILE A CA 1
ATOM 3153 C C . ILE A 1 388 ? -25.114 -2.091 15.409 1.00 88.12 388 ILE A C 1
ATOM 3155 O O . ILE A 1 388 ? -24.888 -1.856 16.589 1.00 88.12 388 ILE A O 1
ATOM 3159 N N . VAL A 1 389 ? -26.212 -1.645 14.793 1.00 87.12 389 VAL A N 1
ATOM 3160 C CA . VAL A 1 389 ? -27.208 -0.783 15.436 1.00 87.12 389 VAL A CA 1
ATOM 3161 C C . VAL A 1 389 ? -27.906 -1.471 16.617 1.00 87.12 389 VAL A C 1
ATOM 3163 O O . VAL A 1 389 ? -28.156 -0.822 17.629 1.00 87.12 389 VAL A O 1
ATOM 3166 N N . GLN A 1 390 ? -28.188 -2.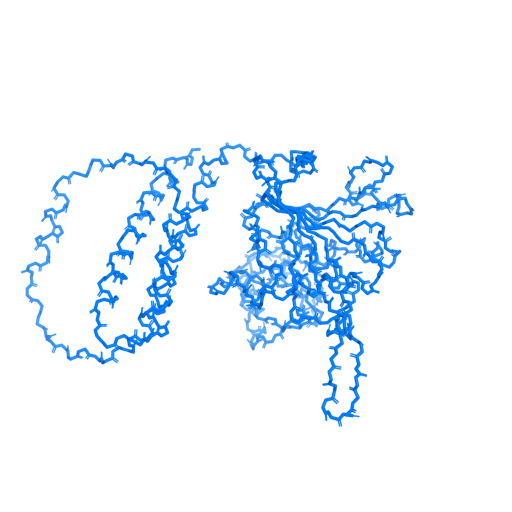773 16.525 1.00 86.69 390 GLN A N 1
ATOM 3167 C CA . GLN A 1 390 ? -28.774 -3.560 17.619 1.00 86.69 390 GLN A CA 1
ATOM 3168 C C . GLN A 1 390 ? -27.832 -3.725 18.818 1.00 86.69 390 GLN A C 1
ATOM 3170 O O . GLN A 1 390 ? -28.304 -3.891 19.940 1.00 86.69 390 GLN A O 1
ATOM 3175 N N . GLU A 1 391 ? -26.519 -3.675 18.597 1.00 87.00 391 GLU A N 1
ATOM 3176 C CA . GLU A 1 391 ? -25.504 -3.796 19.649 1.00 87.00 391 GLU A CA 1
ATOM 3177 C C . GLU A 1 391 ? -25.234 -2.460 20.375 1.00 87.00 391 GLU A C 1
ATOM 3179 O O . GLU A 1 391 ? -24.575 -2.442 21.419 1.00 87.00 391 GLU A O 1
ATOM 3184 N N . ILE A 1 392 ? -25.759 -1.335 19.867 1.00 85.50 392 ILE A N 1
ATOM 3185 C CA . ILE A 1 392 ? -25.563 -0.014 20.475 1.00 85.50 392 ILE A CA 1
ATOM 3186 C C . ILE A 1 392 ? -26.223 0.032 21.855 1.00 85.50 392 ILE A C 1
ATOM 3188 O O . ILE A 1 392 ? -27.444 -0.003 21.998 1.00 85.50 392 ILE A O 1
ATOM 3192 N N . SER A 1 393 ? -25.397 0.232 22.878 1.00 77.62 393 SER A N 1
ATOM 3193 C CA . SER A 1 393 ? -25.834 0.497 24.255 1.00 77.62 393 SER A CA 1
ATOM 3194 C C . SER A 1 393 ? -25.560 1.937 24.712 1.00 77.62 393 SER A C 1
ATOM 3196 O O . SER A 1 393 ? -26.063 2.365 25.755 1.00 77.62 393 SER A O 1
ATOM 3198 N N . ASP A 1 394 ? -24.808 2.722 23.931 1.00 77.12 394 ASP A N 1
ATOM 3199 C CA . ASP A 1 394 ? -24.486 4.111 24.264 1.00 77.12 394 ASP A CA 1
ATOM 3200 C C . ASP A 1 394 ? -25.711 5.030 24.093 1.00 77.12 394 ASP A C 1
ATOM 3202 O O . ASP A 1 394 ? -26.234 5.239 22.992 1.00 77.12 394 ASP A O 1
ATOM 3206 N N . LYS A 1 395 ? -26.134 5.657 25.198 1.00 82.12 395 LYS A N 1
ATOM 3207 C CA . LYS A 1 395 ? -27.279 6.581 25.251 1.00 82.12 395 LYS A CA 1
ATOM 3208 C C . LYS A 1 395 ? -27.163 7.757 24.272 1.00 82.12 395 LYS A C 1
ATOM 3210 O O . LYS A 1 395 ? -28.185 8.245 23.789 1.00 82.12 395 LYS A O 1
ATOM 3215 N N . ARG A 1 396 ? -25.952 8.247 23.987 1.00 81.31 396 ARG A N 1
ATOM 3216 C CA . ARG A 1 396 ? -25.705 9.368 23.063 1.00 81.31 396 ARG A CA 1
ATOM 3217 C C . ARG A 1 396 ? -26.001 8.969 21.620 1.00 81.31 396 ARG A C 1
ATOM 3219 O O . ARG A 1 396 ? -26.601 9.762 20.895 1.00 81.31 396 ARG A O 1
ATOM 3226 N N . LEU A 1 397 ? -25.613 7.757 21.226 1.00 81.94 397 LEU A N 1
ATOM 3227 C CA . LEU A 1 397 ? -25.890 7.208 19.897 1.00 81.94 397 LEU A CA 1
ATOM 3228 C C . LEU A 1 397 ? -27.377 6.904 19.723 1.00 81.94 397 LEU A C 1
ATOM 3230 O O . LEU A 1 397 ? -27.968 7.339 18.735 1.00 81.94 397 LEU A O 1
ATOM 3234 N N . VAL A 1 398 ? -28.003 6.277 20.725 1.00 83.19 398 VAL A N 1
ATOM 3235 C CA . VAL A 1 398 ? -29.456 6.031 20.734 1.00 83.19 398 VAL A CA 1
ATOM 3236 C C . VAL A 1 398 ? -30.230 7.344 20.593 1.00 83.19 398 VAL A C 1
ATOM 3238 O O . VAL A 1 398 ? -31.152 7.436 19.787 1.00 83.19 398 VAL A O 1
ATOM 3241 N N . LYS A 1 399 ? -29.824 8.405 21.304 1.00 83.50 399 LYS A N 1
ATOM 3242 C CA . LYS A 1 399 ? -30.450 9.727 21.160 1.00 83.50 399 LYS A CA 1
ATOM 3243 C C . LYS A 1 399 ? -30.322 10.281 19.738 1.00 83.50 399 LYS A C 1
ATOM 3245 O O . LYS A 1 399 ? -31.287 10.848 19.242 1.00 83.50 399 LYS A O 1
ATOM 3250 N N . THR A 1 400 ? -29.175 10.116 19.075 1.00 81.81 400 THR A N 1
ATOM 3251 C CA . THR A 1 400 ? -29.024 10.535 17.669 1.00 81.81 400 THR A CA 1
ATOM 3252 C C . THR A 1 400 ? -29.930 9.753 16.734 1.00 81.81 400 THR A C 1
ATOM 3254 O O . THR A 1 400 ? -30.512 10.359 15.842 1.00 81.81 400 THR A O 1
ATOM 3257 N N . MET A 1 401 ? -30.086 8.447 16.950 1.00 82.88 401 MET A N 1
ATOM 3258 C CA . MET A 1 401 ? -30.992 7.627 16.143 1.00 82.88 401 MET A CA 1
ATOM 3259 C C . MET A 1 401 ? -32.455 8.045 16.280 1.00 82.88 401 MET A C 1
ATOM 3261 O O . MET A 1 401 ? -33.199 7.918 15.325 1.00 82.88 401 MET A O 1
ATOM 3265 N N . LEU A 1 402 ? -32.870 8.525 17.455 1.00 81.62 402 LEU A N 1
ATOM 3266 C CA . LEU A 1 402 ? -34.241 8.988 17.695 1.00 81.62 402 LEU A CA 1
ATOM 3267 C C . LEU A 1 402 ? -34.506 10.414 17.179 1.00 81.62 402 LEU A C 1
ATOM 3269 O O . LEU A 1 402 ? -35.651 10.855 17.176 1.00 81.62 402 LEU A O 1
ATOM 3273 N N . GLN A 1 403 ? -33.456 11.160 16.824 1.00 78.06 403 GLN A N 1
ATOM 3274 C CA . GLN A 1 403 ? -33.536 12.550 16.355 1.00 78.06 403 GLN A CA 1
ATOM 3275 C C . GLN A 1 403 ? -33.401 12.698 14.833 1.00 78.06 403 GLN A C 1
ATOM 3277 O O . GLN A 1 403 ? -33.716 13.768 14.313 1.00 78.06 403 GLN A O 1
ATOM 3282 N N . LYS A 1 404 ? -32.896 11.669 14.148 1.00 71.31 404 LYS A N 1
ATOM 3283 C CA . LYS A 1 404 ? -32.862 11.559 12.685 1.00 71.31 404 LYS A CA 1
ATOM 3284 C C . LYS A 1 404 ? -34.018 10.678 12.230 1.00 71.31 404 LYS A C 1
ATOM 3286 O O . LYS A 1 404 ? -34.518 10.938 11.115 1.00 71.31 404 LYS A O 1
#

Sequence (404 aa):
MEKPHFEAQFGQTKKTLESSRAEIGEFLKQETLDERDRVRLTRVLQLTERYQPEREVEEPKVNKWRSYLESAYRFLPSRKKSQKPIENISARSYLLAEKTIASLRELQHIDFKLEQESGFSEEEVLNQERPSEVEREETLDTSLTLEYEKKNWGVERVCLDGVQNHLPSDSKGEHVWVRCLVGGKWVSLTEARQKKDEIEAVRFADDGVGFDVKNLALLYSTKAGEKESRGQFGEGMKMMAAAALREGLEPEMESQDWRAKPTPKEVKIYDTRNKKDQIVQQLSFQVDHLAGEPMIGSRTTFHKPTEVFVDELMQIEKKVLALRENYRPVFVGTTGEIVDRESGSLFVKGIYVSGKKTLFSYNFEDVETNRDRNSIVSEGLERRIAKIVQEISDKRLVKTMLQK

Secondary structure (DSSP, 8-state):
--HHHHHHHHHHHHHHHHHHHHHHHHHTT-TT--HHHHHHHHHHHHHHHHH------PPP---HHHHHHHHHHTTS-----PPPP---HHHHHHHHHHHHHHHHHHHHHHHHHHH-SS---HHHHHH-PPPS-EEEEEEEEEEEETTTTTTT-SHHHHHHHHHHTTSHHHH--S-EEEEEEETTEEEEHHHHGGGGGGEEEEEEEE-S----GGGGTS---TTTT-TT-S-TTS-HHHHHHHHHHHTT-EEEEEETTEEEEEEEEEEEEEETTTTEEEEEEEEEEEEEEESSSPPSSEEEEEES--HHHHHHHHTHHHHBGGGSTT---SEEETTEEEEESSS-EEEETTEEEEE---SSEEEESS--B-TTSSSB--TTHHHHHHHHHHH---HHHHHHHHH-

Mean predicted aligned error: 14.53 Å

Nearest PDB structures (foldseek):
  4moc-assembly1_A  TM=2.457E-01  e=3.681E-01  Homo sapiens
  3b7k-assembly1_C  TM=1.957E-01  e=3.291E-01  Homo sapiens
  2oez-assembly1_A  TM=1.876E-01  e=5.101E+00  Vibrio parahaemolyticus RIMD 2210633

Foldseek 3Di:
DCLVVLLVVLVVLVVQLVVLLVVLVVLLPDPPDDPVLNVLSVVLNVCCVVQADPDDRDPDPDDPVVVVVVVVVVPDDDDDDDPDPPDPSSVVSVVSSVSNVVSSVSNVLSVVVSVPPDDDDPCQFPVPDFFPDFPDKDKAFAPDFLVPPLVLFALLLLLQLQQQCQDCLNQVFDAKAKWFQAPNDTDHLVVCVVVVVRTFKIKIWHQGQWDDPCLLHDQQDPCQPPLQHDAHGSCSVVSSLSNCVVQVWFKKKFWFQKIKTKDWDWDWDQPPVVRDIDITTTIMIIMTGHDDGTRRTMMMMTGPDDSVNSVSNSCVVVFFQSSPDPQDFPADDPFWTFRFQDAFFEAESRGTQGTDGDRGYIYGRRFDADNSSNDTPDPPPVVSSVRRVVPDPDPVSVVSVVVD

Solvent-accessible surface area (backbone atoms only — not comparable to full-atom values): 22764 Å² total; per-residue (Å²): 140,55,66,72,56,46,55,52,49,39,56,52,33,49,54,52,28,53,53,39,51,53,51,49,58,58,54,69,70,44,87,87,59,52,70,70,57,48,54,50,49,53,51,47,54,53,49,51,72,73,66,56,77,92,74,85,73,86,77,76,85,73,65,72,68,60,63,54,52,60,57,58,67,69,72,64,90,81,91,74,91,70,82,76,72,86,67,59,67,64,63,53,50,49,53,50,46,51,53,34,51,50,29,49,51,50,38,53,51,40,50,51,54,68,69,48,82,76,65,84,51,71,64,57,59,72,64,60,79,73,62,87,52,66,76,44,77,48,74,42,67,35,95,47,42,48,72,65,63,52,92,81,38,49,60,66,46,30,53,50,50,51,43,48,58,27,32,37,68,55,24,69,20,88,44,61,49,61,33,26,29,43,92,92,36,80,34,48,58,77,60,36,65,81,44,58,93,50,47,50,28,42,34,28,30,20,61,15,79,38,63,66,74,63,48,69,38,38,80,47,32,91,40,61,88,43,80,68,36,77,59,71,51,28,45,58,68,50,53,25,48,32,30,30,56,73,69,64,33,46,54,37,39,36,26,40,42,36,39,36,33,70,42,82,39,84,41,83,42,75,39,77,89,78,74,39,80,41,81,44,45,27,35,27,29,45,32,39,34,35,51,76,79,57,49,68,6,32,38,41,35,31,36,56,54,43,71,70,46,50,57,51,52,76,46,39,46,82,39,26,46,86,64,31,84,84,67,62,60,77,39,82,47,98,75,31,31,31,53,41,83,54,57,24,47,34,24,50,74,40,34,54,32,44,77,47,102,44,82,39,12,36,29,25,60,83,66,48,53,44,97,84,46,56,41,77,66,51,83,59,59,68,58,52,52,49,51,44,59,71,67,63,78,55,66,71,58,54,52,51,65,78,74,107

Radius of gyration: 25.08 Å; Cα contacts (8 Å, |Δi|>4): 655; chains: 1; bounding box: 61×75×72 Å

InterPro domains:
  IPR036890 Histidine kinase/HSP90-like ATPase superfamily [SSF55874] (196-252)